Protein AF-A0AA38XPL8-F1 (afdb_monomer)

Structure (mmCIF, N/CA/C/O backbone):
data_AF-A0AA38XPL8-F1
#
_entry.id   AF-A0AA38XPL8-F1
#
loop_
_atom_site.group_PDB
_atom_site.id
_atom_site.type_symbol
_atom_site.label_atom_id
_atom_site.label_alt_id
_atom_site.label_comp_id
_atom_site.label_asym_id
_atom_site.label_entity_id
_atom_site.label_seq_id
_atom_site.pdbx_PDB_ins_code
_atom_site.Cartn_x
_atom_site.Cartn_y
_atom_site.Cartn_z
_atom_site.occupancy
_atom_site.B_iso_or_equiv
_atom_site.auth_seq_id
_atom_site.auth_comp_id
_atom_site.auth_asym_id
_atom_site.auth_atom_id
_atom_site.pdbx_PDB_model_num
ATOM 1 N N . MET A 1 1 ? 1.435 -32.980 -34.392 1.00 33.53 1 MET A N 1
ATOM 2 C CA . MET A 1 1 ? 0.257 -32.110 -34.198 1.00 33.53 1 MET A CA 1
ATOM 3 C C . MET A 1 1 ? -0.120 -32.177 -32.729 1.00 33.53 1 MET A C 1
ATOM 5 O O . MET A 1 1 ? -0.699 -33.170 -32.313 1.00 33.53 1 MET A O 1
ATOM 9 N N . THR A 1 2 ? 0.292 -31.197 -31.931 1.00 30.56 2 THR A N 1
ATOM 10 C CA . THR A 1 2 ? -0.071 -31.092 -30.509 1.00 30.56 2 THR A CA 1
ATOM 11 C C . THR A 1 2 ? -1.194 -30.075 -30.369 1.00 30.56 2 THR A C 1
ATOM 13 O O . THR A 1 2 ? -1.123 -28.978 -30.918 1.00 30.56 2 THR A O 1
ATOM 16 N N . ASN A 1 3 ? -2.271 -30.491 -29.711 1.00 28.47 3 ASN A N 1
ATOM 17 C CA . ASN A 1 3 ? -3.563 -29.822 -29.762 1.00 28.47 3 ASN A CA 1
ATOM 18 C C . ASN A 1 3 ? -3.634 -28.683 -28.732 1.00 28.47 3 ASN A C 1
ATOM 20 O O . ASN A 1 3 ? -4.150 -28.875 -27.633 1.00 28.47 3 ASN A O 1
ATOM 24 N N . THR A 1 4 ? -3.098 -27.507 -29.067 1.00 33.91 4 THR A N 1
ATOM 25 C CA . THR A 1 4 ? -3.302 -26.299 -28.256 1.00 33.91 4 THR A CA 1
ATOM 26 C C . THR A 1 4 ? -4.741 -25.827 -28.438 1.00 33.91 4 THR A C 1
ATOM 28 O O . THR A 1 4 ? -5.056 -25.124 -29.398 1.00 33.91 4 THR A O 1
ATOM 31 N N . SER A 1 5 ? -5.630 -26.221 -27.526 1.00 37.50 5 SER A N 1
ATOM 32 C CA . SER A 1 5 ? -6.973 -25.648 -27.434 1.00 37.50 5 SER A CA 1
ATOM 33 C C . SER A 1 5 ? -6.854 -24.135 -27.254 1.00 37.50 5 SER A C 1
ATOM 35 O O . SER A 1 5 ? -6.287 -23.685 -26.259 1.00 37.50 5 SER A O 1
ATOM 37 N N . ILE A 1 6 ? -7.359 -23.362 -28.216 1.00 40.41 6 ILE A N 1
ATOM 38 C CA . ILE A 1 6 ? -7.254 -21.899 -28.220 1.00 40.41 6 ILE A CA 1
ATOM 39 C C . ILE A 1 6 ? -8.202 -21.336 -27.153 1.00 40.41 6 ILE A C 1
ATOM 41 O O . ILE A 1 6 ? -9.359 -21.021 -27.431 1.00 40.41 6 ILE A O 1
ATOM 45 N N . THR A 1 7 ? -7.723 -21.225 -25.915 1.00 64.19 7 THR A N 1
ATOM 46 C CA . THR A 1 7 ? -8.384 -20.447 -24.866 1.00 64.19 7 THR A CA 1
ATOM 47 C C . THR A 1 7 ? -8.387 -18.981 -25.281 1.00 64.19 7 THR A C 1
ATOM 49 O O . THR A 1 7 ? -7.334 -18.385 -25.487 1.00 64.19 7 THR A O 1
ATOM 52 N N . SER A 1 8 ? -9.570 -18.386 -25.428 1.00 82.56 8 SER A N 1
ATOM 53 C CA . SER A 1 8 ? -9.683 -16.951 -25.699 1.00 82.56 8 SER A CA 1
ATOM 54 C C . SER A 1 8 ? -9.205 -16.132 -24.490 1.00 82.56 8 SER A C 1
ATOM 56 O O . SER A 1 8 ? -9.431 -16.559 -23.352 1.00 82.56 8 SER A O 1
ATOM 58 N N . PRO A 1 9 ? -8.574 -14.962 -24.698 1.00 90.00 9 PRO A N 1
ATOM 59 C CA . PRO A 1 9 ? -8.164 -14.102 -23.598 1.00 90.00 9 PRO A CA 1
ATOM 60 C C . PRO A 1 9 ? -9.388 -13.584 -22.835 1.00 90.00 9 PRO A C 1
ATOM 62 O O . PRO A 1 9 ? -10.362 -13.108 -23.420 1.00 90.00 9 PRO A O 1
ATOM 65 N N . THR A 1 10 ? -9.333 -13.666 -21.510 1.00 91.94 10 THR A N 1
ATOM 66 C CA . THR A 1 10 ? -10.349 -13.114 -20.601 1.00 91.94 10 THR A CA 1
ATOM 67 C C . THR A 1 10 ? -10.202 -11.612 -20.412 1.00 91.94 10 THR A C 1
ATOM 69 O O . THR A 1 10 ? -11.152 -10.963 -19.973 1.00 91.94 10 THR A O 1
ATOM 72 N N . LEU A 1 11 ? -9.032 -11.057 -20.725 1.00 94.00 11 LEU A N 1
ATOM 73 C CA . LEU A 1 11 ? -8.718 -9.645 -20.576 1.00 94.00 11 LEU A CA 1
ATOM 74 C C . LEU A 1 11 ? -7.699 -9.234 -21.651 1.00 94.00 11 LEU A C 1
ATOM 76 O O . LEU A 1 11 ? -6.644 -9.849 -21.766 1.00 94.00 11 LEU A O 1
ATOM 80 N N . ARG A 1 12 ? -8.010 -8.194 -22.428 1.00 94.88 12 ARG A N 1
ATOM 81 C CA . ARG A 1 12 ? -7.211 -7.705 -23.558 1.00 94.88 12 ARG A CA 1
ATOM 82 C C . ARG A 1 12 ? -7.100 -6.183 -23.540 1.00 94.88 12 ARG A C 1
ATOM 84 O O . ARG A 1 12 ? -8.108 -5.484 -23.482 1.00 94.88 12 ARG A O 1
ATOM 91 N N . ALA A 1 13 ? -5.873 -5.697 -23.664 1.00 93.94 13 ALA A N 1
ATOM 92 C CA . ALA A 1 13 ? -5.526 -4.334 -24.033 1.00 93.94 13 ALA A CA 1
ATOM 93 C C . ALA A 1 13 ? -5.307 -4.260 -25.549 1.00 93.94 13 ALA A C 1
ATOM 95 O O . ALA A 1 13 ? -4.557 -5.070 -26.096 1.00 93.94 13 ALA A O 1
ATOM 96 N N . ASP A 1 14 ? -5.911 -3.278 -26.208 1.00 93.62 14 ASP A N 1
ATOM 97 C CA . ASP A 1 14 ? -5.700 -2.979 -27.624 1.00 93.62 14 ASP A CA 1
ATOM 98 C C . ASP A 1 14 ? -5.234 -1.524 -27.763 1.00 93.62 14 ASP A C 1
ATOM 100 O O . ASP A 1 14 ? -5.973 -0.602 -27.414 1.00 93.62 14 ASP A O 1
ATOM 104 N N . ALA A 1 15 ? -3.985 -1.332 -28.196 1.00 92.44 15 ALA A N 1
ATOM 105 C CA . ALA A 1 15 ? -3.337 -0.036 -28.408 1.00 92.44 15 ALA A CA 1
ATOM 106 C C . ALA A 1 15 ? -3.533 1.002 -27.274 1.00 92.44 15 ALA A C 1
ATOM 108 O O . ALA A 1 15 ? -3.778 2.175 -27.544 1.00 92.44 15 ALA A O 1
ATOM 109 N N . LEU A 1 16 ? -3.427 0.594 -26.002 1.00 92.06 16 LEU A N 1
ATOM 110 C CA . LEU A 1 16 ? -3.695 1.474 -24.859 1.00 92.06 16 LEU A CA 1
ATOM 111 C C . LEU A 1 16 ? -2.717 2.649 -24.760 1.00 92.06 16 LEU A C 1
ATOM 113 O O . LEU A 1 16 ? -1.502 2.477 -24.621 1.00 92.06 16 LEU A O 1
ATOM 117 N N . GLU A 1 17 ? -3.288 3.845 -24.714 1.00 91.06 17 GLU A N 1
ATOM 118 C CA . GLU A 1 17 ? -2.602 5.111 -24.505 1.00 91.06 17 GLU A CA 1
ATOM 119 C C . GLU A 1 17 ? -3.137 5.807 -23.255 1.00 91.06 17 GLU A C 1
ATOM 121 O O . GLU A 1 17 ? -4.344 5.834 -22.984 1.00 91.06 17 GLU A O 1
ATOM 126 N N . LYS A 1 18 ? -2.215 6.372 -22.471 1.00 90.19 18 LYS A N 1
ATOM 127 C CA . LYS A 1 18 ? -2.551 7.186 -21.304 1.00 90.19 18 LYS A CA 1
ATOM 128 C C . LYS A 1 18 ? -1.463 8.202 -21.019 1.00 90.19 18 LYS A C 1
ATOM 130 O O . LYS A 1 18 ? -0.294 7.828 -20.918 1.00 90.19 18 LYS A O 1
ATOM 135 N N . GLY A 1 19 ? -1.846 9.454 -20.820 1.00 86.44 19 GLY A N 1
ATOM 136 C CA . GLY A 1 19 ? -0.990 10.501 -20.287 1.00 86.44 19 GLY A CA 1
ATOM 137 C C . GLY A 1 19 ? -1.540 11.117 -19.004 1.00 86.44 19 GLY A C 1
ATOM 138 O O . GLY A 1 19 ? -2.678 10.881 -18.597 1.00 86.44 19 GLY A O 1
ATOM 139 N N . PHE A 1 20 ? -0.699 11.916 -18.355 1.00 81.56 20 PHE A N 1
ATOM 140 C CA . PHE A 1 20 ? -1.103 12.803 -17.269 1.00 81.56 20 PHE A CA 1
ATOM 141 C C . PHE A 1 20 ? -0.536 14.199 -17.512 1.00 81.56 20 PHE A C 1
ATOM 143 O O . PHE A 1 20 ? 0.568 14.357 -18.035 1.00 81.56 20 PHE A O 1
ATOM 150 N N . VAL A 1 21 ? -1.300 15.216 -17.125 1.00 72.69 21 VAL A N 1
ATOM 151 C CA . VAL A 1 21 ? -0.904 16.623 -17.229 1.00 72.69 21 VAL A CA 1
ATOM 152 C C . VAL A 1 21 ? -0.244 17.049 -15.918 1.00 72.69 21 VAL A C 1
ATOM 154 O O . VAL A 1 21 ? -0.815 16.861 -14.845 1.00 72.69 21 VAL A O 1
ATOM 157 N N . SER A 1 22 ? 0.958 17.617 -16.004 1.00 61.97 22 SER A N 1
ATOM 158 C CA . SER A 1 22 ? 1.726 18.136 -14.868 1.00 61.97 22 SER A CA 1
ATOM 159 C C . SER A 1 22 ? 2.157 19.572 -15.167 1.00 61.97 22 SER A C 1
ATOM 161 O O . SER A 1 22 ? 3.187 19.799 -15.805 1.00 61.97 22 SER A O 1
ATOM 163 N N . GLY A 1 23 ? 1.360 20.546 -14.718 1.00 66.44 23 GLY A N 1
ATOM 164 C CA . GLY A 1 23 ? 1.457 21.925 -15.211 1.00 66.44 23 GLY A CA 1
ATOM 165 C C . GLY A 1 23 ? 1.045 21.975 -16.683 1.00 66.44 23 GLY A C 1
ATOM 166 O O . GLY A 1 23 ? 0.051 21.359 -17.052 1.00 66.44 23 GLY A O 1
ATOM 167 N N . ASP A 1 24 ? 1.840 22.624 -17.530 1.00 57.91 24 ASP A N 1
ATOM 168 C CA . ASP A 1 24 ? 1.592 22.687 -18.980 1.00 57.91 24 ASP A CA 1
ATOM 169 C C . ASP A 1 24 ? 2.160 21.480 -19.759 1.00 57.91 24 ASP A C 1
ATOM 171 O O . ASP A 1 24 ? 2.048 21.408 -20.983 1.00 57.91 24 ASP A O 1
ATOM 175 N N . VAL A 1 25 ? 2.797 20.517 -19.076 1.00 50.69 25 VAL A N 1
ATOM 176 C CA . VAL A 1 25 ? 3.461 19.370 -19.716 1.00 50.69 25 VAL A CA 1
ATOM 177 C C . VAL A 1 25 ? 2.563 18.134 -19.688 1.00 50.69 25 VAL A C 1
ATOM 179 O O . VAL A 1 25 ? 2.220 17.621 -18.622 1.00 50.69 25 VAL A O 1
ATOM 182 N N . HIS A 1 26 ? 2.236 17.610 -20.870 1.00 72.31 26 HIS A N 1
ATOM 183 C CA . HIS A 1 26 ? 1.589 16.308 -21.028 1.00 72.31 26 HIS A CA 1
ATOM 184 C C . HIS A 1 26 ? 2.637 15.184 -21.035 1.00 72.31 26 HIS A C 1
ATOM 186 O O . HIS A 1 26 ? 3.474 15.108 -21.935 1.00 72.31 26 HIS A O 1
ATOM 192 N N . VAL A 1 27 ? 2.587 14.298 -20.039 1.00 78.44 27 VAL A N 1
ATOM 193 C CA . VAL A 1 27 ? 3.526 13.182 -19.865 1.00 78.44 27 VAL A CA 1
ATOM 194 C C . VAL A 1 27 ? 2.850 11.870 -20.292 1.00 78.44 27 VAL A C 1
ATOM 196 O O . VAL A 1 27 ? 1.994 11.377 -19.554 1.00 78.44 27 VAL A O 1
ATOM 199 N N . PRO A 1 28 ? 3.201 11.275 -21.452 1.00 79.00 28 PRO A N 1
ATOM 200 C CA . PRO A 1 28 ? 2.648 9.993 -21.887 1.00 79.00 28 PRO A CA 1
ATOM 201 C C . PRO A 1 28 ? 3.260 8.829 -21.091 1.00 79.00 28 PRO A C 1
ATOM 203 O O . PRO A 1 28 ? 4.467 8.575 -21.168 1.00 79.00 28 PRO A O 1
ATOM 206 N N . VAL A 1 29 ? 2.408 8.112 -20.356 1.00 85.06 29 VAL A N 1
ATOM 207 C CA . VAL A 1 29 ? 2.751 6.992 -19.462 1.00 85.06 29 VAL A CA 1
ATOM 208 C C . VAL A 1 29 ? 2.528 5.626 -20.111 1.00 85.06 29 VAL A C 1
ATOM 210 O O . VAL A 1 29 ? 3.286 4.709 -19.820 1.00 85.06 29 VAL A O 1
ATOM 213 N N . LEU A 1 30 ? 1.540 5.478 -20.999 1.00 87.50 30 LEU A N 1
ATOM 214 C CA . LEU A 1 30 ? 1.357 4.293 -21.852 1.00 87.50 30 LEU A CA 1
ATOM 215 C C . LEU A 1 30 ? 1.290 4.718 -23.319 1.00 87.50 30 LEU A C 1
ATOM 217 O O . LEU A 1 30 ? 0.708 5.760 -23.627 1.00 87.50 30 LEU A O 1
ATOM 221 N N . ARG A 1 31 ? 1.910 3.928 -24.202 1.00 87.12 31 ARG A N 1
ATOM 222 C CA . ARG A 1 31 ? 2.182 4.296 -25.602 1.00 87.12 31 ARG A CA 1
ATOM 223 C C . ARG A 1 31 ? 1.779 3.164 -26.554 1.00 87.12 31 ARG A C 1
ATOM 225 O O . ARG A 1 31 ? 2.629 2.379 -26.968 1.00 87.12 31 ARG A O 1
ATOM 232 N N . GLY A 1 32 ? 0.487 3.055 -26.859 1.00 87.38 32 GLY A N 1
ATOM 233 C CA . GLY A 1 32 ? -0.050 2.050 -27.784 1.00 87.38 32 GLY A CA 1
ATOM 234 C C . GLY A 1 32 ? 0.082 0.605 -27.284 1.00 87.38 32 GLY A C 1
ATOM 235 O O . GLY A 1 32 ? 0.282 -0.313 -28.079 1.00 87.38 32 GLY A O 1
ATOM 236 N N . LEU A 1 33 ? 0.014 0.379 -25.967 1.00 90.69 33 LEU A N 1
ATOM 237 C CA . LEU A 1 33 ? 0.273 -0.933 -25.369 1.00 90.69 33 LEU A CA 1
ATOM 238 C C . LEU A 1 33 ? -0.857 -1.923 -25.686 1.00 90.69 33 LEU A C 1
ATOM 240 O O . LEU A 1 33 ? -1.996 -1.739 -25.262 1.00 90.69 33 LEU A O 1
ATOM 244 N N . SER A 1 34 ? -0.519 -3.010 -26.381 1.00 90.88 34 SER A N 1
ATOM 245 C CA . SER A 1 34 ? -1.429 -4.131 -26.656 1.00 90.88 34 SER A CA 1
ATOM 246 C C . SER A 1 34 ? -0.988 -5.372 -25.882 1.00 90.88 34 SER A C 1
ATOM 248 O O . SER A 1 34 ? 0.209 -5.658 -25.824 1.00 90.88 34 SER A O 1
ATOM 250 N N . LEU A 1 35 ? -1.928 -6.083 -25.255 1.00 92.94 35 LEU A N 1
ATOM 251 C CA . LEU A 1 35 ? -1.630 -7.213 -24.369 1.00 92.94 35 LEU A CA 1
ATOM 252 C C . LEU A 1 35 ? -2.853 -8.109 -24.126 1.00 92.94 35 LEU A C 1
ATOM 254 O O . LEU A 1 35 ? -3.861 -7.640 -23.607 1.00 92.94 35 LEU A O 1
ATOM 258 N N . ASP A 1 36 ? -2.718 -9.408 -24.386 1.00 92.75 36 ASP A N 1
ATOM 259 C CA . ASP A 1 36 ? -3.713 -10.437 -24.053 1.00 92.75 36 ASP A CA 1
ATOM 260 C C . ASP A 1 36 ? -3.337 -11.187 -22.767 1.00 92.75 36 ASP A C 1
ATOM 262 O O . ASP A 1 36 ? -2.215 -11.688 -22.660 1.00 92.75 36 ASP A O 1
ATOM 266 N N . ILE A 1 37 ? -4.278 -11.332 -21.828 1.00 92.62 37 ILE A N 1
ATOM 267 C CA . ILE A 1 37 ? -4.187 -12.126 -20.589 1.00 92.62 37 ILE A CA 1
ATOM 268 C C . ILE A 1 37 ? -5.254 -13.233 -20.611 1.00 92.62 37 ILE A C 1
ATOM 270 O O . ILE A 1 37 ? -6.393 -13.007 -21.032 1.00 92.62 37 ILE A O 1
ATOM 274 N N . TYR A 1 38 ? -4.889 -14.433 -20.157 1.00 90.75 38 TYR A N 1
ATOM 275 C CA . TYR A 1 38 ? -5.693 -15.650 -20.305 1.00 90.75 38 TYR A CA 1
ATOM 276 C C . TYR A 1 38 ? -6.293 -16.114 -18.962 1.00 90.75 38 TYR A C 1
ATOM 278 O O . TYR A 1 38 ? -5.798 -15.739 -17.898 1.00 90.75 38 TYR A O 1
ATOM 286 N N . PRO A 1 39 ? -7.372 -16.920 -18.966 1.00 90.62 39 PRO A N 1
ATOM 287 C CA . PRO A 1 39 ? -7.937 -17.473 -17.736 1.00 90.62 39 PRO A CA 1
ATOM 288 C C . PRO A 1 39 ? -6.993 -18.474 -17.059 1.00 90.62 39 PRO A C 1
ATOM 290 O O . PRO A 1 39 ? -6.172 -19.111 -17.714 1.00 90.62 39 PRO A O 1
ATOM 293 N N . SER A 1 40 ? -7.197 -18.690 -15.757 1.00 89.44 40 SER A N 1
ATOM 294 C CA . SER A 1 40 ? -6.479 -19.682 -14.933 1.00 89.44 40 SER A CA 1
ATOM 295 C C . SER A 1 40 ? -4.960 -19.477 -14.786 1.00 89.44 40 SER A C 1
ATOM 297 O O . SER A 1 40 ? -4.281 -20.386 -14.312 1.00 89.44 40 SER A O 1
ATOM 299 N N . GLU A 1 41 ? -4.422 -18.306 -15.151 1.00 87.88 41 GLU A N 1
ATOM 300 C CA . GLU A 1 41 ? -2.996 -17.967 -15.015 1.00 87.88 41 GLU A CA 1
ATOM 301 C C . GLU A 1 41 ? -2.770 -16.785 -14.055 1.00 87.88 41 GLU A C 1
ATOM 303 O O . GLU A 1 41 ? -3.533 -15.811 -14.044 1.00 87.88 41 GLU A O 1
ATOM 308 N N . LEU A 1 42 ? -1.687 -16.849 -13.273 1.00 92.00 42 LEU A N 1
ATOM 309 C CA . LEU A 1 42 ? -1.114 -15.702 -12.575 1.00 92.00 42 LEU A CA 1
ATOM 310 C C . LEU A 1 42 ? -0.109 -15.014 -13.504 1.00 92.00 42 LEU A C 1
ATOM 312 O O . LEU A 1 42 ? 1.029 -15.463 -13.656 1.00 92.00 42 LEU A O 1
ATOM 316 N N . THR A 1 43 ? -0.522 -13.898 -14.102 1.00 93.81 43 THR A N 1
ATOM 317 C CA . THR A 1 43 ? 0.380 -13.029 -14.860 1.00 93.81 43 THR A CA 1
ATOM 318 C C . THR A 1 43 ? 0.968 -11.950 -13.959 1.00 93.81 43 THR A C 1
ATOM 320 O O . THR A 1 43 ? 0.241 -11.167 -13.345 1.00 93.81 43 THR A O 1
ATOM 323 N N . LEU A 1 44 ? 2.296 -11.870 -13.930 1.00 93.06 44 LEU A N 1
ATOM 324 C CA . LEU A 1 44 ? 3.054 -10.815 -13.272 1.00 93.06 44 LEU A CA 1
ATOM 325 C C . LEU A 1 44 ? 3.570 -9.797 -14.293 1.00 93.06 44 LEU A C 1
ATOM 327 O O . LEU A 1 44 ? 4.311 -10.138 -15.209 1.00 93.06 44 LEU A O 1
ATOM 331 N N . VAL A 1 45 ? 3.261 -8.527 -14.077 1.00 92.12 45 VAL A N 1
ATOM 332 C CA . VAL A 1 45 ? 3.845 -7.388 -14.786 1.00 92.12 45 VAL A CA 1
ATOM 333 C C . VAL A 1 45 ? 4.952 -6.788 -13.917 1.00 92.12 45 VAL A C 1
ATOM 335 O O . VAL A 1 45 ? 4.705 -6.308 -12.808 1.00 92.12 45 VAL A O 1
ATOM 338 N N . SER A 1 46 ? 6.184 -6.808 -14.418 1.00 88.81 46 SER A N 1
ATOM 339 C CA . SER A 1 46 ? 7.369 -6.315 -13.715 1.00 88.81 46 SER A CA 1
ATOM 340 C C . SER A 1 46 ? 8.079 -5.211 -14.494 1.00 88.81 46 SER A C 1
ATOM 342 O O . SER A 1 46 ? 7.896 -5.069 -15.698 1.00 88.81 46 SER A O 1
ATOM 344 N N . GLY A 1 47 ? 8.867 -4.390 -13.804 1.00 83.00 47 GLY A N 1
ATOM 345 C CA . GLY A 1 47 ? 9.569 -3.251 -14.397 1.00 83.00 47 GLY A CA 1
ATOM 346 C C . GLY A 1 47 ? 9.864 -2.137 -13.386 1.00 83.00 47 GLY A C 1
ATOM 347 O O . GLY A 1 47 ? 9.343 -2.184 -12.263 1.00 83.00 47 GLY A O 1
ATOM 348 N N . PRO A 1 48 ? 10.667 -1.123 -13.757 1.00 74.25 48 PRO A N 1
ATOM 349 C CA . PRO A 1 48 ? 11.067 -0.034 -12.864 1.00 74.25 48 PRO A CA 1
ATOM 350 C C . PRO A 1 48 ? 9.892 0.760 -12.268 1.00 74.25 48 PRO A C 1
ATOM 352 O O . PRO A 1 48 ? 8.773 0.776 -12.794 1.00 74.25 48 PRO A O 1
ATOM 355 N N . SER A 1 49 ? 10.124 1.448 -11.152 1.00 76.00 49 SER A N 1
ATOM 356 C CA . SER A 1 49 ? 9.158 2.422 -10.625 1.00 76.00 49 SER A CA 1
ATOM 357 C C . SER A 1 49 ? 8.922 3.535 -11.652 1.00 76.00 49 SER A C 1
ATOM 359 O O . SER A 1 49 ? 9.864 4.018 -12.271 1.00 76.00 49 SER A O 1
ATOM 361 N N . GLY A 1 50 ? 7.660 3.917 -11.862 1.00 78.44 50 GLY A N 1
ATOM 362 C CA . GLY A 1 50 ? 7.278 4.934 -12.850 1.00 78.44 50 GLY A CA 1
ATOM 363 C C . GLY A 1 50 ? 7.034 4.442 -14.286 1.00 78.44 50 GLY A C 1
ATOM 364 O O . GLY A 1 50 ? 6.454 5.194 -15.059 1.00 78.44 50 GLY A O 1
ATOM 365 N N . CYS A 1 51 ? 7.348 3.191 -14.661 1.00 79.94 51 CYS A N 1
ATOM 366 C CA . CYS A 1 51 ? 7.180 2.716 -16.053 1.00 79.94 51 CYS A CA 1
ATOM 367 C C . CYS A 1 51 ? 5.724 2.434 -16.511 1.00 79.94 51 CYS A C 1
ATOM 369 O O . CYS A 1 51 ? 5.518 1.816 -17.554 1.00 79.94 51 CYS A O 1
ATOM 371 N N . GLY A 1 52 ? 4.713 2.857 -15.739 1.00 84.38 52 GLY A N 1
ATOM 372 C CA . GLY A 1 52 ? 3.291 2.742 -16.099 1.00 84.38 52 GLY A CA 1
ATOM 373 C C . GLY A 1 52 ? 2.549 1.487 -15.613 1.00 84.38 52 GLY A C 1
ATOM 374 O O . GLY A 1 52 ? 1.383 1.317 -15.957 1.00 84.38 52 GLY A O 1
ATOM 375 N N . LYS A 1 53 ? 3.159 0.623 -14.784 1.00 90.94 53 LYS A N 1
ATOM 376 C CA . LYS A 1 53 ? 2.544 -0.639 -14.298 1.00 90.94 53 LYS A CA 1
ATOM 377 C C . LYS A 1 53 ? 1.169 -0.449 -13.635 1.00 90.94 53 LYS A C 1
ATOM 379 O O . LYS A 1 53 ? 0.179 -1.018 -14.088 1.00 90.94 53 LYS A O 1
ATOM 384 N N . SER A 1 54 ? 1.093 0.373 -12.587 1.00 88.31 54 SER A N 1
ATOM 385 C CA . SER A 1 54 ? -0.160 0.630 -11.860 1.00 88.31 54 SER A CA 1
ATOM 386 C C . SER A 1 54 ? -1.164 1.419 -12.716 1.00 88.31 54 SER A C 1
ATOM 388 O O . SER A 1 54 ? -2.371 1.264 -12.554 1.00 88.31 54 SER A O 1
ATOM 390 N N . THR A 1 55 ? -0.691 2.194 -13.704 1.00 89.94 55 THR A N 1
ATOM 391 C CA . THR A 1 55 ? -1.541 2.821 -14.731 1.00 89.94 55 THR A CA 1
ATOM 392 C C . THR A 1 55 ? -2.195 1.768 -15.625 1.00 89.94 55 THR A C 1
ATOM 394 O O . THR A 1 55 ? -3.415 1.784 -15.761 1.00 89.94 55 THR A O 1
ATOM 397 N N . LEU A 1 56 ? -1.429 0.810 -16.165 1.00 92.38 56 LEU A N 1
ATOM 398 C CA . LEU A 1 56 ? -1.966 -0.312 -16.944 1.00 92.38 56 LEU A CA 1
ATOM 399 C C . LEU A 1 56 ? -3.000 -1.098 -16.131 1.00 92.38 56 LEU A C 1
ATOM 401 O O . LEU A 1 56 ? -4.100 -1.353 -16.612 1.00 92.38 56 LEU A O 1
ATOM 405 N N . LEU A 1 57 ? -2.678 -1.433 -14.881 1.00 93.75 57 LEU A N 1
ATOM 406 C CA . LEU A 1 57 ? -3.579 -2.165 -13.993 1.00 93.75 57 LEU A CA 1
ATOM 407 C C . LEU A 1 57 ? -4.864 -1.367 -13.679 1.00 93.75 57 LEU A C 1
ATOM 409 O O . LEU A 1 57 ? -5.956 -1.938 -13.653 1.00 93.75 57 LEU A O 1
ATOM 413 N N . SER A 1 58 ? -4.770 -0.046 -13.508 1.00 91.50 58 SER A N 1
ATOM 414 C CA . SER A 1 58 ? -5.923 0.849 -13.312 1.00 91.50 58 SER A CA 1
ATOM 415 C C . SER A 1 58 ? -6.849 0.901 -14.537 1.00 91.50 58 SER A C 1
ATOM 417 O O . SER A 1 58 ? -8.069 0.823 -14.390 1.00 91.50 58 SER A O 1
ATOM 419 N N . LEU A 1 59 ? -6.289 0.942 -15.750 1.00 92.31 59 LEU A N 1
ATOM 420 C CA . LEU A 1 59 ? -7.063 0.870 -16.996 1.00 92.31 59 LEU A CA 1
ATOM 421 C C . LEU A 1 59 ? -7.735 -0.494 -17.171 1.00 92.31 59 LEU A C 1
ATOM 423 O O . LEU A 1 59 ? -8.946 -0.578 -17.354 1.00 92.31 59 LEU A O 1
ATOM 427 N N . MET A 1 60 ? -6.954 -1.568 -17.051 1.00 92.75 60 MET A N 1
ATOM 428 C CA . MET A 1 60 ? -7.412 -2.945 -17.259 1.00 92.75 60 MET A CA 1
ATOM 429 C C . MET A 1 60 ? -8.496 -3.377 -16.259 1.00 92.75 60 MET A C 1
ATOM 431 O O . MET A 1 60 ? -9.316 -4.239 -16.565 1.00 92.75 60 MET A O 1
ATOM 435 N N . SER A 1 61 ? -8.531 -2.761 -15.074 1.00 91.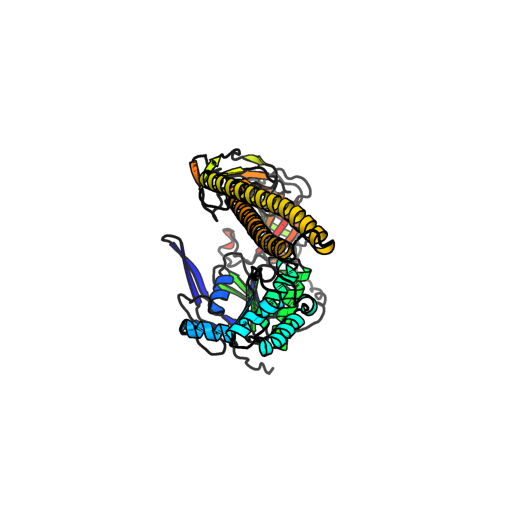44 61 SER A N 1
ATOM 436 C CA . SER A 1 61 ? -9.546 -2.998 -14.037 1.00 91.44 61 SER A CA 1
ATOM 437 C C . SER A 1 61 ? -10.765 -2.065 -14.106 1.00 91.44 61 SER A C 1
ATOM 439 O O . SER A 1 61 ? -11.677 -2.203 -13.284 1.00 91.44 61 SER A O 1
ATOM 441 N N . GLY A 1 62 ? -10.794 -1.111 -15.045 1.00 89.12 62 GLY A N 1
ATOM 442 C CA . GLY A 1 62 ? -11.851 -0.101 -15.153 1.00 89.12 62 GLY A CA 1
ATOM 443 C C . GLY A 1 62 ? -11.868 0.915 -14.002 1.00 89.12 62 GLY A C 1
ATOM 444 O O . GLY A 1 62 ? -12.923 1.457 -13.676 1.00 89.12 62 GLY A O 1
ATOM 445 N N . LEU A 1 63 ? -10.734 1.153 -13.333 1.00 88.12 63 LEU A N 1
ATOM 446 C CA . LEU A 1 63 ? -10.588 2.242 -12.353 1.00 88.12 63 LEU A CA 1
ATOM 447 C C . LEU A 1 63 ? -10.303 3.596 -13.015 1.00 88.12 63 LEU A C 1
ATOM 449 O O . LEU A 1 63 ? -10.606 4.637 -12.434 1.00 88.12 63 LEU A O 1
ATOM 453 N N . SER A 1 64 ? -9.733 3.587 -14.219 1.00 88.38 64 SER A N 1
ATOM 454 C CA . SER A 1 64 ? -9.476 4.776 -15.029 1.00 88.38 64 SER A CA 1
ATOM 455 C C . SER A 1 64 ? -9.820 4.495 -16.491 1.00 88.38 64 SER A C 1
ATOM 457 O O . SER A 1 64 ? -9.762 3.349 -16.936 1.00 88.38 64 SER A O 1
ATOM 459 N N . THR A 1 65 ? -10.187 5.533 -17.239 1.00 87.00 65 THR A N 1
ATOM 460 C CA . THR A 1 65 ? -10.433 5.448 -18.682 1.00 87.00 65 THR A CA 1
ATOM 461 C C . THR A 1 65 ? -9.140 5.715 -19.460 1.00 87.00 65 THR A C 1
ATOM 463 O O . THR A 1 65 ? -8.385 6.624 -19.081 1.00 87.00 65 THR A O 1
ATOM 466 N N . PRO A 1 66 ? -8.860 4.960 -20.537 1.00 90.75 66 PRO A N 1
ATOM 467 C CA . PRO A 1 66 ? -7.732 5.254 -21.414 1.00 90.75 66 PRO A CA 1
ATOM 468 C C . PRO A 1 66 ? -7.969 6.564 -22.174 1.00 90.75 66 PRO A C 1
ATOM 470 O O . PRO A 1 66 ? -9.113 6.994 -22.322 1.00 90.75 66 PRO A O 1
ATOM 473 N N . ASP A 1 67 ? -6.892 7.189 -22.649 1.00 88.50 67 ASP A N 1
ATOM 474 C CA . ASP A 1 67 ? -6.983 8.355 -23.542 1.00 88.50 67 ASP A CA 1
ATOM 475 C C . ASP A 1 67 ? -7.063 7.913 -25.016 1.00 88.50 67 ASP A C 1
ATOM 477 O O . ASP A 1 67 ? -7.664 8.597 -25.841 1.00 88.50 67 ASP A O 1
ATOM 481 N N . GLY A 1 68 ? -6.518 6.729 -25.322 1.00 89.06 68 GLY A N 1
ATOM 482 C CA . GLY A 1 68 ? -6.621 6.039 -26.608 1.00 89.06 68 GLY A CA 1
ATOM 483 C C . GLY A 1 68 ? -6.525 4.517 -26.442 1.00 89.06 68 GLY A C 1
ATOM 484 O O . GLY A 1 68 ? -6.060 4.022 -25.413 1.00 89.06 68 GLY A O 1
ATOM 485 N N . GLY A 1 69 ? -6.987 3.763 -27.440 1.00 92.06 69 GLY A N 1
ATOM 486 C CA . GLY A 1 69 ? -7.083 2.298 -27.370 1.00 92.06 69 GLY A CA 1
ATOM 487 C C . GLY A 1 69 ? -8.337 1.783 -26.649 1.00 92.06 69 GLY A C 1
ATOM 488 O O . GLY A 1 69 ? -9.268 2.541 -26.372 1.00 92.06 69 GLY A O 1
ATOM 489 N N . ARG A 1 70 ? -8.387 0.472 -26.380 1.00 92.88 70 ARG A N 1
ATOM 490 C CA . ARG A 1 70 ? -9.537 -0.226 -25.768 1.00 92.88 70 ARG A CA 1
ATOM 491 C C . ARG A 1 70 ? -9.118 -1.281 -24.747 1.00 92.88 70 ARG A C 1
ATOM 493 O O . ARG A 1 70 ? -8.101 -1.954 -24.907 1.00 92.88 70 ARG A O 1
ATOM 500 N N . VAL A 1 71 ? -9.959 -1.473 -23.734 1.00 94.88 71 VAL A N 1
ATOM 501 C CA . VAL A 1 71 ? -9.899 -2.586 -22.778 1.00 94.88 71 VAL A CA 1
ATOM 502 C C . VAL A 1 71 ? -11.097 -3.497 -23.014 1.00 94.88 71 VAL A C 1
ATOM 504 O O . VAL A 1 71 ? -12.240 -3.098 -22.792 1.00 94.88 71 VAL A O 1
ATOM 507 N N . HIS A 1 72 ? -10.839 -4.744 -23.399 1.00 94.06 72 HIS A N 1
ATOM 508 C CA . HIS A 1 72 ? -11.852 -5.791 -23.461 1.00 94.06 72 HIS A CA 1
ATOM 509 C C . HIS A 1 72 ? -11.694 -6.736 -22.271 1.00 94.06 72 HIS A C 1
ATOM 511 O O . HIS A 1 72 ? -10.612 -7.270 -22.043 1.00 94.06 72 HIS A O 1
ATOM 517 N N . ALA A 1 73 ? -1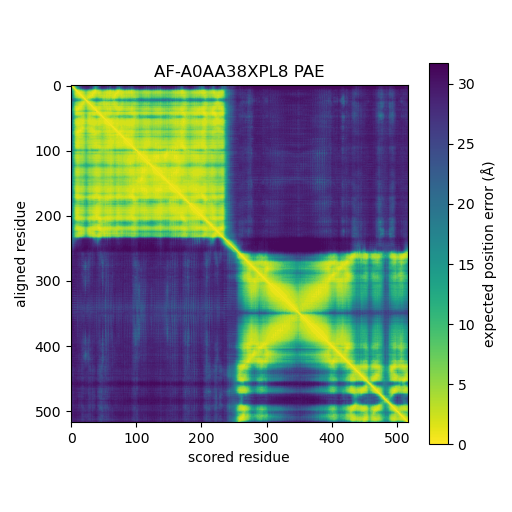2.765 -6.983 -21.522 1.00 93.50 73 ALA A N 1
ATOM 518 C CA . ALA A 1 73 ? -12.765 -7.898 -20.388 1.00 93.50 73 ALA A CA 1
ATOM 519 C C . ALA A 1 73 ? -14.004 -8.799 -20.443 1.00 93.50 73 ALA A C 1
ATOM 521 O O . ALA A 1 73 ? -15.124 -8.320 -20.601 1.00 93.50 73 ALA A O 1
ATOM 522 N N . LEU A 1 74 ? -13.805 -10.115 -20.341 1.00 90.44 74 LEU A N 1
ATOM 523 C CA . LEU A 1 74 ? -14.855 -11.140 -20.452 1.00 90.44 74 LEU A CA 1
ATOM 524 C C . LEU A 1 74 ? -15.705 -11.000 -21.735 1.00 90.44 74 LEU A C 1
ATOM 526 O O . LEU A 1 74 ? -16.916 -11.215 -21.723 1.00 90.44 74 LEU A O 1
ATOM 530 N N . GLY A 1 75 ? -15.068 -10.595 -22.840 1.00 87.62 75 GLY A N 1
ATOM 531 C CA . GLY A 1 75 ? -15.720 -10.339 -24.130 1.00 87.62 75 GLY A CA 1
ATOM 532 C C . GLY A 1 75 ? -16.464 -8.999 -24.244 1.00 87.62 75 GLY A C 1
ATOM 533 O O . GLY A 1 75 ? -17.045 -8.731 -25.290 1.00 87.62 75 GLY A O 1
ATOM 534 N N . GLN A 1 76 ? -16.447 -8.150 -23.212 1.00 90.38 76 GLN A N 1
ATOM 535 C CA . GLN A 1 76 ? -17.115 -6.842 -23.195 1.00 90.38 76 GLN A CA 1
ATOM 536 C C . GLN A 1 76 ? -16.091 -5.707 -23.348 1.00 90.38 76 GLN A C 1
ATOM 538 O O . GLN A 1 76 ? -15.021 -5.765 -22.750 1.00 90.38 76 GLN A O 1
ATOM 543 N N . ASP A 1 77 ? -16.403 -4.672 -24.132 1.00 92.19 77 ASP A N 1
ATOM 544 C CA . ASP A 1 77 ? -15.586 -3.450 -24.232 1.00 92.19 77 ASP A CA 1
ATOM 545 C C . ASP A 1 77 ? -15.847 -2.556 -23.007 1.00 92.19 77 ASP A C 1
ATOM 547 O O . ASP A 1 77 ? -16.879 -1.893 -22.911 1.00 92.19 77 ASP A O 1
ATOM 551 N N . VAL A 1 78 ? -14.924 -2.580 -22.043 1.00 91.75 78 VAL A N 1
ATOM 552 C CA . VAL A 1 78 ? -15.019 -1.827 -20.782 1.00 91.75 78 VAL A CA 1
ATOM 553 C C . VAL A 1 78 ? -14.756 -0.337 -21.010 1.00 91.75 78 VAL A C 1
ATOM 555 O O . VAL A 1 78 ? -15.266 0.495 -20.263 1.00 91.75 78 VAL A O 1
ATOM 558 N N . SER A 1 79 ? -14.003 0.026 -22.053 1.00 87.12 79 SER A N 1
ATOM 559 C CA . SER A 1 79 ? -13.694 1.425 -22.377 1.00 87.12 79 SER A CA 1
ATOM 560 C C . SER A 1 79 ? -14.906 2.199 -22.901 1.00 87.12 79 SER A C 1
ATOM 562 O O . SER A 1 79 ? -14.957 3.416 -22.742 1.00 87.12 79 SER A O 1
ATOM 564 N N . HIS A 1 80 ? -15.887 1.505 -23.483 1.00 88.00 80 HIS A N 1
ATOM 565 C CA . HIS A 1 80 ? -17.144 2.089 -23.964 1.00 88.00 80 HIS A CA 1
ATOM 566 C C . HIS A 1 80 ? -18.309 2.035 -22.956 1.00 88.00 80 HIS A C 1
ATOM 568 O O . HIS A 1 80 ? -19.372 2.594 -23.232 1.00 88.00 80 HIS A O 1
ATOM 574 N N . MET A 1 81 ? -18.140 1.386 -21.800 1.00 90.38 81 MET A N 1
ATOM 575 C CA . MET A 1 81 ? -19.171 1.335 -20.759 1.00 90.38 81 MET A CA 1
ATOM 576 C C . MET A 1 81 ? -19.386 2.705 -20.104 1.00 90.38 81 MET A C 1
ATOM 578 O O . MET A 1 81 ? -18.438 3.432 -19.798 1.00 90.38 81 MET A O 1
ATOM 582 N N . THR A 1 82 ? -20.637 3.032 -19.781 1.00 90.88 82 THR A N 1
ATOM 583 C CA . THR A 1 82 ? -20.933 4.157 -18.887 1.00 90.88 82 THR A CA 1
ATOM 584 C C . THR A 1 82 ? -20.381 3.892 -17.485 1.00 90.88 82 THR A C 1
ATOM 586 O O . THR A 1 82 ? -20.201 2.748 -17.063 1.00 90.88 82 THR A O 1
ATOM 589 N N . ARG A 1 83 ? -20.172 4.953 -16.697 1.00 88.19 83 ARG A N 1
ATOM 590 C CA . ARG A 1 83 ? -19.658 4.842 -15.321 1.00 88.19 83 ARG A CA 1
ATOM 591 C C . ARG A 1 83 ? -20.423 3.817 -14.467 1.00 88.19 83 ARG A C 1
ATOM 593 O O . ARG A 1 83 ? -19.796 3.022 -13.775 1.00 88.19 83 ARG A O 1
ATOM 600 N N . SER A 1 84 ? -21.754 3.803 -14.535 1.00 90.69 84 SER A N 1
ATOM 601 C CA . SER A 1 84 ? -22.582 2.864 -13.763 1.00 90.69 84 SER A CA 1
ATOM 602 C C . SER A 1 84 ? -22.504 1.421 -14.276 1.00 90.69 84 SER A C 1
ATOM 604 O O . SER A 1 84 ? -22.666 0.484 -13.493 1.00 90.69 84 SER A O 1
ATOM 606 N N . GLU A 1 85 ? -22.229 1.219 -15.565 1.00 92.69 85 GLU A N 1
ATOM 607 C CA . GLU A 1 85 ? -21.950 -0.105 -16.130 1.00 92.69 85 GLU A CA 1
ATOM 608 C C . GLU A 1 85 ? -20.573 -0.607 -15.694 1.00 92.69 85 GLU A C 1
ATOM 610 O O . GLU A 1 85 ? -20.488 -1.739 -15.228 1.00 92.69 85 GLU A O 1
ATOM 615 N N . VAL A 1 86 ? -19.533 0.238 -15.704 1.00 91.69 86 VAL A N 1
ATOM 616 C CA . VAL A 1 86 ? -18.204 -0.103 -15.158 1.00 91.69 86 VAL A CA 1
ATOM 617 C C . VAL A 1 86 ? -18.281 -0.407 -13.659 1.00 91.69 86 VAL A C 1
ATOM 619 O O . VAL A 1 86 ? -17.705 -1.389 -13.192 1.00 91.69 86 VAL A O 1
ATOM 622 N N . GLU A 1 87 ? -19.017 0.392 -12.880 1.00 90.88 87 GLU A N 1
ATOM 623 C CA . GLU A 1 87 ? -19.236 0.151 -11.448 1.00 90.88 87 GLU A CA 1
ATOM 624 C C . GLU A 1 87 ? -19.936 -1.199 -11.205 1.00 90.88 87 GLU A C 1
ATOM 626 O O . GLU A 1 87 ? -19.498 -1.964 -10.341 1.00 90.88 87 GLU A O 1
ATOM 631 N N . ARG A 1 88 ? -20.953 -1.551 -12.008 1.00 92.44 88 ARG A N 1
ATOM 632 C CA . ARG A 1 88 ? -21.631 -2.857 -11.944 1.00 92.44 88 ARG A CA 1
ATOM 633 C C . ARG A 1 88 ? -20.726 -4.003 -12.407 1.00 92.44 88 ARG A C 1
ATOM 635 O O . ARG A 1 88 ? -20.630 -5.010 -11.707 1.00 92.44 88 ARG A O 1
ATOM 642 N N . PHE A 1 89 ? -20.017 -3.855 -13.524 1.00 93.31 89 PHE A N 1
ATOM 643 C CA . PHE A 1 89 ? -19.051 -4.835 -14.024 1.00 93.31 89 PHE A CA 1
ATOM 644 C C . PHE A 1 89 ? -17.994 -5.141 -12.958 1.00 93.31 89 PHE A C 1
ATOM 646 O O . PHE A 1 89 ? -17.794 -6.298 -12.583 1.00 93.31 89 PHE A O 1
ATOM 653 N N . ARG A 1 90 ? -17.395 -4.097 -12.370 1.00 93.88 90 ARG A N 1
ATOM 654 C CA . ARG A 1 90 ? -16.437 -4.232 -11.269 1.00 93.88 90 ARG A CA 1
ATOM 655 C C . ARG A 1 90 ? -17.060 -4.891 -10.045 1.00 93.88 90 ARG A C 1
ATOM 657 O O . ARG A 1 90 ? -16.432 -5.761 -9.442 1.00 93.88 90 ARG A O 1
ATOM 664 N N . LEU A 1 91 ? -18.291 -4.527 -9.680 1.00 91.88 91 LEU A N 1
ATOM 665 C CA . LEU A 1 91 ? -19.005 -5.132 -8.556 1.00 91.88 91 LEU A CA 1
ATOM 666 C C . LEU A 1 91 ? -19.197 -6.644 -8.741 1.00 91.88 91 LEU A C 1
ATOM 668 O O . LEU A 1 91 ? -18.978 -7.370 -7.775 1.00 91.88 91 LEU A O 1
ATOM 672 N N . HIS A 1 92 ? -19.515 -7.126 -9.943 1.00 91.00 92 HIS A N 1
ATOM 673 C CA . HIS A 1 92 ? -19.748 -8.553 -10.199 1.00 91.00 92 HIS A CA 1
ATOM 674 C C . HIS A 1 92 ? -18.482 -9.366 -10.515 1.00 91.00 92 HIS A C 1
ATOM 676 O O . HIS A 1 92 ? -18.361 -10.481 -10.016 1.00 91.00 92 HIS A O 1
ATOM 682 N N . HIS A 1 93 ? -17.538 -8.825 -11.291 1.00 92.38 93 HIS A N 1
ATOM 683 C CA . HIS A 1 93 ? -16.465 -9.616 -11.913 1.00 92.38 93 HIS A CA 1
ATOM 684 C C . HIS A 1 93 ? -15.055 -9.351 -11.375 1.00 92.38 93 HIS A C 1
ATOM 686 O O . HIS A 1 93 ? -14.182 -10.202 -11.546 1.00 92.38 93 HIS A O 1
ATOM 692 N N . VAL A 1 94 ? -14.819 -8.199 -10.733 1.00 94.31 94 VAL A N 1
ATOM 693 C CA . VAL A 1 94 ? -13.461 -7.703 -10.444 1.00 94.31 94 VAL A CA 1
ATOM 694 C C . VAL A 1 94 ? -13.138 -7.705 -8.949 1.00 94.31 94 VAL A C 1
ATOM 696 O O . VAL A 1 94 ? -13.727 -6.950 -8.173 1.00 94.31 94 VAL A O 1
ATOM 699 N N . GLY A 1 95 ? -12.165 -8.517 -8.543 1.00 94.25 95 GLY A N 1
ATOM 700 C CA . GLY A 1 95 ? -11.459 -8.411 -7.267 1.00 94.25 95 GLY A CA 1
ATOM 701 C C . GLY A 1 95 ? -10.267 -7.460 -7.392 1.00 94.25 95 GLY A C 1
ATOM 702 O O . GLY A 1 95 ? -9.610 -7.423 -8.431 1.00 94.25 95 GLY A O 1
ATOM 703 N N . PHE A 1 96 ? -9.977 -6.683 -6.347 1.00 93.44 96 PHE A N 1
ATOM 704 C CA . PHE A 1 96 ? -8.847 -5.752 -6.351 1.00 93.44 96 PHE A CA 1
ATOM 705 C C . PHE A 1 96 ? -8.103 -5.777 -5.014 1.00 93.44 96 PHE A C 1
ATOM 707 O O . PHE A 1 96 ? -8.717 -5.626 -3.954 1.00 93.44 96 PHE A O 1
ATOM 714 N N . VAL A 1 97 ? -6.783 -5.928 -5.079 1.00 92.31 97 VAL A N 1
ATOM 715 C CA . VAL A 1 97 ? -5.850 -5.876 -3.951 1.00 92.31 97 VAL A CA 1
ATOM 716 C C . VAL A 1 97 ? -4.915 -4.688 -4.174 1.00 92.31 97 VAL A C 1
ATOM 718 O O . VAL A 1 97 ? -4.236 -4.614 -5.192 1.00 92.31 97 VAL A O 1
ATOM 721 N N . PHE A 1 98 ? -4.916 -3.733 -3.247 1.00 85.25 98 PHE A N 1
ATOM 722 C CA . PHE A 1 98 ? -4.105 -2.516 -3.332 1.00 85.25 98 PHE A CA 1
ATOM 723 C C . PHE A 1 98 ? -2.760 -2.688 -2.604 1.00 85.25 98 PHE A C 1
ATOM 725 O O . PHE A 1 98 ? -2.634 -3.539 -1.720 1.00 85.25 98 PHE A O 1
ATOM 732 N N . GLN A 1 99 ? -1.798 -1.819 -2.930 1.00 78.75 99 GLN A N 1
ATOM 733 C CA . GLN A 1 99 ? -0.486 -1.738 -2.274 1.00 78.75 99 GLN A CA 1
ATOM 734 C C . GLN A 1 99 ? -0.619 -1.413 -0.777 1.00 78.75 99 GLN A C 1
ATOM 736 O O . GLN A 1 99 ? 0.038 -2.012 0.072 1.00 78.75 99 GLN A O 1
ATOM 741 N N . GLY A 1 100 ? -1.521 -0.487 -0.438 1.00 75.19 100 GLY A N 1
ATOM 742 C CA . GLY A 1 100 ? -1.994 -0.290 0.929 1.00 75.19 100 GLY A CA 1
ATOM 743 C C . GLY A 1 100 ? -3.150 -1.238 1.249 1.00 75.19 100 GLY A C 1
ATOM 744 O O . GLY A 1 100 ? -4.070 -1.385 0.448 1.00 75.19 100 GLY A O 1
ATOM 745 N N . PHE A 1 101 ? -3.167 -1.820 2.455 1.00 79.06 101 PHE A N 1
ATOM 746 C CA . PHE A 1 101 ? -4.221 -2.752 2.896 1.00 79.06 101 PHE A CA 1
ATOM 747 C C . PHE A 1 101 ? -5.652 -2.199 2.701 1.00 79.06 101 PHE A C 1
ATOM 749 O O . PHE A 1 101 ? -6.605 -2.955 2.490 1.00 79.06 101 PHE A O 1
ATOM 756 N N . ASN A 1 102 ? -5.809 -0.869 2.787 1.00 85.06 102 ASN A N 1
ATOM 757 C CA . ASN A 1 102 ? -7.063 -0.135 2.598 1.00 85.06 102 ASN A CA 1
ATOM 758 C C . ASN A 1 102 ? -8.227 -0.745 3.403 1.00 85.06 102 ASN A C 1
ATOM 760 O O . ASN A 1 102 ? -9.331 -0.925 2.891 1.00 85.06 102 ASN A O 1
ATOM 764 N N . LEU A 1 103 ? -7.952 -1.135 4.652 1.00 89.75 103 LEU A N 1
ATOM 765 C CA . LEU A 1 103 ? -8.915 -1.717 5.590 1.00 89.75 103 LEU A CA 1
ATOM 766 C C . LEU A 1 103 ? -9.505 -0.625 6.488 1.00 89.75 103 LEU A C 1
ATOM 768 O O . LEU A 1 103 ? -8.769 0.195 7.032 1.00 89.75 103 LEU A O 1
ATOM 772 N N . PHE A 1 104 ? -10.820 -0.645 6.699 1.00 93.62 104 PHE A N 1
ATOM 773 C CA . PHE A 1 104 ? -11.514 0.316 7.564 1.00 93.62 104 PHE A CA 1
ATOM 774 C C . PHE A 1 104 ? -11.208 0.039 9.051 1.00 93.62 104 PHE A C 1
ATOM 776 O O . PHE A 1 104 ? -11.581 -1.031 9.525 1.00 93.62 104 PHE A O 1
ATOM 783 N N . PRO A 1 105 ? -10.583 0.945 9.829 1.00 90.12 105 PRO A N 1
ATOM 784 C CA . PRO A 1 105 ? -10.104 0.620 11.183 1.00 90.12 105 PRO A CA 1
ATOM 785 C C . PRO A 1 105 ? -11.174 0.119 12.168 1.00 90.12 105 PRO A C 1
ATOM 787 O O . PRO A 1 105 ? -10.866 -0.676 13.055 1.00 90.12 105 PRO A O 1
ATOM 790 N N . ALA A 1 106 ? -12.426 0.556 12.000 1.00 92.81 106 ALA A N 1
ATOM 791 C CA . ALA A 1 106 ? -13.551 0.175 12.855 1.00 92.81 106 ALA A CA 1
ATOM 792 C C . ALA A 1 106 ? -14.064 -1.262 12.621 1.00 92.81 106 ALA A C 1
ATOM 794 O O . ALA A 1 106 ? -14.627 -1.859 13.542 1.00 92.81 106 ALA A O 1
ATOM 795 N N . LEU A 1 107 ? -13.871 -1.814 11.417 1.00 94.88 107 LEU A N 1
ATOM 796 C CA . LEU A 1 107 ? -14.470 -3.081 10.985 1.00 94.88 107 LEU A CA 1
ATOM 797 C C . LEU A 1 107 ? -13.546 -4.273 11.249 1.00 94.88 107 LEU A C 1
ATOM 799 O O . LEU A 1 107 ? -12.357 -4.238 10.919 1.00 94.88 107 LEU A O 1
ATOM 803 N N . THR A 1 108 ? -14.111 -5.349 11.785 1.00 96.81 108 THR A N 1
ATOM 804 C CA . THR A 1 108 ? -13.467 -6.661 11.946 1.00 96.81 108 THR A CA 1
ATOM 805 C C . THR A 1 108 ? -13.155 -7.316 10.600 1.00 96.81 108 THR A C 1
ATOM 807 O O . THR A 1 108 ? -13.760 -6.984 9.582 1.00 96.81 108 THR A O 1
ATOM 810 N N . ALA A 1 109 ? -12.229 -8.276 10.575 1.00 95.81 109 ALA A N 1
ATOM 811 C CA . ALA A 1 109 ? -11.862 -9.010 9.364 1.00 95.81 109 ALA A CA 1
ATOM 812 C C . ALA A 1 109 ? -13.079 -9.605 8.625 1.00 95.81 109 ALA A C 1
ATOM 814 O O . ALA A 1 109 ? -13.124 -9.545 7.401 1.00 95.81 109 ALA A O 1
ATOM 815 N N . LEU A 1 110 ? -14.086 -10.110 9.347 1.00 96.69 110 LEU A N 1
ATOM 816 C CA . LEU A 1 110 ? -15.337 -10.608 8.770 1.00 96.69 110 LEU A CA 1
ATOM 817 C C . LEU A 1 110 ? -16.140 -9.497 8.080 1.00 96.69 110 LEU A C 1
ATOM 819 O O . LEU A 1 110 ? -16.488 -9.629 6.908 1.00 96.69 110 LEU A O 1
ATOM 823 N N . GLU A 1 111 ? -16.368 -8.377 8.767 1.00 96.19 111 GLU A N 1
ATOM 824 C CA . GLU A 1 111 ? -17.127 -7.238 8.233 1.00 96.19 111 GLU A CA 1
ATOM 825 C C . GLU A 1 111 ? -16.452 -6.632 6.989 1.00 96.19 111 GLU A C 1
ATOM 827 O O . GLU A 1 111 ? -17.129 -6.307 6.014 1.00 96.19 111 GLU A O 1
ATOM 832 N N . GLN A 1 112 ? -15.113 -6.549 6.965 1.00 94.69 112 GLN A N 1
ATOM 833 C CA . GLN A 1 112 ? -14.340 -6.071 5.801 1.00 94.69 112 GLN A CA 1
ATOM 834 C C . GLN A 1 112 ? -14.615 -6.911 4.549 1.00 94.69 112 GLN A C 1
ATOM 836 O O . GLN A 1 112 ? -14.696 -6.370 3.445 1.00 94.69 112 GLN A O 1
ATOM 841 N N . VAL A 1 113 ? -14.732 -8.230 4.725 1.00 95.94 113 VAL A N 1
ATOM 842 C CA . VAL A 1 113 ? -14.962 -9.211 3.657 1.00 95.94 113 VAL A CA 1
ATOM 843 C C . VAL A 1 113 ? -16.450 -9.267 3.272 1.00 95.94 113 VAL A C 1
ATOM 845 O O . VAL A 1 113 ? -16.768 -9.502 2.109 1.00 95.94 113 VAL A O 1
ATOM 848 N N . GLN A 1 114 ? -17.369 -8.943 4.190 1.00 95.44 114 GLN A N 1
ATOM 849 C CA . GLN A 1 114 ? -18.802 -8.800 3.895 1.00 95.44 114 GLN A CA 1
ATOM 850 C C . GLN A 1 114 ? -19.151 -7.549 3.070 1.00 95.44 114 GLN A C 1
ATOM 852 O O . GLN A 1 114 ? -20.112 -7.599 2.303 1.00 95.44 114 GLN A O 1
ATOM 857 N N . LEU A 1 115 ? -18.395 -6.445 3.174 1.00 93.69 115 LEU A N 1
ATOM 858 C CA . LEU A 1 115 ? -18.655 -5.198 2.426 1.00 93.69 115 LEU A CA 1
ATOM 859 C C . LEU A 1 115 ? -19.006 -5.398 0.929 1.00 93.69 115 LEU A C 1
ATOM 861 O O . LEU A 1 115 ? -20.082 -4.957 0.519 1.00 93.69 115 LEU A O 1
ATOM 865 N N . PRO A 1 116 ? -18.177 -6.059 0.088 1.00 92.69 116 PRO A N 1
ATOM 866 C CA . PRO A 1 116 ? -18.488 -6.272 -1.332 1.00 92.69 116 PRO A CA 1
ATOM 867 C C . PRO A 1 116 ? -19.763 -7.095 -1.577 1.00 92.69 116 PRO A C 1
ATOM 869 O O . PRO A 1 116 ? -20.401 -6.924 -2.615 1.00 92.69 116 PRO A O 1
ATOM 872 N N . LEU A 1 117 ? -20.153 -7.963 -0.640 1.00 93.62 117 LEU A N 1
ATOM 873 C CA . LEU A 1 117 ? -21.388 -8.748 -0.712 1.00 93.62 117 LEU A CA 1
ATOM 874 C C . LEU A 1 117 ? -22.612 -7.892 -0.364 1.00 93.62 117 LEU A C 1
ATOM 876 O O . LEU A 1 117 ? -23.633 -7.974 -1.048 1.00 93.62 117 LEU A O 1
ATOM 880 N N . GLY A 1 118 ? -22.483 -7.002 0.625 1.00 91.25 118 GLY A N 1
ATOM 881 C CA . GLY A 1 118 ? -23.491 -5.984 0.930 1.00 91.25 118 GLY A CA 1
ATOM 882 C C . GLY A 1 118 ? -23.768 -5.071 -0.269 1.00 91.25 118 GLY A C 1
ATOM 883 O O . GLY A 1 118 ? -24.926 -4.845 -0.612 1.00 91.25 118 GLY A O 1
ATOM 884 N N . TYR A 1 119 ? -22.728 -4.643 -0.996 1.00 90.69 119 TYR A N 1
ATOM 885 C CA . TYR A 1 119 ? -22.896 -3.877 -2.240 1.00 90.69 119 TYR A CA 1
ATOM 886 C C . TYR A 1 119 ? -23.574 -4.672 -3.374 1.00 90.69 119 TYR A C 1
ATOM 888 O O . TYR A 1 119 ? -24.221 -4.066 -4.223 1.00 90.69 119 TYR A O 1
ATOM 896 N N . ARG A 1 120 ? -23.509 -6.015 -3.373 1.00 89.38 120 ARG A N 1
ATOM 897 C CA . ARG A 1 120 ? -24.317 -6.883 -4.261 1.00 89.38 120 ARG A CA 1
ATOM 898 C C . ARG A 1 120 ? -25.779 -7.042 -3.801 1.00 89.38 120 ARG A C 1
ATOM 900 O O . ARG A 1 120 ? -26.521 -7.797 -4.422 1.00 89.38 120 ARG A O 1
ATOM 907 N N . GLY A 1 121 ? -26.198 -6.356 -2.735 1.00 89.56 121 GLY A N 1
ATOM 908 C CA . GLY A 1 121 ? -27.550 -6.427 -2.171 1.00 89.56 121 GLY A CA 1
ATOM 909 C C . GLY A 1 121 ? -27.795 -7.632 -1.255 1.00 89.56 121 GLY A C 1
ATOM 910 O O . GLY A 1 121 ? -28.944 -7.906 -0.909 1.00 89.56 121 GLY A O 1
ATOM 911 N N . MET A 1 122 ? -26.748 -8.366 -0.861 1.00 91.69 122 MET A N 1
ATOM 912 C CA . MET A 1 122 ? -26.888 -9.526 0.023 1.00 91.69 122 MET A CA 1
ATOM 913 C C . MET A 1 122 ? -27.142 -9.097 1.470 1.00 91.69 122 MET A C 1
ATOM 915 O O . MET A 1 122 ? -26.499 -8.182 1.983 1.00 91.69 122 MET A O 1
ATOM 919 N N . ARG A 1 123 ? -28.054 -9.794 2.157 1.00 89.81 123 ARG A N 1
ATOM 920 C CA . ARG A 1 123 ? -28.319 -9.586 3.588 1.00 89.81 123 ARG A CA 1
ATOM 921 C C . ARG A 1 123 ? -27.238 -10.273 4.424 1.00 89.81 123 ARG A C 1
ATOM 923 O O . ARG A 1 123 ? -26.679 -11.278 3.994 1.00 89.81 123 ARG A O 1
ATOM 930 N N . ASN A 1 124 ? -27.001 -9.795 5.649 1.00 84.94 124 ASN A N 1
ATOM 931 C CA . ASN A 1 124 ? -25.954 -10.328 6.540 1.00 84.94 124 ASN A CA 1
ATOM 932 C C . ASN A 1 124 ? -26.016 -11.855 6.722 1.00 84.94 124 ASN A C 1
ATOM 934 O O . ASN A 1 124 ? -24.981 -12.512 6.700 1.00 84.94 124 ASN A O 1
ATOM 938 N N . ARG A 1 125 ? -27.228 -12.423 6.827 1.00 90.19 125 ARG A N 1
ATOM 939 C CA . ARG A 1 125 ? -27.456 -13.875 6.939 1.00 90.19 125 ARG A CA 1
ATOM 940 C C . ARG A 1 125 ? -26.869 -14.673 5.766 1.00 90.19 125 ARG A C 1
ATOM 942 O O . ARG A 1 125 ? -26.421 -15.796 5.970 1.00 90.19 125 ARG A O 1
ATOM 949 N N . ASP A 1 126 ? -26.875 -14.090 4.572 1.00 91.69 126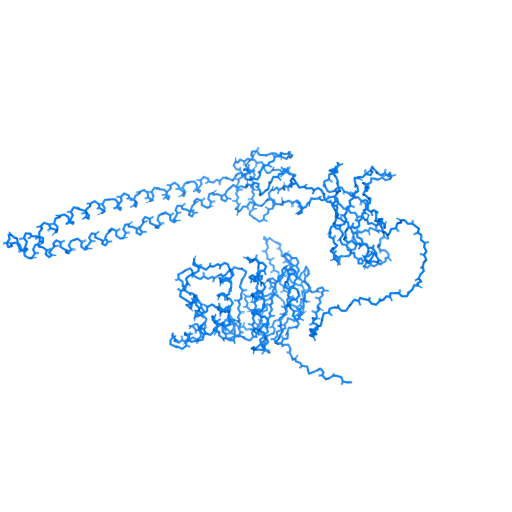 ASP A N 1
ATOM 950 C CA . ASP A 1 126 ? -26.456 -14.739 3.328 1.00 91.69 126 ASP A CA 1
ATOM 951 C C . ASP A 1 126 ? -25.005 -14.372 2.966 1.00 91.69 126 ASP A C 1
ATOM 953 O O . ASP A 1 126 ? -24.310 -15.146 2.310 1.00 91.69 126 ASP A O 1
ATOM 957 N N . SER A 1 127 ? -24.523 -13.199 3.402 1.00 93.69 127 SER A N 1
ATOM 958 C CA . SER A 1 127 ? -23.149 -12.742 3.160 1.00 93.69 127 SER A CA 1
ATOM 959 C C . SER A 1 127 ? -22.132 -13.275 4.172 1.00 93.69 127 SER A C 1
ATOM 961 O O . SER A 1 127 ? -20.966 -13.446 3.820 1.00 93.69 127 SER A O 1
ATOM 963 N N . GLU A 1 128 ? -22.534 -13.558 5.417 1.00 94.19 128 GLU A N 1
ATOM 964 C CA . GLU A 1 128 ? -21.622 -14.074 6.445 1.00 94.19 128 GLU A CA 1
ATOM 965 C C . GLU A 1 128 ? -20.976 -15.424 6.080 1.00 94.19 128 GLU A C 1
ATOM 967 O O . GLU A 1 128 ? -19.753 -15.520 6.208 1.00 94.19 128 GLU A O 1
ATOM 972 N N . PRO A 1 129 ? -21.704 -16.449 5.582 1.00 95.12 129 PRO A N 1
ATOM 973 C CA . PRO A 1 129 ? -21.091 -17.729 5.224 1.00 95.12 129 PRO A CA 1
ATOM 974 C C . PRO A 1 129 ? -20.029 -17.589 4.125 1.00 95.12 129 PRO A C 1
ATOM 976 O O . PRO A 1 129 ? -18.941 -18.147 4.251 1.00 95.12 129 PRO A O 1
ATOM 979 N N . LEU A 1 130 ? -20.303 -16.778 3.096 1.00 94.31 130 LEU A N 1
ATOM 980 C CA . LEU A 1 130 ? -19.360 -16.501 2.006 1.00 94.31 130 LEU A CA 1
ATOM 981 C C . LEU A 1 130 ? -18.130 -15.724 2.492 1.00 94.31 130 LEU A C 1
ATOM 983 O O . LEU A 1 130 ? -17.003 -16.040 2.118 1.00 94.31 130 LEU A O 1
ATOM 987 N N . ALA A 1 131 ? -18.322 -14.737 3.371 1.00 95.31 131 ALA A N 1
ATOM 988 C CA . ALA A 1 131 ? -17.212 -13.989 3.949 1.00 95.31 131 ALA A CA 1
ATOM 989 C C . ALA A 1 131 ? -16.340 -14.854 4.877 1.00 95.31 131 ALA A C 1
ATOM 991 O O . ALA A 1 131 ? -15.120 -14.692 4.903 1.00 95.31 131 ALA A O 1
ATOM 992 N N . ARG A 1 132 ? -16.938 -15.810 5.601 1.00 95.44 132 ARG A N 1
ATOM 993 C CA . ARG A 1 132 ? -16.194 -16.822 6.367 1.00 95.44 132 ARG A CA 1
ATOM 994 C C . ARG A 1 132 ? -15.416 -17.763 5.451 1.00 95.44 132 ARG A C 1
ATOM 996 O O . ARG A 1 132 ? -14.245 -17.990 5.726 1.00 95.44 132 ARG A O 1
ATOM 1003 N N . GLN A 1 133 ? -16.011 -18.237 4.355 1.00 95.06 133 GLN A N 1
ATOM 1004 C CA . GLN A 1 133 ? -15.315 -19.069 3.368 1.00 95.06 133 GLN A CA 1
ATOM 1005 C C . GLN A 1 133 ? -14.095 -18.344 2.773 1.00 95.06 133 GLN A C 1
ATOM 1007 O O . GLN A 1 133 ? -12.997 -18.891 2.781 1.00 95.06 133 GLN A O 1
ATOM 1012 N N . ALA A 1 134 ? -14.244 -17.088 2.344 1.00 94.88 134 ALA A N 1
ATOM 1013 C CA . ALA A 1 134 ? -13.127 -16.314 1.799 1.00 94.88 134 ALA A CA 1
ATOM 1014 C C . ALA A 1 134 ? -12.030 -16.011 2.843 1.00 94.88 134 ALA A C 1
ATOM 1016 O O . ALA A 1 134 ? -10.854 -15.904 2.494 1.00 94.88 134 ALA A O 1
ATOM 1017 N N . LEU A 1 135 ? -12.379 -15.903 4.134 1.00 95.81 135 LEU A N 1
ATOM 1018 C CA . LEU A 1 135 ? -11.392 -15.858 5.221 1.00 95.81 135 LEU A CA 1
ATOM 1019 C C . LEU A 1 135 ? -10.702 -17.211 5.456 1.00 95.81 135 LEU A C 1
ATOM 1021 O O . LEU A 1 135 ? -9.547 -17.223 5.885 1.00 95.81 135 LEU A O 1
ATOM 1025 N N . ASP A 1 136 ? -11.364 -18.331 5.176 1.00 95.00 136 ASP A N 1
ATOM 1026 C CA . ASP A 1 136 ? -10.795 -19.677 5.297 1.00 95.00 136 ASP A CA 1
ATOM 1027 C C . ASP A 1 136 ? -9.801 -19.978 4.171 1.00 95.00 136 ASP A C 1
ATOM 1029 O O . ASP A 1 136 ? -8.685 -20.423 4.440 1.00 95.00 136 ASP A O 1
ATOM 1033 N N . GLU A 1 137 ? -10.134 -19.596 2.933 1.00 91.62 137 GLU A N 1
ATOM 1034 C CA . GLU A 1 137 ? -9.259 -19.702 1.753 1.00 91.62 137 GLU A CA 1
ATOM 1035 C C . GLU A 1 137 ? -7.901 -18.996 1.950 1.00 91.62 137 GLU A C 1
ATOM 1037 O O . GLU A 1 137 ? -6.878 -19.450 1.429 1.00 91.62 137 GLU A O 1
ATOM 1042 N N . VAL A 1 138 ? -7.860 -17.926 2.758 1.00 92.56 138 VAL A N 1
ATOM 1043 C CA . VAL A 1 138 ? -6.621 -17.216 3.133 1.00 92.56 138 VAL A CA 1
ATOM 1044 C C . VAL A 1 138 ? -6.036 -17.640 4.491 1.00 92.56 138 VAL A C 1
ATOM 1046 O O . VAL A 1 138 ? -5.032 -17.074 4.931 1.00 92.56 138 VAL A O 1
ATOM 1049 N N . GLY A 1 139 ? -6.635 -18.606 5.193 1.00 93.00 139 GLY A N 1
ATOM 1050 C CA . GLY A 1 139 ? -6.167 -19.110 6.491 1.00 93.00 139 GLY A CA 1
ATOM 1051 C C . GLY A 1 139 ? -6.332 -18.126 7.660 1.00 93.00 139 GLY A C 1
ATOM 1052 O O . GLY A 1 139 ? -5.429 -18.000 8.494 1.00 93.00 139 GLY A O 1
ATOM 1053 N N . LEU A 1 140 ? -7.449 -17.392 7.707 1.00 94.88 140 LEU A N 1
ATOM 1054 C CA . LEU A 1 140 ? -7.774 -16.369 8.715 1.00 94.88 140 LEU A CA 1
ATOM 1055 C C . LEU A 1 140 ? -9.112 -16.574 9.447 1.00 94.88 140 LEU A C 1
ATOM 1057 O O . LEU A 1 140 ? -9.491 -15.715 10.243 1.00 94.88 140 LEU A O 1
ATOM 1061 N N . SER A 1 141 ? -9.799 -17.707 9.281 1.00 92.94 141 SER A N 1
ATOM 1062 C CA . SER A 1 141 ? -11.057 -18.021 9.991 1.00 92.94 141 SER A CA 1
ATOM 1063 C C . SER A 1 141 ? -10.997 -17.774 11.504 1.00 92.94 141 SER A C 1
ATOM 1065 O O . SER A 1 141 ? -11.898 -17.167 12.079 1.00 92.94 141 SER A O 1
ATOM 1067 N N . HIS A 1 142 ? -9.886 -18.143 12.149 1.00 93.00 142 HIS A N 1
ATOM 1068 C CA . HIS A 1 142 ? -9.656 -17.935 13.585 1.00 93.00 142 HIS A CA 1
ATOM 1069 C C . HIS A 1 142 ? -9.465 -16.456 14.001 1.00 93.00 142 HIS A C 1
ATOM 1071 O O . HIS A 1 142 ? -9.535 -16.135 15.186 1.00 93.00 142 HIS A O 1
ATOM 1077 N N . ARG A 1 143 ? -9.240 -15.545 13.043 1.00 93.19 143 ARG A N 1
ATOM 1078 C CA . ARG A 1 143 ? -9.053 -14.092 13.234 1.00 93.19 143 ARG A CA 1
ATOM 1079 C C . ARG A 1 143 ? -10.260 -13.267 12.779 1.00 93.19 143 ARG A C 1
ATOM 1081 O O . ARG A 1 143 ? -10.190 -12.042 12.801 1.00 93.19 143 ARG A O 1
ATOM 1088 N N . SER A 1 144 ? -11.372 -13.902 12.398 1.00 94.31 144 SER A N 1
ATOM 1089 C CA . SER A 1 144 ? -12.539 -13.241 11.788 1.00 94.31 144 SER A CA 1
ATOM 1090 C C . SER A 1 144 ? -13.099 -12.057 12.596 1.00 94.31 144 SER A C 1
ATOM 1092 O O . SER A 1 144 ? -13.609 -11.103 12.022 1.00 94.31 144 SER A O 1
ATOM 1094 N N . HIS A 1 145 ? -12.986 -12.102 13.925 1.00 96.00 145 HIS A N 1
ATOM 1095 C CA . HIS A 1 145 ? -13.477 -11.086 14.863 1.00 96.00 145 HIS A CA 1
ATOM 1096 C C . HIS A 1 145 ? -12.465 -9.960 15.165 1.00 96.00 145 HIS A C 1
ATOM 1098 O O . HIS A 1 145 ? -12.778 -9.049 15.928 1.00 96.00 145 HIS A O 1
ATOM 1104 N N . MET A 1 146 ? -11.245 -10.012 14.620 1.00 95.06 146 MET A N 1
ATOM 1105 C CA . MET A 1 146 ? -10.191 -9.038 14.925 1.00 95.06 146 MET A CA 1
ATOM 1106 C C . MET A 1 146 ? -10.255 -7.819 14.004 1.00 95.06 146 MET A C 1
ATOM 1108 O O . MET A 1 146 ? -10.489 -7.943 12.801 1.00 95.06 146 MET A O 1
ATOM 1112 N N . ARG A 1 147 ? -10.020 -6.630 14.564 1.00 94.88 147 ARG A N 1
ATOM 1113 C CA . ARG A 1 147 ? -9.905 -5.362 13.823 1.00 94.88 147 ARG A CA 1
ATOM 1114 C C . ARG A 1 147 ? -8.479 -5.162 13.287 1.00 94.88 147 ARG A C 1
ATOM 1116 O O . ARG A 1 147 ? -7.542 -5.713 13.862 1.00 94.88 147 ARG A O 1
ATOM 1123 N N . PRO A 1 148 ? -8.260 -4.315 12.260 1.00 90.31 148 PRO A N 1
ATOM 1124 C CA . PRO A 1 148 ? -6.935 -4.061 11.690 1.00 90.31 148 PRO A CA 1
ATOM 1125 C C . PRO A 1 148 ? -5.841 -3.714 12.710 1.00 90.31 148 PRO A C 1
ATOM 1127 O O . PRO A 1 148 ? -4.707 -4.146 12.543 1.00 90.31 148 PRO A O 1
ATOM 1130 N N . ALA A 1 149 ? -6.144 -2.996 13.795 1.00 90.56 149 ALA A N 1
ATOM 1131 C CA . ALA A 1 149 ? -5.154 -2.689 14.835 1.00 90.56 149 ALA A CA 1
ATOM 1132 C C . ALA A 1 149 ? -4.566 -3.940 15.533 1.00 90.56 149 ALA A C 1
ATOM 1134 O O . ALA A 1 149 ? -3.457 -3.882 16.050 1.00 90.56 149 ALA A O 1
ATOM 1135 N N . GLN A 1 150 ? -5.282 -5.068 15.512 1.00 87.31 150 GLN A N 1
ATOM 1136 C CA . GLN A 1 150 ? -4.922 -6.331 16.171 1.00 87.31 150 GLN A CA 1
ATOM 1137 C C . GLN A 1 150 ? -4.240 -7.339 15.224 1.00 87.31 150 GLN A C 1
ATOM 1139 O O . GLN A 1 150 ? -3.927 -8.451 15.641 1.00 87.31 150 GLN A O 1
ATOM 1144 N N . LEU A 1 151 ? -4.039 -6.973 13.951 1.00 88.31 151 LEU A N 1
ATOM 1145 C CA . LEU A 1 151 ? -3.496 -7.842 12.903 1.00 88.31 151 LEU A CA 1
ATOM 1146 C C . LEU A 1 151 ? -2.089 -7.397 12.473 1.00 88.31 151 LEU A C 1
ATOM 1148 O O . LEU A 1 151 ? -1.816 -6.201 12.309 1.00 88.31 151 LEU A O 1
ATOM 1152 N N . SER A 1 152 ? -1.207 -8.361 12.214 1.00 88.75 152 SER A N 1
ATOM 1153 C CA . SER A 1 152 ? 0.093 -8.129 11.566 1.00 88.75 152 SER A CA 1
ATOM 1154 C C . SER A 1 152 ? -0.064 -7.637 10.117 1.00 88.75 152 SER A C 1
ATOM 1156 O O . SER A 1 152 ? -1.146 -7.710 9.533 1.00 88.75 152 SER A O 1
ATOM 1158 N N . GLY A 1 153 ? 1.018 -7.141 9.502 1.00 87.31 153 GLY A N 1
ATOM 1159 C CA . GLY A 1 153 ? 1.008 -6.715 8.092 1.00 87.31 153 GLY A CA 1
ATOM 1160 C C . GLY A 1 153 ? 0.570 -7.832 7.134 1.00 87.31 153 GLY A C 1
ATOM 1161 O O . GLY A 1 153 ? -0.326 -7.631 6.317 1.00 87.31 153 GLY A O 1
ATOM 1162 N N . GLY A 1 154 ? 1.121 -9.040 7.296 1.00 88.75 154 GLY A N 1
ATOM 1163 C CA . GLY A 1 154 ? 0.752 -10.205 6.483 1.00 88.75 154 GLY A CA 1
ATOM 1164 C C . GLY A 1 154 ? -0.701 -10.649 6.671 1.00 88.75 154 GLY A C 1
ATOM 1165 O O . GLY A 1 154 ? -1.361 -11.041 5.712 1.00 88.75 154 GLY A O 1
ATOM 1166 N N . GLU A 1 155 ? -1.242 -10.552 7.887 1.00 92.38 155 GLU A N 1
ATOM 1167 C CA . GLU A 1 155 ? -2.663 -10.825 8.135 1.00 92.38 155 GLU A CA 1
ATOM 1168 C C . GLU A 1 155 ? -3.565 -9.743 7.526 1.00 92.38 155 GLU A C 1
ATOM 1170 O O . GLU A 1 155 ? -4.554 -10.084 6.886 1.00 92.38 155 GLU A O 1
ATOM 1175 N N . LYS A 1 156 ? -3.205 -8.454 7.631 1.00 93.38 156 LYS A N 1
ATOM 1176 C CA . LYS A 1 156 ? -3.929 -7.354 6.964 1.00 93.38 156 LYS A CA 1
ATOM 1177 C C . LYS A 1 156 ? -3.994 -7.554 5.451 1.00 93.38 156 LYS A C 1
ATOM 1179 O O . LYS A 1 156 ? -5.069 -7.401 4.873 1.00 93.38 156 LYS A O 1
ATOM 1184 N N . GLN A 1 157 ? -2.885 -7.948 4.822 1.00 92.44 157 GLN A N 1
ATOM 1185 C CA . GLN A 1 157 ? -2.880 -8.236 3.388 1.00 92.44 157 GLN A CA 1
ATOM 1186 C C . GLN A 1 157 ? -3.782 -9.423 3.052 1.00 92.44 157 GLN A C 1
ATOM 1188 O O . GLN A 1 157 ? -4.583 -9.336 2.127 1.00 92.44 157 GLN A O 1
ATOM 1193 N N . ARG A 1 158 ? -3.735 -10.503 3.840 1.00 93.94 158 ARG A N 1
ATOM 1194 C CA . ARG A 1 158 ? -4.627 -11.656 3.648 1.00 93.94 158 ARG A CA 1
ATOM 1195 C C . ARG A 1 158 ? -6.111 -11.303 3.846 1.00 93.94 158 ARG A C 1
ATOM 1197 O O . ARG A 1 158 ? -6.928 -11.794 3.076 1.00 93.94 158 ARG A O 1
ATOM 1204 N N . VAL A 1 159 ? -6.476 -10.392 4.758 1.00 95.50 159 VAL A N 1
ATOM 1205 C CA . VAL A 1 159 ? -7.853 -9.844 4.838 1.00 95.50 159 VAL A CA 1
ATOM 1206 C C . VAL A 1 159 ? -8.213 -9.042 3.580 1.00 95.50 159 VAL A C 1
ATOM 1208 O O . VAL A 1 159 ? -9.322 -9.178 3.065 1.00 95.50 159 VAL A O 1
ATOM 1211 N N . ALA A 1 160 ? -7.294 -8.229 3.047 1.00 94.44 160 ALA A N 1
ATOM 1212 C CA . ALA A 1 160 ? -7.528 -7.485 1.807 1.00 94.44 160 ALA A CA 1
ATOM 1213 C C . ALA A 1 160 ? -7.716 -8.417 0.589 1.00 94.44 160 ALA A C 1
ATOM 1215 O O . ALA A 1 160 ? -8.585 -8.154 -0.243 1.00 94.44 160 ALA A O 1
ATOM 1216 N N . VAL A 1 161 ? -6.969 -9.526 0.529 1.00 94.81 161 VAL A N 1
ATOM 1217 C CA . VAL A 1 161 ? -7.119 -10.600 -0.470 1.00 94.81 161 VAL A CA 1
ATOM 1218 C C . VAL A 1 161 ? -8.459 -11.328 -0.303 1.00 94.81 161 VAL A C 1
ATOM 1220 O O . VAL A 1 161 ? -9.218 -11.412 -1.265 1.00 94.81 161 VAL A O 1
ATOM 1223 N N . ALA A 1 162 ? -8.828 -11.747 0.914 1.00 95.50 162 ALA A N 1
ATOM 1224 C CA . ALA A 1 162 ? -10.135 -12.359 1.189 1.00 95.50 162 ALA A CA 1
ATOM 1225 C C . ALA A 1 162 ? -11.302 -11.447 0.776 1.00 95.50 162 ALA A C 1
ATOM 1227 O O . ALA A 1 162 ? -12.278 -11.901 0.184 1.00 95.50 162 ALA A O 1
ATOM 1228 N N . ARG A 1 163 ? -11.190 -10.133 1.012 1.00 95.06 163 ARG A N 1
ATOM 1229 C CA . ARG A 1 163 ? -12.185 -9.144 0.568 1.00 95.06 163 ARG A CA 1
ATOM 1230 C C . ARG A 1 163 ? -12.286 -9.064 -0.958 1.00 95.06 163 ARG A C 1
ATOM 1232 O O . ARG A 1 163 ? -13.377 -8.831 -1.472 1.00 95.06 163 ARG A O 1
ATOM 1239 N N . ALA A 1 164 ? -11.189 -9.255 -1.691 1.00 94.12 164 ALA A N 1
ATOM 1240 C CA . ALA A 1 164 ? -11.249 -9.376 -3.145 1.00 94.12 164 ALA A CA 1
ATOM 1241 C C . ALA A 1 164 ? -11.984 -10.666 -3.561 1.00 94.12 164 ALA A C 1
ATOM 1243 O O . ALA A 1 164 ? -12.839 -10.609 -4.444 1.00 94.12 164 ALA A O 1
ATOM 1244 N N . PHE A 1 165 ? -11.703 -11.789 -2.890 1.00 93.75 165 PHE A N 1
ATOM 1245 C CA . PHE A 1 165 ? -12.249 -13.119 -3.202 1.00 93.75 165 PHE A CA 1
ATOM 1246 C C . PHE A 1 165 ? -13.726 -13.300 -2.821 1.00 93.75 165 PHE A C 1
ATOM 1248 O O . PHE A 1 165 ? -14.426 -14.052 -3.489 1.00 93.75 165 PHE A O 1
ATOM 1255 N N . ALA A 1 166 ? -14.220 -12.587 -1.801 1.00 93.56 166 ALA A N 1
ATOM 1256 C CA . ALA A 1 166 ? -15.531 -12.766 -1.155 1.00 93.56 166 ALA A CA 1
ATOM 1257 C C . ALA A 1 166 ? -16.723 -13.032 -2.091 1.00 93.56 166 ALA A C 1
ATOM 1259 O O . ALA A 1 166 ? -17.633 -13.784 -1.760 1.00 93.56 166 ALA A O 1
ATOM 1260 N N . LYS A 1 167 ? -16.728 -12.372 -3.251 1.00 91.94 167 LYS A N 1
ATOM 1261 C CA . LYS A 1 167 ? -17.800 -12.382 -4.256 1.00 91.94 167 LYS A CA 1
ATOM 1262 C C . LYS A 1 167 ? -17.548 -13.322 -5.445 1.00 91.94 167 LYS A C 1
ATOM 1264 O O . LYS A 1 167 ? -18.264 -13.211 -6.441 1.00 91.94 167 LYS A O 1
ATOM 1269 N N . SER A 1 168 ? -16.519 -14.162 -5.347 1.00 91.31 168 SER A N 1
ATOM 1270 C CA . SER A 1 168 ? -15.996 -15.067 -6.378 1.00 91.31 168 SER A CA 1
ATOM 1271 C C . SER A 1 168 ? -15.703 -14.370 -7.720 1.00 91.31 168 SER A C 1
ATOM 1273 O O . SER A 1 168 ? -16.321 -14.705 -8.732 1.00 91.31 168 SER A O 1
ATOM 1275 N N . PRO A 1 169 ? -14.808 -13.360 -7.758 1.00 94.12 169 PRO A N 1
ATOM 1276 C CA . PRO A 1 169 ? -14.479 -12.655 -8.995 1.00 94.12 169 PRO A CA 1
ATOM 1277 C C . PRO A 1 169 ? -13.774 -13.561 -10.014 1.00 94.12 169 PRO A C 1
ATOM 1279 O O . PRO A 1 169 ? -12.940 -14.394 -9.658 1.00 94.12 169 PRO A O 1
ATOM 1282 N N . THR A 1 170 ? -14.058 -13.322 -11.293 1.00 94.00 170 THR A N 1
ATOM 1283 C CA . THR A 1 170 ? -13.389 -13.959 -12.439 1.00 94.00 170 THR A CA 1
ATOM 1284 C C . THR A 1 170 ? -12.089 -13.252 -12.833 1.00 94.00 170 THR A C 1
ATOM 1286 O O . THR A 1 170 ? -11.241 -13.857 -13.485 1.00 94.00 170 THR A O 1
ATOM 1289 N N . LEU A 1 171 ? -11.928 -11.980 -12.452 1.00 95.75 171 LEU A N 1
ATOM 1290 C CA . LEU A 1 171 ? -10.733 -11.165 -12.681 1.00 95.75 171 LEU A CA 1
ATOM 1291 C C . LEU A 1 171 ? -10.215 -10.634 -11.339 1.00 95.75 171 LEU A C 1
ATOM 1293 O O . LEU A 1 171 ? -10.976 -10.020 -10.591 1.00 95.75 171 LEU A O 1
ATOM 1297 N N . ILE A 1 172 ? -8.932 -10.815 -11.039 1.00 96.19 172 ILE A N 1
ATOM 1298 C CA . ILE A 1 172 ? -8.273 -10.229 -9.867 1.00 96.19 172 ILE A CA 1
ATOM 1299 C C . ILE A 1 172 ? -7.110 -9.364 -10.328 1.00 96.19 172 ILE A C 1
ATOM 1301 O O . ILE A 1 172 ? -6.253 -9.809 -11.087 1.00 96.19 172 ILE A O 1
ATOM 1305 N N . PHE A 1 173 ? -7.059 -8.146 -9.802 1.00 95.50 173 PHE A N 1
ATOM 1306 C CA . PHE A 1 173 ? -5.944 -7.228 -9.983 1.00 95.50 173 PHE A CA 1
ATOM 1307 C C . PHE A 1 173 ? -5.230 -7.013 -8.650 1.00 95.50 173 PHE A C 1
ATOM 1309 O O . PHE A 1 173 ? -5.888 -6.800 -7.629 1.00 95.50 173 PHE A O 1
ATOM 1316 N N . ALA A 1 174 ? -3.900 -7.069 -8.652 1.00 93.19 174 ALA A N 1
ATOM 1317 C CA . ALA A 1 174 ? -3.086 -6.866 -7.458 1.00 93.19 174 ALA A CA 1
ATOM 1318 C C . ALA A 1 174 ? -1.956 -5.854 -7.709 1.00 93.19 174 ALA A C 1
ATOM 1320 O O . ALA A 1 174 ? -1.051 -6.112 -8.501 1.00 93.19 174 ALA A O 1
ATOM 1321 N N . ASP A 1 175 ? -2.013 -4.710 -7.026 1.00 90.56 175 ASP A N 1
ATOM 1322 C CA . ASP A 1 175 ? -1.022 -3.632 -7.112 1.00 90.56 175 ASP A CA 1
ATOM 1323 C C . ASP A 1 175 ? 0.001 -3.768 -5.977 1.00 90.56 175 ASP A C 1
ATOM 1325 O O . ASP A 1 175 ? -0.333 -3.568 -4.813 1.00 90.56 175 ASP A O 1
ATOM 1329 N N . GLU A 1 176 ? 1.218 -4.204 -6.311 1.00 86.62 176 GLU A N 1
ATOM 1330 C CA . GLU A 1 176 ? 2.338 -4.462 -5.392 1.00 86.62 176 GLU A CA 1
ATOM 1331 C C . GLU A 1 176 ? 1.964 -5.169 -4.064 1.00 86.62 176 GLU A C 1
ATOM 1333 O O . GLU A 1 176 ? 2.329 -4.698 -2.978 1.00 86.62 176 GLU A O 1
ATOM 1338 N N . PRO A 1 177 ? 1.280 -6.334 -4.110 1.00 83.31 177 PRO A N 1
ATOM 1339 C CA . PRO A 1 177 ? 0.638 -6.954 -2.946 1.00 83.31 177 PRO A CA 1
ATOM 1340 C C . PRO A 1 177 ? 1.600 -7.504 -1.877 1.00 83.31 177 PRO A C 1
ATOM 1342 O O . PRO A 1 177 ? 1.138 -8.010 -0.856 1.00 83.31 177 PRO A O 1
ATOM 1345 N N . THR A 1 178 ? 2.914 -7.444 -2.102 1.00 84.00 178 THR A N 1
ATOM 1346 C CA . THR A 1 178 ? 3.965 -7.914 -1.183 1.00 84.00 178 THR A CA 1
ATOM 1347 C C . THR A 1 178 ? 4.902 -6.801 -0.706 1.00 84.00 178 THR A C 1
ATOM 1349 O O . THR A 1 178 ? 5.747 -7.056 0.147 1.00 84.00 178 THR A O 1
ATOM 1352 N N . SER A 1 179 ? 4.763 -5.573 -1.220 1.00 76.88 179 SER A N 1
ATOM 1353 C CA . SER A 1 179 ? 5.675 -4.441 -0.964 1.00 76.88 179 SER A CA 1
ATOM 1354 C C . SER A 1 179 ? 5.866 -4.108 0.523 1.00 76.88 179 SER A C 1
ATOM 1356 O O . SER A 1 179 ? 6.970 -3.776 0.947 1.00 76.88 179 SER A O 1
ATOM 1358 N N . ALA A 1 180 ? 4.808 -4.240 1.326 1.00 73.75 180 ALA A N 1
ATOM 1359 C CA . ALA A 1 180 ? 4.819 -3.994 2.769 1.00 73.75 180 ALA A CA 1
ATOM 1360 C C . ALA A 1 180 ? 5.060 -5.262 3.622 1.00 73.75 180 ALA A C 1
ATOM 1362 O O . ALA A 1 180 ? 4.813 -5.236 4.831 1.00 73.75 180 ALA A O 1
ATOM 1363 N N . LEU A 1 181 ? 5.477 -6.382 3.014 1.00 80.25 181 LEU A N 1
ATOM 1364 C CA . LEU A 1 181 ? 5.597 -7.690 3.666 1.00 80.25 181 LEU A CA 1
ATOM 1365 C C . LEU A 1 181 ? 7.037 -8.223 3.689 1.00 80.25 181 LEU A C 1
ATOM 1367 O O . LEU A 1 181 ? 7.833 -8.020 2.770 1.00 80.25 181 LEU A O 1
ATOM 1371 N N . ASP A 1 182 ? 7.345 -8.989 4.736 1.00 81.44 182 ASP A N 1
ATOM 1372 C CA . ASP A 1 182 ? 8.517 -9.862 4.765 1.00 81.44 182 ASP A CA 1
ATOM 1373 C C . ASP A 1 182 ? 8.431 -10.975 3.699 1.00 81.44 182 ASP A C 1
ATOM 1375 O O . ASP A 1 182 ? 7.397 -11.192 3.061 1.00 81.44 182 ASP A O 1
ATOM 1379 N N . ALA A 1 183 ? 9.539 -11.690 3.489 1.00 75.31 183 ALA A N 1
ATOM 1380 C CA . ALA A 1 183 ? 9.637 -12.712 2.448 1.00 75.31 183 ALA A CA 1
ATOM 1381 C C . ALA A 1 183 ? 8.639 -13.870 2.621 1.00 75.31 183 ALA A C 1
ATOM 1383 O O . ALA A 1 183 ? 8.108 -14.362 1.628 1.00 75.31 183 ALA A O 1
ATOM 1384 N N . GLU A 1 184 ? 8.367 -14.295 3.856 1.00 81.88 184 GLU A N 1
ATOM 1385 C CA . GLU A 1 184 ? 7.508 -15.449 4.126 1.00 81.88 184 GLU A CA 1
ATOM 1386 C C . GLU A 1 184 ? 6.030 -15.088 3.929 1.00 81.88 184 GLU A C 1
ATOM 1388 O O . GLU A 1 184 ? 5.282 -15.805 3.261 1.00 81.88 184 GLU A O 1
ATOM 1393 N N . ASN A 1 185 ? 5.598 -13.942 4.459 1.00 82.62 185 ASN A N 1
ATOM 1394 C CA . ASN A 1 185 ? 4.236 -13.455 4.269 1.00 82.62 185 ASN A CA 1
ATOM 1395 C C . ASN A 1 185 ? 3.978 -13.001 2.827 1.00 82.62 185 ASN A C 1
ATOM 1397 O O . ASN A 1 185 ? 2.876 -13.222 2.323 1.00 82.62 185 ASN A O 1
ATOM 1401 N N . GLY A 1 186 ? 4.985 -12.446 2.145 1.00 84.25 186 GLY A N 1
ATOM 1402 C CA . GLY A 1 186 ? 4.938 -12.193 0.706 1.00 84.25 186 GLY A CA 1
ATOM 1403 C C . GLY A 1 186 ? 4.689 -13.479 -0.085 1.00 84.25 186 GLY A C 1
ATOM 1404 O O . GLY A 1 186 ? 3.741 -13.530 -0.866 1.00 84.25 186 GLY A O 1
ATOM 1405 N N . GLN A 1 187 ? 5.458 -14.540 0.192 1.00 84.44 187 GLN A N 1
ATOM 1406 C CA . GLN A 1 187 ? 5.286 -15.846 -0.452 1.00 84.44 187 GLN A CA 1
ATOM 1407 C C . GLN A 1 187 ? 3.873 -16.407 -0.265 1.00 84.44 187 GLN A C 1
ATOM 1409 O O . GLN A 1 187 ? 3.192 -16.715 -1.241 1.00 84.44 187 GLN A O 1
ATOM 1414 N N . ARG A 1 188 ? 3.385 -16.440 0.982 1.00 87.94 188 ARG A N 1
ATOM 1415 C CA . ARG A 1 188 ? 2.037 -16.934 1.310 1.00 87.94 188 ARG A CA 1
ATOM 1416 C C . ARG A 1 188 ? 0.932 -16.199 0.541 1.00 87.94 188 ARG A C 1
ATOM 1418 O O . ARG A 1 188 ? -0.038 -16.831 0.136 1.00 87.94 188 ARG A O 1
ATOM 1425 N N . VAL A 1 189 ? 1.051 -14.882 0.342 1.00 89.62 189 VAL A N 1
ATOM 1426 C CA . VAL A 1 189 ? 0.068 -14.092 -0.427 1.00 89.62 189 VAL A CA 1
ATOM 1427 C C . VAL A 1 189 ? 0.083 -14.467 -1.912 1.00 89.62 189 VAL A C 1
ATOM 1429 O O . VAL A 1 189 ? -0.984 -14.581 -2.513 1.00 89.62 189 VAL A O 1
ATOM 1432 N N . ILE A 1 190 ? 1.260 -14.713 -2.494 1.00 88.44 190 ILE A N 1
ATOM 1433 C CA . ILE A 1 190 ? 1.390 -15.156 -3.891 1.00 88.44 190 ILE A CA 1
ATOM 1434 C C . ILE A 1 190 ? 0.805 -16.563 -4.060 1.00 88.44 190 ILE A C 1
ATOM 1436 O O . ILE A 1 190 ? 0.008 -16.778 -4.968 1.00 88.44 190 ILE A O 1
ATOM 1440 N N . ASP A 1 191 ? 1.123 -17.491 -3.153 1.00 89.38 191 ASP A N 1
ATOM 1441 C CA . ASP A 1 191 ? 0.613 -18.869 -3.187 1.00 89.38 191 ASP A CA 1
ATOM 1442 C C . ASP A 1 191 ? -0.922 -18.916 -3.087 1.00 89.38 191 ASP A C 1
ATOM 1444 O O . ASP A 1 191 ? -1.566 -19.759 -3.712 1.00 89.38 191 ASP A O 1
ATOM 1448 N N . ILE A 1 192 ? -1.523 -18.001 -2.315 1.00 92.38 192 ILE A N 1
ATOM 1449 C CA . ILE A 1 192 ? -2.979 -17.818 -2.227 1.00 92.38 192 ILE A CA 1
ATOM 1450 C C . ILE A 1 192 ? -3.548 -17.326 -3.569 1.00 92.38 192 ILE A C 1
ATOM 1452 O O . ILE A 1 192 ? -4.530 -17.888 -4.051 1.00 92.38 192 ILE A O 1
ATOM 1456 N N . LEU A 1 193 ? -2.935 -16.314 -4.195 1.00 92.25 193 LEU A N 1
ATOM 1457 C CA . LEU A 1 193 ? -3.375 -15.772 -5.490 1.00 92.25 193 LEU A CA 1
ATOM 1458 C C . LEU A 1 193 ? -3.244 -16.799 -6.629 1.00 92.25 193 LEU A C 1
ATOM 1460 O O . LEU A 1 193 ? -4.172 -16.955 -7.420 1.00 92.25 193 LEU A O 1
ATOM 1464 N N . HIS A 1 194 ? -2.126 -17.527 -6.683 1.00 90.75 194 HIS A N 1
ATOM 1465 C CA . HIS A 1 194 ? -1.856 -18.580 -7.671 1.00 90.75 194 HIS A CA 1
ATOM 1466 C C . HIS A 1 194 ? -2.836 -19.751 -7.538 1.00 90.75 194 HIS A C 1
ATOM 1468 O O . HIS A 1 194 ? -3.450 -20.181 -8.516 1.00 90.75 194 HIS A O 1
ATOM 1474 N N . ARG A 1 195 ? -3.071 -20.210 -6.302 1.00 91.19 195 ARG A N 1
ATOM 1475 C CA . ARG A 1 195 ? -4.072 -21.241 -6.005 1.00 91.19 195 ARG A CA 1
ATOM 1476 C C . ARG A 1 195 ? -5.477 -20.787 -6.383 1.00 91.19 195 ARG A C 1
ATOM 1478 O O . ARG A 1 195 ? -6.213 -21.572 -6.971 1.00 91.19 195 ARG A O 1
ATOM 1485 N N . TYR A 1 196 ? -5.843 -19.538 -6.088 1.00 92.25 196 TYR A N 1
ATOM 1486 C CA . TYR A 1 196 ? -7.155 -19.009 -6.452 1.00 92.25 196 TYR A CA 1
ATOM 1487 C C . TYR A 1 196 ? -7.349 -18.976 -7.977 1.00 92.25 196 TYR A C 1
ATOM 1489 O O . TYR A 1 196 ? -8.386 -19.429 -8.464 1.00 92.25 196 TYR A O 1
ATOM 1497 N N . ALA A 1 197 ? -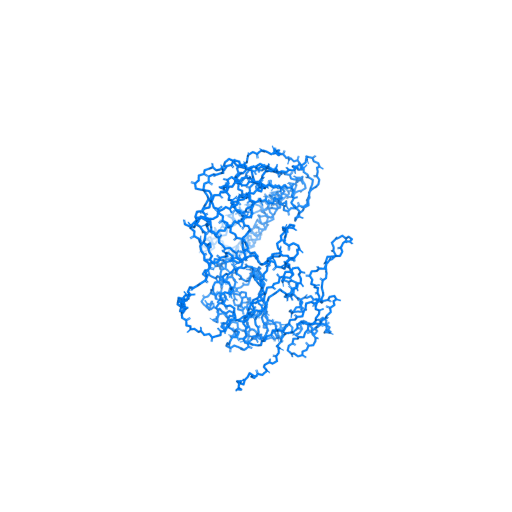6.339 -18.521 -8.735 1.00 90.62 197 ALA A N 1
ATOM 1498 C CA . ALA A 1 197 ? -6.358 -18.524 -10.202 1.00 90.62 197 ALA A CA 1
ATOM 1499 C C . ALA A 1 197 ? -6.730 -19.907 -10.761 1.00 90.62 197 ALA A C 1
ATOM 1501 O O . ALA A 1 197 ? -7.630 -20.030 -11.589 1.00 90.62 197 ALA A O 1
ATOM 1502 N N . ARG A 1 198 ? -6.090 -20.962 -10.242 1.00 89.81 198 ARG A N 1
ATOM 1503 C CA . ARG A 1 198 ? -6.291 -22.343 -10.700 1.00 89.81 198 ARG A CA 1
ATOM 1504 C C . ARG A 1 198 ? -7.608 -22.953 -10.217 1.00 89.81 198 ARG A C 1
ATOM 1506 O O . ARG A 1 198 ? -8.345 -23.503 -11.029 1.00 89.81 198 ARG A O 1
ATOM 1513 N N . THR A 1 199 ? -7.932 -22.841 -8.927 1.00 89.31 199 THR A N 1
ATOM 1514 C CA . THR A 1 199 ? -9.137 -23.461 -8.341 1.00 89.31 199 THR A CA 1
ATOM 1515 C C . THR A 1 199 ? -10.433 -22.832 -8.857 1.00 89.31 199 THR A C 1
ATOM 1517 O O . THR A 1 199 ? -11.406 -23.546 -9.081 1.00 89.31 199 THR A O 1
ATOM 1520 N N . HIS A 1 200 ? -10.454 -21.513 -9.077 1.00 88.12 200 HIS A N 1
ATOM 1521 C CA . HIS A 1 200 ? -11.649 -20.780 -9.521 1.00 88.12 200 HIS A CA 1
ATOM 1522 C C . HIS A 1 200 ? -11.625 -20.437 -11.019 1.00 88.12 200 HIS A C 1
ATOM 1524 O O . HIS A 1 200 ? -12.490 -19.700 -11.488 1.00 88.12 200 HIS A O 1
ATOM 1530 N N . GLN A 1 201 ? -10.623 -20.931 -11.761 1.00 90.19 201 GLN A N 1
ATOM 1531 C CA . GLN A 1 201 ? -10.353 -20.591 -13.168 1.00 90.19 201 GLN A CA 1
ATOM 1532 C C . GLN A 1 201 ? -10.255 -19.072 -13.428 1.00 90.19 201 GLN A C 1
ATOM 1534 O O . GLN A 1 201 ? -10.497 -18.576 -14.532 1.00 90.19 201 GLN A O 1
ATOM 1539 N N . ALA A 1 202 ? -9.899 -18.318 -12.387 1.00 92.69 202 ALA A N 1
ATOM 1540 C CA . ALA A 1 202 ? -9.851 -16.869 -12.400 1.00 92.69 202 ALA A CA 1
ATOM 1541 C C . ALA A 1 202 ? -8.588 -16.358 -13.100 1.00 92.69 202 ALA A C 1
ATOM 1543 O O . ALA A 1 202 ? -7.539 -16.998 -13.117 1.00 92.69 202 ALA A O 1
ATOM 1544 N N . THR A 1 203 ? -8.693 -15.166 -13.674 1.00 94.69 203 THR A N 1
ATOM 1545 C CA . THR A 1 203 ? -7.568 -14.448 -14.281 1.00 94.69 203 THR A CA 1
ATOM 1546 C C . THR A 1 203 ? -6.929 -13.565 -13.223 1.00 94.69 203 THR A C 1
ATOM 1548 O O . THR A 1 203 ? -7.634 -12.731 -12.651 1.00 94.69 203 THR A O 1
ATOM 1551 N N . VAL A 1 204 ? -5.628 -13.702 -12.959 1.00 94.88 204 VAL A N 1
ATOM 1552 C CA . VAL A 1 204 ? -4.948 -12.867 -11.956 1.00 94.88 204 VAL A CA 1
ATOM 1553 C C . VAL A 1 204 ? -3.843 -12.048 -12.613 1.00 94.88 204 VAL A C 1
ATOM 1555 O O . VAL A 1 204 ? -2.856 -12.596 -13.096 1.00 94.88 204 VAL A O 1
ATOM 1558 N N . LEU A 1 205 ? -4.001 -10.722 -12.605 1.00 94.81 205 LEU A N 1
ATOM 1559 C CA . LEU A 1 205 ? -3.002 -9.764 -13.072 1.00 94.81 205 LEU A CA 1
ATOM 1560 C C . LEU A 1 205 ? -2.379 -9.041 -11.872 1.00 94.81 205 LEU A C 1
ATOM 1562 O O . LEU A 1 205 ? -3.012 -8.206 -11.225 1.00 94.81 205 LEU A O 1
ATOM 1566 N N . CYS A 1 206 ? -1.123 -9.354 -11.579 1.00 93.12 206 CYS A N 1
ATOM 1567 C CA . CYS A 1 206 ? -0.346 -8.728 -10.516 1.00 93.12 206 CYS A CA 1
ATOM 1568 C C . CYS A 1 206 ? 0.699 -7.784 -11.121 1.00 93.12 206 CYS A C 1
ATOM 1570 O O . CYS A 1 206 ? 1.347 -8.145 -12.098 1.00 93.12 206 CYS A O 1
ATOM 1572 N N . VAL A 1 207 ? 0.940 -6.619 -10.520 1.00 91.06 207 VAL A N 1
ATOM 1573 C CA . VAL A 1 207 ? 2.148 -5.816 -10.786 1.00 91.06 207 VAL A CA 1
ATOM 1574 C C . VAL A 1 207 ? 3.085 -5.895 -9.584 1.00 91.06 207 VAL A C 1
ATOM 1576 O O . VAL A 1 207 ? 2.636 -5.824 -8.441 1.00 91.06 207 VAL A O 1
ATOM 1579 N N . SER A 1 208 ? 4.388 -6.067 -9.816 1.00 84.06 208 SER A N 1
ATOM 1580 C CA . SER A 1 208 ? 5.397 -5.969 -8.752 1.00 84.06 208 SER A CA 1
ATOM 1581 C C . SER A 1 208 ? 6.809 -5.761 -9.297 1.00 84.06 208 SER A C 1
ATOM 1583 O O . SER A 1 208 ? 7.170 -6.261 -10.365 1.00 84.06 208 SER A O 1
ATOM 1585 N N . HIS A 1 209 ? 7.630 -5.047 -8.531 1.00 77.81 209 HIS A N 1
ATOM 1586 C CA . HIS A 1 209 ? 9.069 -4.907 -8.759 1.00 77.81 209 HIS A CA 1
ATOM 1587 C C . HIS A 1 209 ? 9.908 -5.951 -7.991 1.00 77.81 209 HIS A C 1
ATOM 1589 O O . HIS A 1 209 ? 11.123 -6.000 -8.161 1.00 77.81 209 HIS A O 1
ATOM 1595 N N . ASP A 1 210 ? 9.287 -6.772 -7.138 1.00 73.25 210 ASP A N 1
ATOM 1596 C CA . ASP A 1 210 ? 9.976 -7.737 -6.276 1.00 73.25 210 ASP A CA 1
ATOM 1597 C C . ASP A 1 210 ? 10.344 -9.033 -7.045 1.00 73.25 210 ASP A C 1
ATOM 1599 O O . ASP A 1 210 ? 9.448 -9.775 -7.471 1.00 73.25 210 ASP A O 1
ATOM 1603 N N . PRO A 1 211 ? 11.649 -9.362 -7.206 1.00 70.56 211 PRO A N 1
ATOM 1604 C CA . PRO A 1 211 ? 12.098 -10.526 -7.974 1.00 70.56 211 PRO A CA 1
ATOM 1605 C C . PRO A 1 211 ? 11.644 -11.879 -7.417 1.00 70.56 211 PRO A C 1
ATOM 1607 O O . PRO A 1 211 ? 11.724 -12.884 -8.125 1.00 70.56 211 PRO A O 1
ATOM 1610 N N . ARG A 1 212 ? 11.177 -11.934 -6.161 1.00 69.44 212 ARG A N 1
ATOM 1611 C CA . ARG A 1 212 ? 10.660 -13.164 -5.545 1.00 69.44 212 ARG A CA 1
ATOM 1612 C C . ARG A 1 212 ? 9.382 -13.633 -6.249 1.00 69.44 212 ARG A C 1
ATOM 1614 O O . ARG A 1 212 ? 9.263 -14.823 -6.520 1.00 69.44 212 ARG A O 1
ATOM 1621 N N . LEU A 1 213 ? 8.491 -12.714 -6.653 1.00 70.62 213 LEU A N 1
ATOM 1622 C CA . LEU A 1 213 ? 7.243 -13.065 -7.356 1.00 70.62 213 LEU A CA 1
ATOM 1623 C C . LEU A 1 213 ? 7.497 -13.698 -8.719 1.00 70.62 213 LEU A C 1
ATOM 1625 O O . LEU A 1 213 ? 6.704 -14.527 -9.157 1.00 70.62 213 LEU A O 1
ATOM 1629 N N . ILE A 1 214 ? 8.592 -13.315 -9.386 1.00 78.50 214 ILE A N 1
ATOM 1630 C CA . ILE A 1 214 ? 8.905 -13.768 -10.745 1.00 78.50 214 ILE A CA 1
ATOM 1631 C C . ILE A 1 214 ? 8.894 -15.298 -10.804 1.00 78.50 214 ILE A C 1
ATOM 1633 O O . ILE A 1 214 ? 8.340 -15.844 -11.742 1.00 78.50 214 ILE A O 1
ATOM 1637 N N . ARG A 1 215 ? 9.415 -16.002 -9.791 1.00 77.38 215 ARG A N 1
ATOM 1638 C CA . ARG A 1 215 ? 9.495 -17.478 -9.773 1.00 77.38 215 ARG A CA 1
ATOM 1639 C C . ARG A 1 215 ? 8.162 -18.207 -9.558 1.00 77.38 215 ARG A C 1
ATOM 1641 O O . ARG A 1 215 ? 8.135 -19.427 -9.666 1.00 77.38 215 ARG A O 1
ATOM 1648 N N . HIS A 1 216 ? 7.100 -17.487 -9.203 1.00 77.56 216 HIS A N 1
ATOM 1649 C CA . HIS A 1 216 ? 5.804 -18.057 -8.813 1.00 77.56 216 HIS A CA 1
ATOM 1650 C C . HIS A 1 216 ? 4.655 -17.642 -9.743 1.00 77.56 216 HIS A C 1
ATOM 1652 O O . HIS A 1 216 ? 3.517 -18.049 -9.528 1.00 77.56 216 HIS A O 1
ATOM 1658 N N . ALA A 1 217 ? 4.939 -16.841 -10.772 1.00 85.94 217 ALA A N 1
ATOM 1659 C CA . ALA A 1 217 ? 3.975 -16.450 -11.792 1.00 85.94 217 ALA A CA 1
ATOM 1660 C C . ALA A 1 217 ? 4.059 -17.387 -13.006 1.00 85.94 217 ALA A C 1
ATOM 1662 O O . ALA A 1 217 ? 5.149 -17.629 -13.528 1.00 85.94 217 ALA A O 1
ATOM 1663 N N . ASP A 1 218 ? 2.912 -17.858 -13.503 1.00 88.31 218 ASP A N 1
ATOM 1664 C CA . ASP A 1 218 ? 2.844 -18.691 -14.715 1.00 88.31 218 ASP A CA 1
ATOM 1665 C C . ASP A 1 218 ? 3.268 -17.896 -15.968 1.00 88.31 218 ASP A C 1
ATOM 1667 O O . ASP A 1 218 ? 3.690 -18.466 -16.978 1.00 88.31 218 ASP A O 1
ATOM 1671 N N . ARG A 1 219 ? 3.187 -16.559 -15.913 1.00 91.38 219 ARG A N 1
ATOM 1672 C CA . ARG A 1 219 ? 3.630 -15.652 -16.976 1.00 91.38 219 ARG A CA 1
ATOM 1673 C C . ARG A 1 219 ? 4.210 -14.363 -16.406 1.00 91.38 219 ARG A C 1
ATOM 1675 O O . ARG A 1 219 ? 3.684 -13.814 -15.442 1.00 91.38 219 ARG A O 1
ATOM 1682 N N . VAL A 1 220 ? 5.281 -13.866 -17.018 1.00 91.69 220 VAL A N 1
ATOM 1683 C CA . VAL A 1 2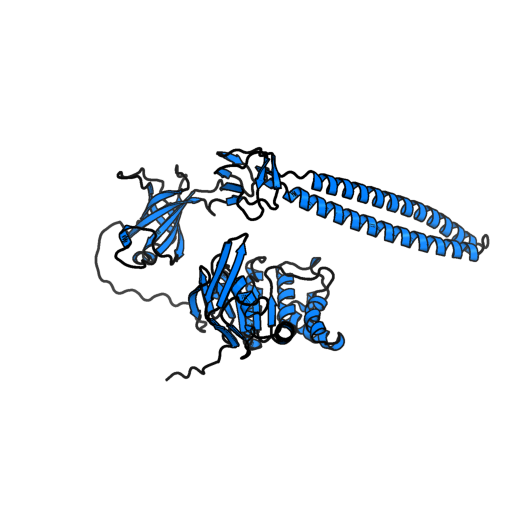20 ? 5.982 -12.644 -16.611 1.00 91.69 220 VAL A CA 1
ATOM 1684 C C . VAL A 1 220 ? 6.148 -11.720 -17.812 1.00 91.69 220 VAL A C 1
ATOM 1686 O O . VAL A 1 220 ? 6.749 -12.098 -18.815 1.00 91.69 220 VAL A O 1
ATOM 1689 N N . ILE A 1 221 ? 5.641 -10.499 -17.676 1.00 91.56 221 ILE A N 1
ATOM 1690 C CA . ILE A 1 221 ? 5.681 -9.439 -18.682 1.00 91.56 221 ILE A CA 1
ATOM 1691 C C . ILE A 1 221 ? 6.582 -8.326 -18.153 1.00 91.56 221 ILE A C 1
ATOM 1693 O O . ILE A 1 221 ? 6.323 -7.780 -17.079 1.00 91.56 221 ILE A O 1
ATOM 1697 N N . ALA A 1 222 ? 7.630 -7.970 -18.891 1.00 89.31 222 ALA A N 1
ATOM 1698 C CA . ALA A 1 222 ? 8.490 -6.842 -18.547 1.00 89.31 222 ALA A CA 1
ATOM 1699 C C . ALA A 1 222 ? 7.985 -5.562 -19.225 1.00 89.31 222 ALA A C 1
ATOM 1701 O O . ALA A 1 222 ? 7.827 -5.522 -20.446 1.00 89.31 222 ALA A O 1
ATOM 1702 N N . MET A 1 223 ? 7.767 -4.507 -18.441 1.00 85.75 223 MET A N 1
ATOM 1703 C CA . MET A 1 223 ? 7.382 -3.177 -18.910 1.00 85.75 223 MET A CA 1
ATOM 1704 C C . MET A 1 223 ? 8.477 -2.140 -18.670 1.00 85.75 223 MET A C 1
ATOM 1706 O O . MET A 1 223 ? 9.033 -2.035 -17.575 1.00 85.75 223 MET A O 1
ATOM 1710 N N . GLU A 1 224 ? 8.707 -1.304 -19.676 1.00 82.31 224 GLU A N 1
ATOM 1711 C CA . GLU A 1 224 ? 9.623 -0.165 -19.631 1.00 82.31 224 GLU A CA 1
ATOM 1712 C C . GLU A 1 224 ? 9.042 0.980 -20.475 1.00 82.31 224 GLU A C 1
ATOM 1714 O O . GLU A 1 224 ? 8.473 0.740 -21.543 1.00 82.31 224 GLU A O 1
ATOM 1719 N N . ASP A 1 225 ? 9.137 2.216 -19.975 1.00 80.75 225 ASP A N 1
ATOM 1720 C CA . ASP A 1 225 ? 8.681 3.449 -20.641 1.00 80.75 225 ASP A CA 1
ATOM 1721 C C . ASP A 1 225 ? 7.273 3.389 -21.272 1.00 80.75 225 ASP A C 1
ATOM 1723 O O . ASP A 1 225 ? 7.017 3.962 -22.335 1.00 80.75 225 ASP A O 1
ATOM 1727 N N . GLY A 1 226 ? 6.341 2.688 -20.615 1.00 76.75 226 GLY A N 1
ATOM 1728 C CA . GLY A 1 226 ? 4.959 2.549 -21.076 1.00 76.75 226 GLY A CA 1
ATOM 1729 C C . GLY A 1 226 ? 4.729 1.509 -22.174 1.00 76.75 226 GLY A C 1
ATOM 1730 O O . GLY A 1 226 ? 3.663 1.510 -22.791 1.00 76.75 226 GLY A O 1
ATOM 1731 N N . THR A 1 227 ? 5.708 0.634 -22.423 1.00 83.50 227 THR A N 1
ATOM 1732 C CA . THR A 1 227 ? 5.680 -0.412 -23.458 1.00 83.50 227 THR A CA 1
ATOM 1733 C C . THR A 1 227 ? 6.033 -1.786 -22.884 1.00 83.50 227 THR A C 1
ATOM 1735 O O . THR A 1 227 ? 6.754 -1.884 -21.889 1.00 83.50 227 THR A O 1
ATOM 1738 N N . VAL A 1 228 ? 5.540 -2.860 -23.509 1.00 85.69 228 VAL A N 1
ATOM 1739 C CA . VAL A 1 228 ? 5.990 -4.231 -23.214 1.00 85.69 228 VAL A CA 1
ATOM 1740 C C . VAL A 1 228 ? 7.330 -4.471 -23.911 1.00 85.69 228 VAL A C 1
ATOM 1742 O O . VAL A 1 228 ? 7.454 -4.263 -25.117 1.00 85.69 228 VAL A O 1
ATOM 1745 N N . ARG A 1 229 ? 8.334 -4.908 -23.148 1.00 86.25 229 ARG A N 1
ATOM 1746 C CA . ARG A 1 229 ? 9.678 -5.263 -23.635 1.00 86.25 229 ARG A CA 1
ATOM 1747 C C . ARG A 1 229 ? 9.881 -6.761 -23.807 1.00 86.25 229 ARG A C 1
ATOM 1749 O O . ARG A 1 229 ? 10.666 -7.171 -24.655 1.00 86.25 229 ARG A O 1
ATOM 1756 N N . ASP A 1 230 ? 9.221 -7.555 -22.973 1.00 85.06 230 ASP A N 1
ATOM 1757 C CA . ASP A 1 230 ? 9.404 -9.001 -22.887 1.00 85.06 230 ASP A CA 1
ATOM 1758 C C . ASP A 1 230 ? 8.124 -9.646 -22.346 1.00 85.06 230 ASP A C 1
ATOM 1760 O O . ASP A 1 230 ? 7.426 -9.042 -21.528 1.00 85.06 230 ASP A O 1
ATOM 1764 N N . ASP A 1 231 ? 7.827 -10.863 -22.785 1.00 88.44 231 ASP A N 1
ATOM 1765 C CA . ASP A 1 231 ? 6.655 -11.642 -22.382 1.00 88.44 231 ASP A CA 1
ATOM 1766 C C . ASP A 1 231 ? 7.035 -13.125 -22.379 1.00 88.44 231 ASP A C 1
ATOM 1768 O O . ASP A 1 231 ? 7.318 -13.721 -23.422 1.00 88.44 231 ASP A O 1
ATOM 1772 N N . ARG A 1 232 ? 7.099 -13.718 -21.184 1.00 86.12 232 ARG A N 1
ATOM 1773 C CA . ARG A 1 232 ? 7.578 -15.087 -20.974 1.00 86.12 232 ARG A CA 1
ATOM 1774 C C . ARG A 1 232 ? 6.566 -15.894 -20.184 1.00 86.12 232 ARG A C 1
ATOM 1776 O O . ARG A 1 232 ? 6.239 -15.551 -19.050 1.00 86.12 232 ARG A O 1
ATOM 1783 N N . ARG A 1 233 ? 6.145 -17.028 -20.738 1.00 86.19 233 ARG A N 1
ATOM 1784 C CA . ARG A 1 233 ? 5.410 -18.068 -20.007 1.00 86.19 233 ARG A CA 1
ATOM 1785 C C . ARG A 1 233 ? 6.398 -19.001 -19.312 1.00 86.19 233 ARG A C 1
ATOM 1787 O O . ARG A 1 233 ? 7.372 -19.437 -19.925 1.00 86.19 233 ARG A O 1
ATOM 1794 N N . GLN A 1 234 ? 6.154 -19.304 -18.043 1.00 75.19 234 GLN A N 1
ATOM 1795 C CA . GLN A 1 234 ? 6.885 -20.329 -17.305 1.00 75.19 234 GLN A CA 1
ATOM 1796 C C . GLN A 1 234 ? 6.145 -21.645 -17.496 1.00 75.19 234 GLN A C 1
ATOM 1798 O O . GLN A 1 234 ? 5.037 -21.827 -17.000 1.00 75.19 234 GLN A O 1
ATOM 1803 N N . ASN A 1 235 ? 6.735 -22.540 -18.289 1.00 46.84 235 ASN A N 1
ATOM 1804 C CA . ASN A 1 235 ? 6.114 -23.820 -18.598 1.00 46.84 235 ASN A CA 1
ATOM 1805 C C . ASN A 1 235 ? 5.913 -24.649 -17.327 1.00 46.84 235 ASN A C 1
ATOM 1807 O O . ASN A 1 235 ? 6.822 -24.789 -16.508 1.00 46.84 235 ASN A O 1
ATOM 1811 N N . GLU A 1 236 ? 4.741 -25.271 -17.218 1.00 46.62 236 GLU A N 1
ATOM 1812 C CA . GLU A 1 236 ? 4.461 -26.252 -16.181 1.00 46.62 236 GLU A CA 1
ATOM 1813 C C . GLU A 1 236 ? 5.337 -27.496 -16.359 1.00 46.62 236 GLU A C 1
ATOM 1815 O O . GLU A 1 236 ? 5.013 -28.419 -17.106 1.00 46.62 236 GLU A O 1
ATOM 1820 N N . THR A 1 237 ? 6.459 -27.565 -15.649 1.00 34.06 237 THR A N 1
ATOM 1821 C CA . THR A 1 237 ? 7.088 -28.851 -15.340 1.00 34.06 237 THR A CA 1
ATOM 1822 C C . THR A 1 237 ? 7.816 -28.763 -14.008 1.00 34.06 237 THR A C 1
ATOM 1824 O O . THR A 1 237 ? 8.918 -28.229 -13.909 1.00 34.06 237 THR A O 1
ATOM 1827 N N . GLY A 1 238 ? 7.197 -29.316 -12.964 1.00 38.47 238 GLY A N 1
ATOM 1828 C CA . GLY A 1 238 ? 7.865 -29.548 -11.690 1.00 38.47 238 GLY A CA 1
ATOM 1829 C C . GLY A 1 238 ? 8.922 -30.642 -11.834 1.00 38.47 238 GLY A C 1
ATOM 1830 O O . GLY A 1 238 ? 8.622 -31.817 -11.647 1.00 38.47 238 GLY A O 1
ATOM 1831 N N . ALA A 1 239 ? 10.154 -30.254 -12.154 1.00 28.73 239 ALA A N 1
ATOM 1832 C CA . ALA A 1 239 ? 11.339 -31.101 -12.072 1.00 28.73 239 ALA A CA 1
ATOM 1833 C C . ALA A 1 239 ? 12.550 -30.241 -11.661 1.00 28.73 239 ALA A C 1
ATOM 1835 O O . ALA A 1 239 ? 12.680 -29.113 -12.143 1.00 28.73 239 ALA A O 1
ATOM 1836 N N . PRO A 1 240 ? 13.436 -30.724 -10.769 1.00 34.16 240 PRO A N 1
ATOM 1837 C CA . PRO A 1 240 ? 14.640 -29.987 -10.408 1.00 34.16 240 PRO A CA 1
ATOM 1838 C C . PRO A 1 240 ? 15.561 -29.846 -11.626 1.00 34.16 240 PRO A C 1
ATOM 1840 O O . PRO A 1 240 ? 15.714 -30.781 -12.410 1.00 34.16 240 PRO A O 1
ATOM 1843 N N . VAL A 1 241 ? 16.180 -28.671 -11.758 1.00 35.22 241 VAL A N 1
ATOM 1844 C CA . VAL A 1 241 ? 17.094 -28.319 -12.855 1.00 35.22 241 VAL A CA 1
ATOM 1845 C C . VAL A 1 241 ? 18.180 -29.396 -13.018 1.00 35.22 241 VAL A C 1
ATOM 1847 O O . VAL A 1 241 ? 18.993 -29.557 -12.103 1.00 35.22 241 VAL A O 1
ATOM 1850 N N . PRO A 1 242 ? 18.249 -30.119 -14.154 1.00 33.09 242 PRO A N 1
ATOM 1851 C CA . PRO A 1 242 ? 19.395 -30.966 -14.442 1.00 33.09 242 PRO A CA 1
ATOM 1852 C C . PRO A 1 242 ? 20.610 -30.081 -14.745 1.00 33.09 242 PRO A C 1
ATOM 1854 O O . PRO A 1 242 ? 20.495 -29.051 -15.412 1.00 33.09 242 PRO A O 1
ATOM 1857 N N . ALA A 1 243 ? 21.780 -30.482 -14.248 1.00 31.89 243 ALA A N 1
ATOM 1858 C CA . ALA A 1 243 ? 23.031 -29.779 -14.514 1.00 31.89 243 ALA A CA 1
ATOM 1859 C C . ALA A 1 243 ? 23.314 -29.700 -16.033 1.00 31.89 243 ALA A C 1
ATOM 1861 O O . ALA A 1 243 ? 22.985 -30.644 -16.759 1.00 31.89 243 ALA A O 1
ATOM 1862 N N . PRO A 1 244 ? 23.920 -28.604 -16.530 1.00 38.38 244 PRO A N 1
ATOM 1863 C CA . PRO A 1 244 ? 24.177 -28.441 -17.956 1.00 38.38 244 PRO A CA 1
ATOM 1864 C C . PRO A 1 244 ? 25.152 -29.515 -18.475 1.00 38.38 244 PRO A C 1
ATOM 1866 O O . PRO A 1 244 ? 26.129 -29.834 -17.791 1.00 38.38 244 PRO A O 1
ATOM 1869 N N . PRO A 1 245 ? 24.927 -30.071 -19.682 1.00 31.62 245 PRO A N 1
ATOM 1870 C CA . PRO A 1 245 ? 25.841 -31.036 -20.279 1.00 31.62 245 PRO A CA 1
ATOM 1871 C C . PRO A 1 245 ? 27.173 -30.375 -20.657 1.00 31.62 245 PRO A C 1
ATOM 1873 O O . PRO A 1 245 ? 27.228 -29.198 -21.016 1.00 31.62 245 PRO A O 1
ATOM 1876 N N . ALA A 1 246 ? 28.256 -31.151 -20.592 1.00 28.56 246 ALA A N 1
ATOM 1877 C CA . ALA A 1 246 ? 29.601 -30.673 -20.891 1.00 28.56 246 ALA A CA 1
ATOM 1878 C C . ALA A 1 246 ? 29.727 -30.180 -22.345 1.00 28.56 246 ALA A C 1
ATOM 1880 O O . ALA A 1 246 ? 29.399 -30.899 -23.289 1.00 28.56 246 ALA A O 1
ATOM 1881 N N . ALA A 1 247 ? 30.251 -28.966 -22.519 1.00 32.66 247 ALA A N 1
ATOM 1882 C CA . ALA A 1 247 ? 30.521 -28.393 -23.831 1.00 32.66 247 ALA A CA 1
ATOM 1883 C C . ALA A 1 247 ? 31.725 -29.076 -24.505 1.00 32.66 247 ALA A C 1
ATOM 1885 O O . ALA A 1 247 ? 32.816 -29.144 -23.934 1.00 32.66 247 ALA A O 1
ATOM 1886 N N . SER A 1 248 ? 31.547 -29.533 -25.745 1.00 29.05 248 SER A N 1
ATOM 1887 C CA . SER A 1 248 ? 32.637 -30.006 -26.604 1.00 29.05 248 SER A CA 1
ATOM 1888 C C . SER A 1 248 ? 33.480 -28.836 -27.127 1.00 29.05 248 SER A C 1
ATOM 1890 O O . SER A 1 248 ? 32.947 -27.829 -27.590 1.00 29.05 248 SER A O 1
ATOM 1892 N N . THR A 1 249 ? 34.802 -28.980 -27.070 1.00 31.16 249 THR A N 1
ATOM 1893 C CA . THR A 1 249 ? 35.793 -27.910 -27.262 1.00 31.16 249 THR A CA 1
ATOM 1894 C C . THR A 1 249 ? 36.165 -27.584 -28.713 1.00 31.16 249 THR A C 1
ATOM 1896 O O . THR A 1 249 ? 36.619 -28.468 -29.435 1.00 31.16 249 THR A O 1
ATOM 1899 N N . SER A 1 250 ? 36.152 -26.284 -29.044 1.00 28.36 250 SER A N 1
ATOM 1900 C CA . SER A 1 250 ? 36.983 -25.590 -30.060 1.00 28.36 250 SER A CA 1
ATOM 1901 C C . SER A 1 250 ? 36.670 -24.080 -30.022 1.00 28.36 250 SER A C 1
ATOM 1903 O O . SER A 1 250 ? 35.497 -23.755 -29.870 1.00 28.36 250 SER A O 1
ATOM 1905 N N . THR A 1 251 ? 37.549 -23.082 -30.188 1.00 27.09 251 THR A N 1
ATOM 1906 C CA . THR A 1 251 ? 39.029 -22.902 -30.216 1.00 27.09 251 THR A CA 1
ATOM 1907 C C . THR A 1 251 ? 39.265 -21.371 -30.151 1.00 27.09 251 THR A C 1
ATOM 1909 O O . THR A 1 251 ? 38.387 -20.632 -30.582 1.00 27.09 251 THR A O 1
ATOM 1912 N N . SER A 1 252 ? 40.369 -20.776 -29.683 1.00 30.94 252 SER A N 1
ATOM 1913 C CA . SER A 1 252 ? 41.666 -21.252 -29.155 1.00 30.94 252 SER A CA 1
ATOM 1914 C C . SER A 1 252 ? 42.169 -20.294 -28.038 1.00 30.94 252 SER A C 1
ATOM 1916 O O . SER A 1 252 ? 41.388 -19.503 -27.518 1.00 30.94 252 SER A O 1
ATOM 1918 N N . ALA A 1 253 ? 43.444 -20.359 -27.621 1.00 31.08 253 ALA A N 1
ATOM 1919 C CA . ALA A 1 253 ? 43.942 -19.652 -26.428 1.00 31.08 253 ALA A CA 1
ATOM 1920 C C . ALA A 1 253 ? 44.546 -18.248 -26.664 1.00 31.08 253 ALA A C 1
ATOM 1922 O O . ALA A 1 253 ? 45.353 -18.049 -27.569 1.00 31.08 253 ALA A O 1
ATOM 1923 N N . SER A 1 254 ? 44.286 -17.334 -25.722 1.00 32.34 254 SER A N 1
ATOM 1924 C CA . SER A 1 254 ? 45.233 -16.306 -25.263 1.00 32.34 254 SER A CA 1
ATOM 1925 C C . SER A 1 254 ? 45.201 -16.269 -23.726 1.00 32.34 254 SER A C 1
ATOM 1927 O O . SER A 1 254 ? 44.148 -16.437 -23.110 1.00 32.34 254 SER A O 1
ATOM 1929 N N . ALA A 1 255 ? 46.363 -16.171 -23.075 1.00 38.22 255 ALA A N 1
ATOM 1930 C CA . ALA A 1 255 ? 46.466 -16.394 -21.632 1.00 38.22 255 ALA A CA 1
ATOM 1931 C C . ALA A 1 255 ? 46.131 -15.141 -20.796 1.00 38.22 255 ALA A C 1
ATOM 1933 O O . ALA A 1 255 ? 46.584 -14.038 -21.091 1.00 38.22 255 ALA A O 1
ATOM 1934 N N . GLY A 1 256 ? 45.410 -15.334 -19.686 1.00 47.41 256 GLY A N 1
ATOM 1935 C CA . GLY A 1 256 ? 45.391 -14.415 -18.537 1.00 47.41 256 GLY A CA 1
ATOM 1936 C C . GLY A 1 256 ? 44.301 -13.334 -18.485 1.00 47.41 256 GLY A C 1
ATOM 1937 O O . GLY A 1 256 ? 44.007 -12.862 -17.387 1.00 47.41 256 GLY A O 1
ATOM 1938 N N . LYS A 1 257 ? 43.664 -12.961 -19.603 1.00 55.09 257 LYS A N 1
ATOM 1939 C CA . LYS A 1 257 ? 42.535 -12.006 -19.616 1.00 55.09 257 LYS A CA 1
ATOM 1940 C C . LYS A 1 257 ? 41.240 -12.714 -19.999 1.00 55.09 257 LYS A C 1
ATOM 1942 O O . LYS A 1 257 ? 41.201 -13.403 -21.011 1.00 55.09 257 LYS A O 1
ATOM 1947 N N . VAL A 1 258 ? 40.196 -12.557 -19.183 1.00 64.81 258 VAL A N 1
ATOM 1948 C CA . VAL A 1 258 ? 38.908 -13.243 -19.393 1.00 64.81 258 VAL A CA 1
ATOM 1949 C C . VAL A 1 258 ? 37.898 -12.331 -20.070 1.00 64.81 258 VAL A C 1
ATOM 1951 O O . VAL A 1 258 ? 37.260 -12.733 -21.037 1.00 64.81 258 VAL A O 1
ATOM 1954 N N . ALA A 1 259 ? 37.791 -11.096 -19.585 1.00 72.75 259 ALA A N 1
ATOM 1955 C CA . ALA A 1 259 ? 37.003 -10.046 -20.208 1.00 72.75 259 ALA A CA 1
ATOM 1956 C C . ALA A 1 259 ? 37.481 -8.662 -19.750 1.00 72.75 259 ALA A C 1
ATOM 1958 O O . ALA A 1 259 ? 38.189 -8.530 -18.746 1.00 72.75 259 ALA A O 1
ATOM 1959 N N . VAL A 1 260 ? 37.049 -7.629 -20.471 1.00 79.38 260 VAL A N 1
ATOM 1960 C CA . VAL A 1 260 ? 37.210 -6.222 -20.093 1.00 79.38 260 VAL A CA 1
ATOM 1961 C C . VAL A 1 260 ? 35.826 -5.581 -20.080 1.00 79.38 260 VAL A C 1
ATOM 1963 O O . VAL A 1 260 ? 35.073 -5.733 -21.039 1.00 79.38 260 VAL A O 1
ATOM 1966 N N . ALA A 1 261 ? 35.510 -4.857 -19.012 1.00 78.44 261 ALA A N 1
ATOM 1967 C CA . ALA A 1 261 ? 34.323 -4.016 -18.894 1.00 78.44 261 ALA A CA 1
ATOM 1968 C C . ALA A 1 261 ? 34.726 -2.555 -18.648 1.00 78.44 261 ALA A C 1
ATOM 1970 O O . ALA A 1 261 ? 35.811 -2.272 -18.128 1.00 78.44 261 ALA A O 1
ATOM 1971 N N . ARG A 1 262 ? 33.830 -1.625 -18.984 1.00 79.00 262 ARG A N 1
ATOM 1972 C CA . ARG A 1 262 ? 33.865 -0.248 -18.471 1.00 79.00 262 ARG A CA 1
ATOM 1973 C C . ARG A 1 262 ? 32.848 -0.135 -17.344 1.00 79.00 262 ARG A C 1
ATOM 1975 O O . ARG A 1 262 ? 31.817 -0.793 -17.376 1.00 79.00 262 ARG A O 1
ATOM 1982 N N . GLY A 1 263 ? 33.135 0.671 -16.337 1.00 80.00 263 GLY A N 1
ATOM 1983 C CA . GLY A 1 263 ? 32.265 0.846 -15.185 1.00 80.00 263 GLY A CA 1
ATOM 1984 C C . GLY A 1 263 ? 32.363 2.229 -14.575 1.00 80.00 263 GLY A C 1
ATOM 1985 O O . GLY A 1 263 ? 33.135 3.078 -15.022 1.00 80.00 263 GLY A O 1
ATOM 1986 N N . ILE A 1 264 ? 31.562 2.439 -13.539 1.00 83.06 264 ILE A N 1
ATOM 1987 C CA . ILE A 1 264 ? 31.526 3.660 -12.741 1.00 83.06 264 ILE A CA 1
ATOM 1988 C C . ILE A 1 264 ? 31.682 3.270 -11.272 1.00 83.06 264 ILE A C 1
ATOM 1990 O O . ILE A 1 264 ? 31.129 2.263 -10.822 1.00 83.06 264 ILE A O 1
ATOM 1994 N N . ILE A 1 265 ? 32.452 4.059 -10.528 1.00 80.31 265 ILE A N 1
ATOM 1995 C CA . ILE A 1 265 ? 32.562 3.927 -9.075 1.00 80.31 265 ILE A CA 1
ATOM 1996 C C . ILE A 1 265 ? 31.287 4.474 -8.438 1.00 80.31 265 ILE A C 1
ATOM 1998 O O . ILE A 1 265 ? 30.920 5.628 -8.656 1.00 80.31 265 ILE A O 1
ATOM 2002 N N . ASP A 1 266 ? 30.636 3.646 -7.636 1.00 77.94 266 ASP A N 1
ATOM 2003 C CA . ASP A 1 266 ? 29.378 3.933 -6.954 1.00 77.94 266 ASP A CA 1
ATOM 2004 C C . ASP A 1 266 ? 29.522 3.632 -5.450 1.00 77.94 266 ASP A C 1
ATOM 2006 O O . ASP A 1 266 ? 30.574 3.183 -4.985 1.00 77.94 266 ASP A O 1
ATOM 2010 N N . VAL A 1 267 ? 28.470 3.871 -4.676 1.00 79.56 267 VAL A N 1
ATOM 2011 C CA . VAL A 1 267 ? 28.330 3.367 -3.298 1.00 79.56 267 VAL A CA 1
ATOM 2012 C C . VAL A 1 267 ? 27.229 2.320 -3.234 1.00 79.56 267 VAL A C 1
ATOM 2014 O O . VAL A 1 267 ? 26.308 2.314 -4.049 1.00 79.56 267 VAL A O 1
ATOM 2017 N N . GLU A 1 268 ? 27.290 1.443 -2.236 1.00 70.00 268 GLU A N 1
ATOM 2018 C CA . GLU A 1 268 ? 26.239 0.454 -1.994 1.00 70.00 268 GLU A CA 1
ATOM 2019 C C . GLU A 1 268 ? 24.860 1.127 -1.801 1.00 70.00 268 GLU A C 1
ATOM 2021 O O . GLU A 1 268 ? 24.600 1.804 -0.801 1.00 70.00 268 GLU A O 1
ATOM 2026 N N . GLY A 1 269 ? 23.958 0.935 -2.768 1.00 63.94 269 GLY A N 1
ATOM 2027 C CA . GLY A 1 269 ? 22.628 1.558 -2.798 1.00 63.94 269 GLY A CA 1
ATOM 2028 C C . GLY A 1 269 ? 22.556 2.943 -3.460 1.00 63.94 269 GLY A C 1
ATOM 2029 O O . GLY A 1 269 ? 21.467 3.509 -3.518 1.00 63.94 269 GLY A O 1
ATOM 2030 N N . GLY A 1 270 ? 23.667 3.460 -3.993 1.00 74.25 270 GLY A N 1
ATOM 2031 C CA . GLY A 1 270 ? 23.732 4.715 -4.746 1.00 74.25 270 GLY A CA 1
ATOM 2032 C C . GLY A 1 270 ? 23.616 5.993 -3.904 1.00 74.25 270 GLY A C 1
ATOM 2033 O O . GLY A 1 270 ? 23.597 5.973 -2.671 1.00 74.25 270 GLY A O 1
ATOM 2034 N N . LEU A 1 271 ? 23.544 7.136 -4.595 1.00 79.19 271 LEU A N 1
ATOM 2035 C CA . LEU A 1 271 ? 23.231 8.427 -3.976 1.00 79.19 271 LEU A CA 1
ATOM 2036 C C . LEU A 1 271 ? 21.776 8.455 -3.498 1.00 79.19 271 LEU A C 1
ATOM 2038 O O . LEU A 1 271 ? 20.853 8.143 -4.251 1.00 79.19 271 LEU A O 1
ATOM 2042 N N . ILE A 1 272 ? 21.565 8.893 -2.259 1.00 82.69 272 ILE A N 1
ATOM 2043 C CA . ILE A 1 272 ? 20.235 9.009 -1.666 1.00 82.69 272 ILE A CA 1
ATOM 2044 C C . ILE A 1 272 ? 19.686 10.401 -1.991 1.00 82.69 272 ILE A C 1
ATOM 2046 O O . ILE A 1 272 ? 20.123 11.399 -1.418 1.00 82.69 272 ILE A O 1
ATOM 2050 N N . ALA A 1 273 ? 18.718 10.473 -2.904 1.00 86.88 273 ALA A N 1
ATOM 2051 C CA . ALA A 1 273 ? 17.973 11.698 -3.174 1.00 86.88 273 ALA A CA 1
ATOM 2052 C C . ALA A 1 273 ? 17.062 12.031 -1.980 1.00 86.88 273 ALA A C 1
ATOM 2054 O O . ALA A 1 273 ? 16.208 11.231 -1.596 1.00 86.88 273 ALA A O 1
ATOM 2055 N N . LEU A 1 274 ? 17.241 13.211 -1.388 1.00 87.69 274 LEU A N 1
ATOM 2056 C CA . LEU A 1 274 ? 16.487 13.655 -0.220 1.00 87.69 274 LEU A CA 1
ATOM 2057 C C . LEU A 1 274 ? 15.345 14.568 -0.663 1.00 87.69 274 LEU A C 1
ATOM 2059 O O . LEU A 1 274 ? 15.565 15.653 -1.203 1.00 87.69 274 LEU A O 1
ATOM 2063 N N . VAL A 1 275 ? 14.120 14.104 -0.436 1.00 90.56 275 VAL A N 1
ATOM 2064 C CA . VAL A 1 275 ? 12.872 14.739 -0.871 1.00 90.56 275 VAL A CA 1
ATOM 2065 C C . VAL A 1 275 ? 12.135 15.261 0.369 1.00 90.56 275 VAL A C 1
ATOM 2067 O O . VAL A 1 275 ? 11.954 14.487 1.312 1.00 90.56 275 VAL A O 1
ATOM 2070 N N . PRO A 1 276 ? 11.713 16.539 0.417 1.00 89.12 276 PRO A N 1
ATOM 2071 C CA . PRO A 1 276 ? 10.918 17.053 1.525 1.00 89.12 276 PRO A CA 1
ATOM 2072 C C . PRO A 1 276 ? 9.518 16.422 1.497 1.00 89.12 276 PRO A C 1
ATOM 2074 O O . PRO A 1 276 ? 8.970 16.130 0.433 1.00 89.12 276 PRO A O 1
ATOM 2077 N N . ALA A 1 277 ? 8.929 16.201 2.673 1.00 87.44 277 ALA A N 1
ATOM 2078 C CA . ALA A 1 277 ? 7.615 15.565 2.783 1.00 87.44 277 ALA A CA 1
ATOM 2079 C C . ALA A 1 277 ? 6.453 16.499 2.395 1.00 87.44 277 ALA A C 1
ATOM 2081 O O . ALA A 1 277 ? 5.368 16.021 2.069 1.00 87.44 277 ALA A O 1
ATOM 2082 N N . MET A 1 278 ? 6.675 17.815 2.434 1.00 88.00 278 MET A N 1
ATOM 2083 C CA . MET A 1 278 ? 5.696 18.855 2.122 1.00 88.00 278 MET A CA 1
ATOM 2084 C C . MET A 1 278 ? 6.358 20.009 1.358 1.00 88.00 278 MET A C 1
ATOM 2086 O O . MET A 1 278 ? 7.575 20.190 1.423 1.00 88.00 278 MET A O 1
ATOM 2090 N N . ASP A 1 279 ? 5.541 20.782 0.644 1.00 90.56 279 ASP A N 1
ATOM 2091 C CA . ASP A 1 279 ? 5.948 22.053 0.042 1.00 90.56 279 ASP A CA 1
ATOM 2092 C C . ASP A 1 279 ? 6.225 23.098 1.134 1.00 90.56 279 ASP A C 1
ATOM 2094 O O . ASP A 1 279 ? 5.527 23.136 2.151 1.00 90.56 279 ASP A O 1
ATOM 2098 N N . GLY A 1 280 ? 7.196 23.987 0.915 1.00 90.31 280 GLY A N 1
ATOM 2099 C CA . GLY A 1 280 ? 7.427 25.103 1.830 1.00 90.31 280 GLY A CA 1
ATOM 2100 C C . GLY A 1 280 ? 8.695 25.906 1.560 1.00 90.31 280 GLY A C 1
ATOM 2101 O O . GLY A 1 280 ? 9.586 25.492 0.817 1.00 90.31 280 GLY A O 1
ATOM 2102 N N . SER A 1 281 ? 8.779 27.069 2.203 1.00 92.75 281 SER A N 1
ATOM 2103 C CA . SER A 1 281 ? 9.987 27.898 2.227 1.00 92.75 281 SER A CA 1
ATOM 2104 C C . SER A 1 281 ? 10.960 27.396 3.290 1.00 92.75 281 SER A C 1
ATOM 2106 O O . SER A 1 281 ? 10.547 27.055 4.394 1.00 92.75 281 SER A O 1
ATOM 2108 N N . VAL A 1 282 ? 12.257 27.381 2.990 1.00 92.62 282 VAL A N 1
ATOM 2109 C CA . VAL A 1 282 ? 13.314 26.977 3.926 1.00 92.62 282 VAL A CA 1
ATOM 2110 C C . VAL A 1 282 ? 13.472 28.022 5.029 1.00 92.62 282 VAL A C 1
ATOM 2112 O O . VAL A 1 282 ? 13.889 29.148 4.757 1.00 92.62 282 VAL A O 1
ATOM 2115 N N . SER A 1 283 ? 13.199 27.642 6.278 1.00 92.38 283 SER A N 1
ATOM 2116 C CA . SER A 1 283 ? 13.440 28.480 7.459 1.00 92.38 283 SER A CA 1
ATOM 2117 C C . SER A 1 283 ? 14.886 28.361 7.944 1.00 92.38 283 SER A C 1
ATOM 2119 O O . SER A 1 283 ? 15.516 29.359 8.288 1.00 92.38 283 SER A O 1
ATOM 2121 N N . THR A 1 284 ? 15.449 27.147 7.928 1.00 90.19 284 THR A N 1
ATOM 2122 C CA . THR A 1 284 ? 16.831 26.875 8.350 1.00 90.19 284 THR A CA 1
ATOM 2123 C C . THR A 1 284 ? 17.478 25.785 7.498 1.00 90.19 284 THR A C 1
ATOM 2125 O O . THR A 1 284 ? 16.856 24.779 7.168 1.00 90.19 284 THR A O 1
ATOM 2128 N N . ALA A 1 285 ? 18.759 25.965 7.178 1.00 88.88 285 ALA A N 1
ATOM 2129 C CA . ALA A 1 285 ? 19.605 24.968 6.523 1.00 88.88 285 ALA A CA 1
ATOM 2130 C C . ALA A 1 285 ? 20.947 24.895 7.282 1.00 88.88 285 ALA A C 1
ATOM 2132 O O . ALA A 1 285 ? 21.880 25.628 6.948 1.00 88.88 285 ALA A O 1
ATOM 2133 N N . PRO A 1 286 ? 21.041 24.102 8.370 1.00 86.69 286 PRO A N 1
ATOM 2134 C CA . PRO A 1 286 ? 22.250 24.026 9.201 1.00 86.69 286 PRO A CA 1
ATOM 2135 C C . PRO A 1 286 ? 23.443 23.361 8.497 1.00 86.69 286 PRO A C 1
ATOM 2137 O O . PRO A 1 286 ? 24.586 23.566 8.907 1.00 86.69 286 PRO A O 1
ATOM 2140 N N . VAL A 1 287 ? 23.199 22.575 7.444 1.00 89.06 287 VAL A N 1
ATOM 2141 C CA . VAL A 1 287 ? 24.237 21.881 6.668 1.00 89.06 287 VAL A CA 1
ATOM 2142 C C . VAL A 1 287 ? 24.576 22.627 5.378 1.00 89.06 287 VAL A C 1
ATOM 2144 O O . VAL A 1 287 ? 23.763 23.363 4.824 1.00 89.06 287 VAL A O 1
ATOM 2147 N N . LYS A 1 288 ? 25.794 22.413 4.881 1.00 87.56 288 LYS A N 1
ATOM 2148 C CA . LYS A 1 288 ? 26.276 22.917 3.588 1.00 87.56 288 LYS A CA 1
ATOM 2149 C C . LYS A 1 288 ? 26.698 21.744 2.708 1.00 87.56 288 LYS A C 1
ATOM 2151 O O . LYS A 1 288 ? 26.886 20.634 3.204 1.00 87.56 288 LYS A O 1
ATOM 2156 N N . GLU A 1 289 ? 26.885 21.995 1.418 1.00 87.25 289 GLU A N 1
ATOM 2157 C CA . GLU A 1 289 ? 27.522 21.023 0.528 1.00 87.25 289 GLU A CA 1
ATOM 2158 C C . GLU A 1 289 ? 28.895 20.601 1.089 1.00 87.25 289 GLU A C 1
ATOM 2160 O O . GLU A 1 289 ? 29.655 21.426 1.600 1.00 87.25 289 GLU A O 1
ATOM 2165 N N . GLY A 1 290 ? 29.186 19.299 1.055 1.00 79.94 290 GLY A N 1
ATOM 2166 C CA . GLY A 1 290 ? 30.383 18.702 1.648 1.00 79.94 290 GLY A CA 1
ATOM 2167 C C . GLY A 1 290 ? 30.316 18.457 3.163 1.00 79.94 290 GLY A C 1
ATOM 2168 O O . GLY A 1 290 ? 31.263 17.898 3.717 1.00 79.94 290 GLY A O 1
ATOM 2169 N N . ALA A 1 291 ? 29.232 18.829 3.855 1.00 86.69 291 ALA A N 1
ATOM 2170 C CA . ALA A 1 291 ? 29.081 18.547 5.284 1.00 86.69 291 ALA A CA 1
ATOM 2171 C C . ALA A 1 291 ? 28.881 17.045 5.551 1.00 86.69 291 ALA A C 1
ATOM 2173 O O . ALA A 1 291 ? 28.084 16.384 4.882 1.00 86.69 291 ALA A O 1
ATOM 2174 N N . VAL A 1 292 ? 29.582 16.516 6.559 1.00 89.75 292 VAL A N 1
ATOM 2175 C CA . VAL A 1 292 ? 29.396 15.145 7.061 1.00 89.75 292 VAL A CA 1
ATOM 2176 C C . VAL A 1 292 ? 28.294 15.143 8.117 1.00 89.75 292 VAL A C 1
ATOM 2178 O O . VAL A 1 292 ? 28.339 15.937 9.054 1.00 89.75 292 VAL A O 1
ATOM 2181 N N . VAL A 1 293 ? 27.328 14.241 7.966 1.00 91.88 293 VAL A N 1
ATOM 2182 C CA . VAL A 1 293 ? 26.109 14.152 8.779 1.00 91.88 293 VAL A CA 1
ATOM 2183 C C . VAL A 1 293 ? 25.897 12.730 9.291 1.00 91.88 293 VAL A C 1
ATOM 2185 O O . VAL A 1 293 ? 26.338 11.751 8.682 1.00 91.88 293 VAL A O 1
ATOM 2188 N N . ARG A 1 294 ? 25.219 12.607 10.428 1.00 93.62 294 ARG A N 1
ATOM 2189 C CA . ARG A 1 294 ? 24.816 11.344 11.050 1.00 93.62 294 ARG A CA 1
ATOM 2190 C C . ARG A 1 294 ? 23.343 11.074 10.776 1.00 93.62 294 ARG A C 1
ATOM 2192 O O . ARG A 1 294 ? 22.550 11.988 10.574 1.00 93.62 294 ARG A O 1
ATOM 2199 N N . LYS A 1 295 ? 22.959 9.799 10.832 1.00 91.31 295 LYS A N 1
ATOM 2200 C CA . LYS A 1 295 ? 21.556 9.386 10.752 1.00 91.31 295 LYS A CA 1
ATOM 2201 C C . LYS A 1 295 ? 20.719 10.095 11.825 1.00 91.31 295 LYS A C 1
ATOM 2203 O O . LYS A 1 295 ? 21.003 9.957 13.011 1.00 91.31 295 LYS A O 1
ATOM 2208 N N . GLY A 1 296 ? 19.668 10.788 11.394 1.00 89.69 296 GLY A N 1
ATOM 2209 C CA . GLY A 1 296 ? 18.773 11.576 12.242 1.00 89.69 296 GLY A CA 1
ATOM 2210 C C . GLY A 1 296 ? 19.119 13.065 12.350 1.00 89.69 296 GLY A C 1
ATOM 2211 O O . GLY A 1 296 ? 18.282 13.815 12.846 1.00 89.69 296 GLY A O 1
ATOM 2212 N N . ASP A 1 297 ? 20.280 13.516 11.861 1.00 92.62 297 ASP A N 1
ATOM 2213 C CA . ASP A 1 297 ? 20.621 14.944 11.857 1.00 92.62 297 ASP A CA 1
ATOM 2214 C C . ASP A 1 297 ? 19.629 15.729 10.981 1.00 92.62 297 ASP A C 1
ATOM 2216 O O . ASP A 1 297 ? 19.282 15.300 9.874 1.00 92.62 297 ASP A O 1
ATOM 2220 N N . VAL A 1 298 ? 19.177 16.891 11.463 1.00 92.44 298 VAL A N 1
ATOM 2221 C CA . VAL A 1 298 ? 18.329 17.809 10.689 1.00 92.44 298 VAL A CA 1
ATOM 2222 C C . VAL A 1 298 ? 19.188 18.491 9.631 1.00 92.44 298 VAL A C 1
ATOM 2224 O O . VAL A 1 298 ? 20.162 19.168 9.948 1.00 92.44 298 VAL A O 1
ATOM 2227 N N . LEU A 1 299 ? 18.814 18.314 8.368 1.00 91.94 299 LEU A N 1
ATOM 2228 C CA . LEU A 1 299 ? 19.516 18.870 7.213 1.00 91.94 299 LEU A CA 1
ATOM 2229 C C . LEU A 1 299 ? 18.912 20.207 6.792 1.00 91.94 299 LEU A C 1
ATOM 2231 O O . LEU A 1 299 ? 19.627 21.120 6.383 1.00 91.94 299 LEU A O 1
ATOM 2235 N N . LEU A 1 300 ? 17.589 20.313 6.893 1.00 91.12 300 LEU A N 1
ATOM 2236 C CA . LEU A 1 300 ? 16.815 21.455 6.437 1.00 91.12 300 LEU A CA 1
ATOM 2237 C C . LEU A 1 300 ? 15.469 21.473 7.167 1.00 91.12 300 LEU A C 1
ATOM 2239 O O . LEU A 1 300 ? 14.847 20.424 7.331 1.00 91.12 300 LEU A O 1
ATOM 2243 N N . SER A 1 301 ? 15.016 22.652 7.579 1.00 92.50 301 SER A N 1
ATOM 2244 C CA . SER A 1 301 ? 13.672 22.863 8.124 1.00 92.50 301 SER A CA 1
ATOM 2245 C C . SER A 1 301 ? 12.923 23.870 7.263 1.00 92.50 301 SER A C 1
ATOM 2247 O O . SER A 1 301 ? 13.500 24.851 6.787 1.00 92.50 301 SER A O 1
ATOM 2249 N N . LEU A 1 302 ? 11.633 23.626 7.079 1.00 93.56 302 LEU A N 1
ATOM 2250 C CA . LEU A 1 302 ? 10.698 24.526 6.419 1.00 93.56 302 LEU A CA 1
ATOM 2251 C C . LEU A 1 302 ? 10.099 25.515 7.426 1.00 93.56 302 LEU A C 1
ATOM 2253 O O . LEU A 1 302 ? 10.264 25.368 8.640 1.00 93.56 302 LEU A O 1
ATOM 2257 N N . ASP A 1 303 ? 9.439 26.554 6.929 1.00 92.62 303 ASP A N 1
ATOM 2258 C CA . ASP A 1 303 ? 8.608 27.430 7.750 1.00 92.62 303 ASP A CA 1
ATOM 2259 C C . ASP A 1 303 ? 7.358 26.671 8.219 1.00 92.62 303 ASP A C 1
ATOM 2261 O O . ASP A 1 303 ? 6.461 26.354 7.438 1.00 92.62 303 ASP A O 1
ATOM 2265 N N . GLY A 1 304 ? 7.340 26.349 9.513 1.00 90.75 304 GLY A N 1
ATOM 2266 C CA . GLY A 1 304 ? 6.264 25.629 10.180 1.00 90.75 304 GLY A CA 1
ATOM 2267 C C . GLY A 1 304 ? 5.345 26.512 11.022 1.00 90.75 304 GLY A C 1
ATOM 2268 O O . GLY A 1 304 ? 4.507 25.953 11.725 1.00 90.75 304 GLY A O 1
ATOM 2269 N N . ALA A 1 305 ? 5.463 27.847 10.992 1.00 90.75 305 ALA A N 1
ATOM 2270 C CA . ALA A 1 305 ? 4.831 28.733 11.983 1.00 90.75 305 ALA A CA 1
ATOM 2271 C C . ALA A 1 305 ? 3.305 28.530 12.139 1.00 90.75 305 ALA A C 1
ATOM 2273 O O . ALA A 1 305 ? 2.776 28.543 13.251 1.00 90.75 305 ALA A O 1
ATOM 2274 N N . LEU A 1 306 ? 2.588 28.270 11.038 1.00 90.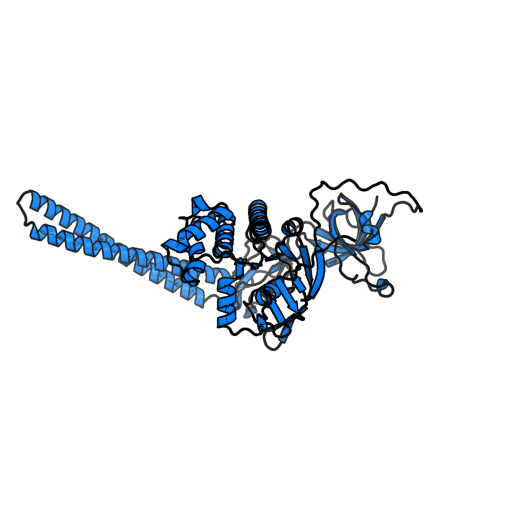38 306 LEU A N 1
ATOM 2275 C CA . LEU A 1 306 ? 1.150 27.958 11.064 1.00 90.38 306 LEU A CA 1
ATOM 2276 C C . LEU A 1 306 ? 0.844 26.603 11.731 1.00 90.38 306 LEU A C 1
ATOM 2278 O O . LEU A 1 306 ? -0.157 26.467 12.432 1.00 90.38 306 LEU A O 1
ATOM 2282 N N . LEU A 1 307 ? 1.708 25.603 11.546 1.00 91.12 307 LEU A N 1
ATOM 2283 C CA . LEU A 1 307 ? 1.577 24.284 12.174 1.00 91.12 307 LEU A CA 1
ATOM 2284 C C . LEU A 1 307 ? 1.992 24.314 13.651 1.00 91.12 307 LEU A C 1
ATOM 2286 O O . LEU A 1 307 ? 1.406 23.601 14.461 1.00 91.12 307 LEU A O 1
ATOM 2290 N N . GLU A 1 308 ? 2.947 25.164 14.028 1.00 93.31 308 GLU A N 1
ATOM 2291 C CA . GLU A 1 308 ? 3.267 25.444 15.433 1.00 93.31 308 GLU A CA 1
ATOM 2292 C C . GLU A 1 308 ? 2.073 26.082 16.156 1.00 93.31 308 GLU A C 1
ATOM 2294 O O . GLU A 1 308 ? 1.746 25.681 17.275 1.00 93.31 308 GLU A O 1
ATOM 2299 N N . GLN A 1 309 ? 1.354 26.997 15.494 1.00 93.69 309 GLN A N 1
ATOM 2300 C CA . GLN A 1 309 ? 0.084 27.534 15.994 1.00 93.69 309 GLN A CA 1
ATOM 2301 C C . GLN A 1 309 ? -1.015 26.457 16.075 1.00 93.69 309 GLN A C 1
ATOM 2303 O O . GLN A 1 309 ? -1.682 26.373 17.106 1.00 93.69 309 GLN A O 1
ATOM 2308 N N . GLU A 1 310 ? -1.168 25.586 15.064 1.00 93.62 310 GLU A N 1
ATOM 2309 C CA . GLU A 1 310 ? -2.113 24.446 15.096 1.00 93.62 310 GLU A CA 1
ATOM 2310 C C . GLU A 1 310 ? -1.820 23.513 16.292 1.00 93.62 310 GLU A C 1
ATOM 2312 O O . GLU A 1 310 ? -2.729 23.139 17.037 1.00 93.62 310 GLU A O 1
ATOM 2317 N N . VAL A 1 311 ? -0.542 23.199 16.541 1.00 96.06 311 VAL A N 1
ATOM 2318 C CA . VAL A 1 311 ? -0.091 22.432 17.715 1.00 96.06 311 VAL A CA 1
ATOM 2319 C C . VAL A 1 311 ? -0.369 23.190 19.017 1.00 96.06 311 VAL A C 1
ATOM 2321 O O . VAL A 1 311 ? -0.835 22.585 19.983 1.00 96.06 311 VAL A O 1
ATOM 2324 N N . GLY A 1 312 ? -0.124 24.501 19.072 1.00 95.19 312 GLY A N 1
ATOM 2325 C CA . GLY A 1 312 ? -0.428 25.344 20.232 1.00 95.19 312 GLY A CA 1
ATOM 2326 C C . GLY A 1 312 ? -1.914 25.317 20.602 1.00 95.19 312 GLY A C 1
ATOM 2327 O O . GLY A 1 312 ? -2.259 25.042 21.753 1.00 95.19 312 GLY A O 1
ATOM 2328 N N . MET A 1 313 ? -2.794 25.502 19.614 1.00 96.62 313 MET A N 1
ATOM 2329 C CA . MET A 1 313 ? -4.248 25.412 19.785 1.00 96.62 313 MET A CA 1
ATOM 2330 C C . MET A 1 313 ? -4.682 24.013 20.241 1.00 96.62 313 MET A C 1
ATOM 2332 O O . MET A 1 313 ? -5.439 23.893 21.200 1.00 96.62 313 MET A O 1
ATOM 2336 N N . ALA A 1 314 ? -4.152 22.946 19.633 1.00 95.06 314 ALA A N 1
ATOM 2337 C CA . ALA A 1 314 ? -4.490 21.576 20.019 1.00 95.06 314 ALA A CA 1
ATOM 2338 C C . ALA A 1 314 ? -4.023 21.208 21.446 1.00 95.06 314 ALA A C 1
ATOM 2340 O O . ALA A 1 314 ? -4.709 20.459 22.143 1.00 95.06 314 ALA A O 1
ATOM 2341 N N . ASN A 1 315 ? -2.892 21.754 21.920 1.00 97.12 315 ASN A N 1
ATOM 2342 C CA . ASN A 1 315 ? -2.481 21.614 23.326 1.00 97.12 315 ASN A CA 1
ATOM 2343 C C . ASN A 1 315 ? -3.455 22.348 24.271 1.00 97.12 315 ASN A C 1
ATOM 2345 O O . ASN A 1 315 ? -3.779 21.819 25.334 1.00 97.12 315 ASN A O 1
ATOM 2349 N N . ALA A 1 316 ? -3.932 23.542 23.897 1.00 96.81 316 ALA A N 1
ATOM 2350 C CA . ALA A 1 316 ? -4.892 24.307 24.697 1.00 96.81 316 ALA A CA 1
ATOM 2351 C C . ALA A 1 316 ? -6.267 23.613 24.776 1.00 96.81 316 ALA A C 1
ATOM 2353 O O . ALA A 1 316 ? -6.824 23.486 25.867 1.00 96.81 316 ALA A O 1
ATOM 2354 N N . ASP A 1 317 ? -6.767 23.081 23.655 1.00 96.06 317 ASP A N 1
ATOM 2355 C CA . ASP A 1 317 ? -7.976 22.245 23.602 1.00 96.06 317 ASP A CA 1
ATOM 2356 C C . ASP A 1 317 ? -7.861 21.031 24.542 1.00 96.06 317 ASP A C 1
ATOM 2358 O O . ASP A 1 317 ? -8.785 20.734 25.304 1.00 96.06 317 ASP A O 1
ATOM 2362 N N . LEU A 1 318 ? -6.710 20.345 24.528 1.00 97.19 318 LEU A N 1
ATOM 2363 C CA . LEU A 1 318 ? -6.447 19.204 25.405 1.00 97.19 318 LEU A CA 1
ATOM 2364 C C . LEU A 1 318 ? -6.412 19.604 26.887 1.00 97.19 318 LEU A C 1
ATOM 2366 O O . LEU A 1 318 ? -6.960 18.880 27.722 1.00 97.19 318 LEU A O 1
ATOM 2370 N N . ALA A 1 319 ? -5.811 20.746 27.227 1.00 97.31 319 ALA A N 1
ATOM 2371 C CA . ALA A 1 319 ? -5.807 21.259 28.595 1.00 97.31 319 ALA A CA 1
ATOM 2372 C C . ALA A 1 319 ? -7.239 21.542 29.088 1.00 97.31 319 ALA A C 1
ATOM 2374 O O . ALA A 1 319 ? -7.639 21.035 30.137 1.00 97.31 319 ALA A O 1
ATOM 2375 N N . LEU A 1 320 ? -8.048 22.245 28.285 1.00 97.69 320 LEU A N 1
ATOM 2376 C CA . LEU A 1 320 ? -9.450 22.544 28.599 1.00 97.69 320 LEU A CA 1
ATOM 2377 C C . LEU A 1 320 ? -10.304 21.276 28.755 1.00 97.69 320 LEU A C 1
ATOM 2379 O O . LEU A 1 320 ? -11.103 21.185 29.689 1.00 97.69 320 LEU A O 1
ATOM 2383 N N . ALA A 1 321 ? -10.132 20.281 27.880 1.00 96.25 321 ALA A N 1
ATOM 2384 C CA . ALA A 1 321 ? -10.817 18.993 28.001 1.00 96.25 321 ALA A CA 1
ATOM 2385 C C . ALA A 1 321 ? -10.397 18.241 29.280 1.00 96.25 321 ALA A C 1
ATOM 2387 O O . ALA A 1 321 ? -11.243 17.705 29.998 1.00 96.25 321 ALA A O 1
ATOM 2388 N N . THR A 1 322 ? -9.101 18.254 29.606 1.00 97.44 322 THR A N 1
ATOM 2389 C CA . THR A 1 322 ? -8.549 17.582 30.794 1.00 97.44 322 THR A CA 1
ATOM 2390 C C . THR A 1 322 ? -9.054 18.217 32.091 1.00 97.44 322 THR A C 1
ATOM 2392 O O . THR A 1 322 ? -9.399 17.504 33.036 1.00 97.44 322 THR A O 1
ATOM 2395 N N . ASP A 1 323 ? -9.150 19.546 32.143 1.00 97.25 323 ASP A N 1
ATOM 2396 C CA . ASP A 1 323 ? -9.673 20.260 33.309 1.00 97.25 323 ASP A CA 1
ATOM 2397 C C . ASP A 1 323 ? -11.189 20.049 33.482 1.00 97.25 323 ASP A C 1
ATOM 2399 O O . ASP A 1 323 ? -11.646 19.843 34.610 1.00 97.25 323 ASP A O 1
ATOM 2403 N N . ARG A 1 324 ? -11.966 19.980 32.388 1.00 95.94 324 ARG A N 1
ATOM 2404 C CA . ARG A 1 324 ? -13.392 19.584 32.427 1.00 95.94 324 ARG A CA 1
ATOM 2405 C C . ARG A 1 324 ? -13.589 18.166 32.961 1.00 95.94 324 ARG A C 1
ATOM 2407 O O . ARG A 1 324 ? -14.443 17.953 33.825 1.00 95.94 324 ARG A O 1
ATOM 2414 N N . LEU A 1 325 ? -12.786 17.208 32.490 1.00 97.19 325 LEU A N 1
ATOM 2415 C CA . LEU A 1 325 ? -12.810 15.833 32.990 1.00 97.19 325 LEU A CA 1
ATOM 2416 C C . LEU A 1 325 ? -12.476 15.788 34.487 1.00 97.19 325 LEU A C 1
ATOM 2418 O O . LEU A 1 325 ? -13.196 15.151 35.254 1.00 97.19 325 LEU A O 1
ATOM 2422 N N . ARG A 1 326 ? -11.443 16.521 34.928 1.00 97.00 326 ARG A N 1
ATOM 2423 C CA . ARG A 1 326 ? -11.069 16.614 36.350 1.00 97.00 326 ARG A CA 1
ATOM 2424 C C . ARG A 1 326 ? -12.198 17.205 37.204 1.00 97.00 326 ARG A C 1
ATOM 2426 O O . ARG A 1 326 ? -12.454 16.696 38.294 1.00 97.00 326 ARG A O 1
ATOM 2433 N N . GLY A 1 327 ? -12.887 18.236 36.709 1.00 96.25 327 GLY A N 1
ATOM 2434 C CA . GLY A 1 327 ? -14.052 18.836 37.369 1.00 96.25 327 GLY A CA 1
ATOM 2435 C C . GLY A 1 327 ? -15.216 17.852 37.524 1.00 96.25 327 GLY A C 1
ATOM 2436 O O . GLY A 1 327 ? -15.702 17.641 38.636 1.00 96.25 327 GLY A O 1
ATOM 2437 N N . SER A 1 328 ? -15.594 17.177 36.437 1.00 94.19 328 SER A N 1
ATOM 2438 C CA . SER A 1 328 ? -16.683 16.185 36.429 1.00 94.19 328 SER A CA 1
ATOM 2439 C C . SER A 1 328 ? -16.364 14.987 37.339 1.00 94.19 328 SER A C 1
ATOM 2441 O O . SER A 1 328 ? -17.206 14.534 38.111 1.00 94.19 328 SER A O 1
ATOM 2443 N N . GLN A 1 329 ? -15.107 14.523 37.349 1.00 95.94 329 GLN A N 1
ATOM 2444 C CA . GLN A 1 329 ? -14.641 13.473 38.265 1.00 95.94 329 GLN A CA 1
ATOM 2445 C C . GLN A 1 329 ? -14.667 13.904 39.741 1.00 95.94 329 GLN A C 1
ATOM 2447 O O . GLN A 1 329 ? -14.928 13.075 40.615 1.00 95.94 329 GLN A O 1
ATOM 2452 N N . ALA A 1 330 ? -14.399 15.177 40.049 1.00 94.94 330 ALA A N 1
ATOM 2453 C CA . ALA A 1 330 ? -14.501 15.692 41.414 1.00 94.94 330 ALA A CA 1
ATOM 2454 C C . ALA A 1 330 ? -15.963 15.719 41.895 1.00 94.94 330 ALA A C 1
ATOM 2456 O O . ALA A 1 330 ? -16.247 15.236 42.994 1.00 94.94 330 ALA A O 1
ATOM 2457 N N . GLN A 1 331 ? -16.885 16.187 41.044 1.00 93.81 331 GLN A N 1
ATOM 2458 C CA . GLN A 1 331 ? -18.330 16.159 41.302 1.00 93.81 331 GLN A CA 1
ATOM 2459 C C . GLN A 1 331 ? -18.847 14.727 41.491 1.00 93.81 331 GLN A C 1
ATOM 2461 O O . GLN A 1 331 ? -19.571 14.461 42.452 1.00 93.81 331 GLN A O 1
ATOM 2466 N N . LEU A 1 332 ? -18.414 13.782 40.647 1.00 94.00 332 LEU A N 1
ATOM 2467 C CA . LEU A 1 332 ? -18.771 12.368 40.777 1.00 94.00 332 LEU A CA 1
ATOM 2468 C C . LEU A 1 332 ? -18.390 11.815 42.159 1.00 94.00 332 LEU A C 1
ATOM 2470 O O . LEU A 1 332 ? -19.239 11.257 42.849 1.00 94.00 332 LEU A O 1
ATOM 2474 N N . ARG A 1 333 ? -17.151 12.044 42.618 1.00 94.25 333 ARG A N 1
ATOM 2475 C CA . ARG A 1 333 ? -16.683 11.593 43.945 1.00 94.25 333 ARG A CA 1
ATOM 2476 C C . ARG A 1 333 ? -17.460 12.221 45.103 1.00 94.25 333 ARG A C 1
ATOM 2478 O O . ARG A 1 333 ? -17.542 11.638 46.184 1.00 94.25 333 ARG A O 1
ATOM 2485 N N . GLU A 1 334 ? -17.971 13.438 44.950 1.00 93.25 334 GLU A N 1
ATOM 2486 C CA . GLU A 1 334 ? -18.819 14.077 45.959 1.00 93.25 334 GLU A CA 1
ATOM 2487 C C . GLU A 1 334 ? -20.222 13.461 45.994 1.00 93.25 334 GLU A C 1
ATOM 2489 O O . GLU A 1 334 ? -20.682 13.048 47.064 1.00 93.25 334 GLU A O 1
ATOM 2494 N N . LEU A 1 335 ? -20.854 13.304 44.830 1.00 91.62 335 LEU A N 1
ATOM 2495 C CA . LEU A 1 335 ? -22.177 12.695 44.699 1.00 91.62 335 LEU A CA 1
ATOM 2496 C C . LEU A 1 335 ? -22.184 11.215 45.093 1.00 91.62 335 LEU A C 1
ATOM 2498 O O . LEU A 1 335 ? -23.114 10.786 45.767 1.00 91.62 335 LEU A O 1
ATOM 2502 N N . GLU A 1 336 ? -21.133 10.451 44.791 1.00 92.75 336 GLU A N 1
ATOM 2503 C CA . GLU A 1 336 ? -20.975 9.065 45.255 1.00 92.75 336 GLU A CA 1
ATOM 2504 C C . GLU A 1 336 ? -20.942 8.979 46.789 1.00 92.75 336 GLU A C 1
ATOM 2506 O O . GLU A 1 336 ? -21.642 8.155 47.384 1.00 92.75 336 GLU A O 1
ATOM 2511 N N . ARG A 1 337 ? -20.220 9.890 47.459 1.00 91.81 337 ARG A N 1
ATOM 2512 C CA . ARG A 1 337 ? -20.213 9.988 48.931 1.00 91.81 337 ARG A CA 1
ATOM 2513 C C . ARG A 1 337 ? -21.554 10.455 49.500 1.00 91.81 337 ARG A C 1
ATOM 2515 O O . ARG A 1 337 ? -21.869 10.116 50.639 1.00 91.81 337 ARG A O 1
ATOM 2522 N N . ASN A 1 338 ? -22.337 11.245 48.768 1.00 89.38 338 ASN A N 1
ATOM 2523 C CA . ASN A 1 338 ? -23.681 11.649 49.191 1.00 89.38 338 ASN A CA 1
ATOM 2524 C C . ASN A 1 338 ? -24.696 10.504 49.027 1.00 89.38 338 ASN A C 1
ATOM 2526 O O . ASN A 1 338 ? -25.336 10.103 49.996 1.00 89.38 338 ASN A O 1
ATOM 2530 N N . ALA A 1 339 ? -24.770 9.907 47.836 1.00 89.06 339 ALA A N 1
ATOM 2531 C CA . ALA A 1 339 ? -25.665 8.797 47.527 1.00 89.06 339 ALA A CA 1
ATOM 2532 C C . ALA A 1 339 ? -25.409 7.574 48.419 1.00 89.06 339 ALA A C 1
ATOM 2534 O O . ALA A 1 339 ? -26.364 6.932 48.847 1.00 89.06 339 ALA A O 1
ATOM 2535 N N . THR A 1 340 ? -24.148 7.285 48.767 1.00 90.12 340 THR A N 1
ATOM 2536 C CA . THR A 1 340 ? -23.818 6.206 49.716 1.00 90.12 340 THR A CA 1
ATOM 2537 C C . THR A 1 340 ? -24.406 6.485 51.103 1.00 90.12 340 THR A C 1
ATOM 2539 O O . THR A 1 340 ? -25.070 5.617 51.658 1.00 90.12 340 THR A O 1
ATOM 2542 N N . ARG A 1 341 ? -24.240 7.709 51.634 1.00 89.94 341 ARG A N 1
ATOM 2543 C CA . ARG A 1 341 ? -24.793 8.118 52.942 1.00 89.94 341 ARG A CA 1
ATOM 2544 C C . ARG A 1 341 ? -26.325 8.101 52.972 1.00 89.94 341 ARG A C 1
ATOM 2546 O O . ARG A 1 341 ? -26.910 7.680 53.964 1.00 89.94 341 ARG A O 1
ATOM 2553 N N . LEU A 1 342 ? -26.972 8.533 51.888 1.00 87.94 342 LEU A N 1
ATOM 2554 C CA . LEU A 1 342 ? -28.432 8.486 51.756 1.00 87.94 342 LEU A CA 1
ATOM 2555 C C . LEU A 1 342 ? -28.949 7.048 51.601 1.00 87.94 342 LEU A C 1
ATOM 2557 O O . LEU A 1 342 ? -29.998 6.718 52.143 1.00 87.94 342 LEU A O 1
ATOM 2561 N N . ALA A 1 343 ? -28.214 6.169 50.915 1.00 86.12 343 ALA A N 1
ATOM 2562 C CA . ALA A 1 343 ? -28.583 4.762 50.786 1.00 86.12 343 ALA A CA 1
ATOM 2563 C C . ALA A 1 343 ? -28.475 4.002 52.120 1.00 86.12 343 ALA A C 1
ATOM 2565 O O . ALA A 1 343 ? -29.391 3.251 52.453 1.00 86.12 343 ALA A O 1
ATOM 2566 N N . THR A 1 344 ? -27.409 4.218 52.905 1.00 87.38 344 THR A N 1
ATOM 2567 C CA . THR A 1 344 ? -27.286 3.616 54.246 1.00 87.38 344 THR A CA 1
ATOM 2568 C C . THR A 1 344 ? -28.364 4.151 55.184 1.00 87.38 344 THR A C 1
ATOM 2570 O O . THR A 1 344 ? -29.107 3.365 55.771 1.00 87.38 344 THR A O 1
ATOM 2573 N N . GLY A 1 345 ? -28.552 5.474 55.229 1.00 85.69 345 GLY A N 1
ATOM 2574 C CA . GLY A 1 345 ? -29.595 6.093 56.048 1.00 85.69 345 GLY A CA 1
ATOM 2575 C C . GLY A 1 345 ? -31.014 5.660 55.662 1.00 85.69 345 GLY A C 1
ATOM 2576 O O . GLY A 1 345 ? -31.882 5.606 56.529 1.00 85.69 345 GLY A O 1
ATOM 2577 N N . ALA A 1 346 ? -31.280 5.339 54.393 1.00 85.12 346 ALA A N 1
ATOM 2578 C CA . ALA A 1 346 ? -32.569 4.795 53.966 1.00 85.12 346 ALA A CA 1
ATOM 2579 C C . ALA A 1 346 ? -32.759 3.339 54.422 1.00 85.12 346 ALA A C 1
ATOM 2581 O O . ALA A 1 346 ? -33.837 2.981 54.892 1.00 85.12 346 ALA A O 1
ATOM 2582 N N . SER A 1 347 ? -31.705 2.512 54.369 1.00 83.12 347 SER A N 1
ATOM 2583 C CA . SER A 1 347 ? -31.751 1.134 54.888 1.00 83.12 347 SER A CA 1
ATOM 2584 C C . SER A 1 347 ? -31.915 1.052 56.412 1.00 83.12 347 SER A C 1
ATOM 2586 O O . SER A 1 347 ? -32.492 0.092 56.913 1.00 83.12 347 SER A O 1
ATOM 2588 N N . GLU A 1 348 ? -31.470 2.080 57.138 1.00 88.31 348 GLU A N 1
ATOM 2589 C CA . GLU A 1 348 ? -31.622 2.219 58.594 1.00 88.31 348 GLU A CA 1
ATOM 2590 C C . GLU A 1 348 ? -32.941 2.913 59.003 1.00 88.31 348 GLU A C 1
ATOM 2592 O O . GLU A 1 348 ? -33.205 3.092 60.190 1.00 88.31 348 GLU A O 1
ATOM 2597 N N . GLY A 1 349 ? -33.782 3.321 58.041 1.00 77.62 349 GLY A N 1
ATOM 2598 C CA . GLY A 1 349 ? -35.055 4.014 58.294 1.00 77.62 349 GLY A CA 1
ATOM 2599 C C . GLY A 1 349 ? -34.929 5.492 58.700 1.00 77.62 349 GLY A C 1
ATOM 2600 O O . GLY A 1 349 ? -35.921 6.113 59.073 1.00 77.62 349 GLY A O 1
ATOM 2601 N N . VAL A 1 350 ? -33.727 6.068 58.612 1.00 77.69 350 VAL A N 1
ATOM 2602 C CA . VAL A 1 350 ? -33.392 7.448 59.015 1.00 77.69 350 VAL A CA 1
ATOM 2603 C C . VAL A 1 350 ? -33.659 8.469 57.895 1.00 77.69 350 VAL A C 1
ATOM 2605 O O . VAL A 1 350 ? -33.830 9.656 58.164 1.00 77.69 350 VAL A O 1
ATOM 2608 N N . SER A 1 351 ? -33.713 8.039 56.629 1.00 76.06 351 SER A N 1
ATOM 2609 C CA . SER A 1 351 ? -33.990 8.913 55.471 1.00 76.06 351 SER A CA 1
ATOM 2610 C C . SER A 1 351 ? -34.906 8.253 54.434 1.00 76.06 351 SER A C 1
ATOM 2612 O O . SER A 1 351 ? -35.137 7.047 54.461 1.00 76.06 351 SER A O 1
ATOM 2614 N N . SER A 1 352 ? -35.500 9.056 53.544 1.00 87.25 352 SER A N 1
ATOM 2615 C CA . SER A 1 352 ? -36.533 8.581 52.613 1.00 87.25 352 SER A CA 1
ATOM 2616 C C . SER A 1 352 ? -35.942 7.859 51.398 1.00 87.25 352 SER A C 1
ATOM 2618 O O . SER A 1 352 ? -35.031 8.375 50.748 1.00 87.25 352 SER A O 1
ATOM 2620 N N . ASN A 1 353 ? -36.548 6.733 51.001 1.00 85.19 353 ASN A N 1
ATOM 2621 C CA . ASN A 1 353 ? -36.215 6.031 49.753 1.00 85.19 353 ASN A CA 1
ATOM 2622 C C . ASN A 1 353 ? -36.265 6.959 48.523 1.00 85.19 353 ASN A C 1
ATOM 2624 O O . ASN A 1 353 ? -35.403 6.863 47.654 1.00 85.19 353 ASN A O 1
ATOM 2628 N N . GLN A 1 354 ? -37.193 7.927 48.484 1.00 86.56 354 GLN A N 1
ATOM 2629 C CA . GLN A 1 354 ? -37.271 8.908 47.390 1.00 86.56 354 GLN A CA 1
ATOM 2630 C C . GLN A 1 354 ? -36.011 9.785 47.287 1.00 86.56 354 GLN A C 1
ATOM 2632 O O . GLN A 1 354 ? -35.604 10.149 46.186 1.00 86.56 354 GLN A O 1
ATOM 2637 N N . GLN A 1 355 ? -35.369 10.112 48.415 1.00 85.75 355 GLN A N 1
ATOM 2638 C CA . GLN A 1 355 ? -34.127 10.895 48.437 1.00 85.75 355 GLN A CA 1
ATOM 2639 C C . GLN A 1 355 ? -32.931 10.048 47.982 1.00 85.75 355 GLN A C 1
ATOM 2641 O O . GLN A 1 355 ? -32.081 10.538 47.238 1.00 85.75 355 GLN A O 1
ATOM 2646 N N . ALA A 1 356 ? -32.888 8.770 48.372 1.00 84.69 356 ALA A N 1
ATOM 2647 C CA . ALA A 1 356 ? -31.871 7.830 47.906 1.00 84.69 356 ALA A CA 1
ATOM 2648 C C . ALA A 1 356 ? -31.973 7.574 46.387 1.00 84.69 356 ALA A C 1
ATOM 2650 O O . ALA A 1 356 ? -30.952 7.582 45.696 1.00 84.69 356 ALA A O 1
ATOM 2651 N N . ASP A 1 357 ? -33.183 7.414 45.843 1.00 86.75 357 ASP A N 1
ATOM 2652 C CA . ASP A 1 357 ? -33.390 7.213 44.403 1.00 86.75 357 ASP A CA 1
ATOM 2653 C C . ASP A 1 357 ? -33.109 8.477 43.577 1.00 86.75 357 ASP A C 1
ATOM 2655 O O . ASP A 1 357 ? -32.468 8.388 42.526 1.00 86.75 357 ASP A O 1
ATOM 2659 N N . ALA A 1 358 ? -33.474 9.664 44.072 1.00 88.81 358 ALA A N 1
ATOM 2660 C CA . ALA A 1 358 ? -33.094 10.929 43.438 1.00 88.81 358 ALA A CA 1
ATOM 2661 C C . ALA A 1 358 ? -31.563 11.105 43.376 1.00 88.81 358 ALA A C 1
ATOM 2663 O O . ALA A 1 358 ? -31.018 11.471 42.332 1.00 88.81 358 ALA A O 1
ATOM 2664 N N . ALA A 1 359 ? -30.848 10.769 44.458 1.00 88.38 359 ALA A N 1
ATOM 2665 C CA . ALA A 1 359 ? -29.386 10.810 44.483 1.00 88.38 359 ALA A CA 1
ATOM 2666 C C . ALA A 1 359 ? -28.750 9.805 43.501 1.00 88.38 359 ALA A C 1
ATOM 2668 O O . ALA A 1 359 ? -27.757 10.131 42.850 1.00 88.38 359 ALA A O 1
ATOM 2669 N N . ARG A 1 360 ? -29.337 8.609 43.328 1.00 87.38 360 ARG A N 1
ATOM 2670 C CA . ARG A 1 360 ? -28.904 7.633 42.306 1.00 87.38 360 ARG A CA 1
ATOM 2671 C C . ARG A 1 360 ? -29.088 8.162 40.882 1.00 87.38 360 ARG A C 1
ATOM 2673 O O . ARG A 1 360 ? -28.195 7.975 40.060 1.00 87.38 360 ARG A O 1
ATOM 2680 N N . GLN A 1 361 ? -30.206 8.831 40.588 1.00 88.69 361 GLN A N 1
ATOM 2681 C CA . GLN A 1 361 ? -30.452 9.427 39.267 1.00 88.69 361 GLN A CA 1
ATOM 2682 C C . GLN A 1 361 ? -29.452 10.548 38.946 1.00 88.69 361 GLN A C 1
ATOM 2684 O O . GLN A 1 361 ? -28.884 10.564 37.855 1.00 88.69 361 GLN A O 1
ATOM 2689 N N . GLN A 1 362 ? -29.165 11.435 39.906 1.00 90.12 362 GLN A N 1
ATOM 2690 C CA . GLN A 1 362 ? -28.140 12.479 39.750 1.00 90.12 362 GLN A CA 1
ATOM 2691 C C . GLN A 1 362 ? -26.744 11.890 39.493 1.00 90.12 362 GLN A C 1
ATOM 2693 O O . GLN A 1 362 ? -26.017 12.353 38.616 1.00 90.12 362 GLN A O 1
ATOM 2698 N N . LEU A 1 363 ? -26.387 10.832 40.224 1.00 91.19 363 LEU A N 1
ATOM 2699 C CA . LEU A 1 363 ? -25.111 10.129 40.086 1.00 91.19 363 LEU A CA 1
ATOM 2700 C C . LEU A 1 363 ? -24.974 9.459 38.706 1.00 91.19 363 LEU A C 1
ATOM 2702 O O . LEU A 1 363 ? -23.905 9.518 38.103 1.00 91.19 363 LEU A O 1
ATOM 2706 N N . ALA A 1 364 ? -26.055 8.883 38.169 1.00 88.50 364 ALA A N 1
ATOM 2707 C CA . ALA A 1 364 ? -26.075 8.337 36.811 1.00 88.50 364 ALA A CA 1
ATOM 2708 C C . ALA A 1 364 ? -25.848 9.418 35.735 1.00 88.50 364 ALA A C 1
ATOM 2710 O O . ALA A 1 364 ? -25.096 9.175 34.792 1.00 88.50 364 ALA A O 1
ATOM 2711 N N . GLY A 1 365 ? -26.430 10.613 35.904 1.00 91.62 365 GLY A N 1
ATOM 2712 C CA . GLY A 1 365 ? -26.184 11.760 35.020 1.00 91.62 365 GLY A CA 1
ATOM 2713 C C . GLY A 1 365 ? -24.711 12.178 35.002 1.00 91.62 365 GLY A C 1
ATOM 2714 O O . GLY A 1 365 ? -24.083 12.182 33.948 1.00 91.62 365 GLY A O 1
ATOM 2715 N N . VAL A 1 366 ? -24.119 12.409 36.178 1.00 92.75 366 VAL A N 1
ATOM 2716 C CA . VAL A 1 366 ? -22.714 12.853 36.277 1.00 92.75 366 VAL A CA 1
ATOM 2717 C C . VAL A 1 366 ? -21.715 11.775 35.826 1.00 92.75 366 VAL A C 1
ATOM 2719 O O . VAL A 1 366 ? -20.628 12.107 35.358 1.00 92.75 366 VAL A O 1
ATOM 2722 N N . ARG A 1 367 ? -22.067 10.481 35.882 1.00 93.69 367 ARG A N 1
ATOM 2723 C CA . ARG A 1 367 ? -21.264 9.428 35.229 1.00 93.69 367 ARG A CA 1
ATOM 2724 C C . ARG A 1 367 ? -21.240 9.585 33.709 1.00 93.69 367 ARG A C 1
ATOM 2726 O O . ARG A 1 367 ? -20.156 9.557 33.136 1.00 93.69 367 ARG A O 1
ATOM 2733 N N . ALA A 1 368 ? -22.389 9.832 33.079 1.00 92.12 368 ALA A N 1
ATOM 2734 C CA . ALA A 1 368 ? -22.440 10.100 31.643 1.00 92.12 368 ALA A CA 1
ATOM 2735 C C . ALA A 1 368 ? -21.649 11.370 31.264 1.00 92.12 368 ALA A C 1
ATOM 2737 O O . ALA A 1 368 ? -20.947 11.368 30.254 1.00 92.12 368 ALA A O 1
ATOM 2738 N N . ASP A 1 369 ? -21.679 12.418 32.096 1.00 92.44 369 ASP A N 1
ATOM 2739 C CA . ASP A 1 369 ? -20.860 13.623 31.889 1.00 92.44 369 ASP A CA 1
ATOM 2740 C C . ASP A 1 369 ? -19.349 13.328 31.975 1.00 92.44 369 ASP A C 1
ATOM 2742 O O . ASP A 1 369 ? -18.568 13.848 31.174 1.00 92.44 369 ASP A O 1
ATOM 2746 N N . VAL A 1 370 ? -18.921 12.460 32.903 1.00 95.44 370 VAL A N 1
ATOM 2747 C CA . VAL A 1 370 ? -17.526 11.989 33.000 1.00 95.44 370 VAL A CA 1
ATOM 2748 C C . VAL A 1 370 ? -17.118 11.184 31.764 1.00 95.44 370 VAL A C 1
ATOM 2750 O O . VAL A 1 370 ? -16.027 11.418 31.240 1.00 95.44 370 VAL A O 1
ATOM 2753 N N . ASP A 1 371 ? -17.977 10.295 31.263 1.00 93.06 371 ASP A N 1
ATOM 2754 C CA . ASP A 1 371 ? -17.708 9.502 30.055 1.00 93.06 371 ASP A CA 1
ATOM 2755 C C . ASP A 1 371 ? -17.582 10.405 28.810 1.00 93.06 371 ASP A C 1
ATOM 2757 O O . ASP A 1 371 ? -16.635 10.278 28.027 1.00 93.06 371 ASP A O 1
ATOM 2761 N N . VAL A 1 372 ? -18.479 11.389 28.661 1.00 95.50 372 VAL A N 1
ATOM 2762 C CA . VAL A 1 372 ? -18.427 12.396 27.585 1.00 95.50 372 VAL A CA 1
ATOM 2763 C C . VAL A 1 372 ? -17.168 13.261 27.688 1.00 95.50 372 VAL A C 1
ATOM 2765 O O . VAL A 1 372 ? -16.514 13.518 26.673 1.00 95.50 372 VAL A O 1
ATOM 2768 N N . ALA A 1 373 ? -16.785 13.696 28.891 1.00 94.44 373 ALA A N 1
ATOM 2769 C CA . ALA A 1 373 ? -15.549 14.447 29.102 1.00 94.44 373 ALA A CA 1
ATOM 2770 C C . ALA A 1 373 ? -14.295 13.597 28.812 1.00 94.44 373 ALA A C 1
ATOM 2772 O O . ALA A 1 373 ? -13.318 14.117 28.272 1.00 94.44 373 ALA A O 1
ATOM 2773 N N . GLY A 1 374 ? -14.332 12.291 29.099 1.00 95.69 374 GLY A N 1
ATOM 2774 C CA . GLY A 1 374 ? -13.279 11.335 28.745 1.00 95.69 374 GLY A CA 1
ATOM 2775 C C . GLY A 1 374 ? -13.070 11.248 27.234 1.00 95.69 374 GLY A C 1
ATOM 2776 O O . GLY A 1 374 ? -11.965 11.486 26.746 1.00 95.69 374 GLY A O 1
ATOM 2777 N N . ALA A 1 375 ? -14.151 11.034 26.479 1.00 93.44 375 ALA A N 1
ATOM 2778 C CA . ALA A 1 375 ? -14.110 11.007 25.016 1.00 93.44 375 ALA A CA 1
ATOM 2779 C C . ALA A 1 375 ? -13.625 12.340 24.400 1.00 93.44 375 ALA A C 1
ATOM 2781 O O . ALA A 1 375 ? -12.931 12.345 23.380 1.00 93.44 375 ALA A O 1
ATOM 2782 N N . GLN A 1 376 ? -13.934 13.486 25.025 1.00 95.06 376 GLN A N 1
ATOM 2783 C CA . GLN A 1 376 ? -13.399 14.790 24.602 1.00 95.06 376 GLN A CA 1
ATOM 2784 C C . GLN A 1 376 ? -11.876 14.891 24.789 1.00 95.06 376 GLN A C 1
ATOM 2786 O O . GLN A 1 376 ? -11.202 15.444 23.916 1.00 95.06 376 GLN A O 1
ATOM 2791 N N . VAL A 1 377 ? -11.325 14.340 25.878 1.00 97.19 377 VAL A N 1
ATOM 2792 C CA . VAL A 1 377 ? -9.870 14.277 26.106 1.00 97.19 377 VAL A CA 1
ATOM 2793 C C . VAL A 1 377 ? -9.193 13.399 25.055 1.00 97.19 377 VAL A C 1
ATOM 2795 O O . VAL A 1 377 ? -8.229 13.847 24.436 1.00 97.19 377 VAL A O 1
ATOM 2798 N N . GLU A 1 378 ? -9.712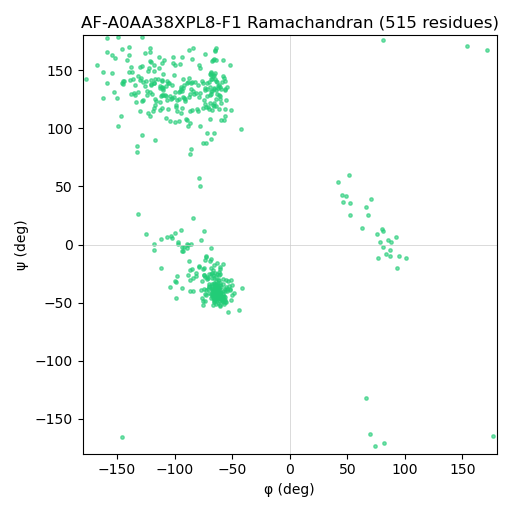 12.197 24.788 1.00 94.56 378 GLU A N 1
ATOM 2799 C CA . GLU A 1 378 ? -9.167 11.294 23.759 1.00 94.56 378 GLU A CA 1
ATOM 2800 C C . GLU A 1 378 ? -9.168 11.947 22.365 1.00 94.56 378 GLU A C 1
ATOM 2802 O O . GLU A 1 378 ? -8.156 11.939 21.657 1.00 94.56 378 GLU A O 1
ATOM 2807 N N . MET A 1 379 ? -10.270 12.603 21.984 1.00 94.88 379 MET A N 1
ATOM 2808 C CA . MET A 1 379 ? -10.350 13.345 20.721 1.00 94.88 379 MET A CA 1
ATOM 2809 C C . MET A 1 379 ? -9.312 14.479 20.650 1.00 94.88 379 MET A C 1
ATOM 2811 O O . MET A 1 379 ? -8.690 14.677 19.602 1.00 94.88 379 MET A O 1
ATOM 2815 N N . ALA A 1 380 ? -9.107 15.227 21.738 1.00 93.56 380 ALA A N 1
ATOM 2816 C CA . ALA A 1 380 ? -8.118 16.304 21.782 1.00 93.56 380 ALA A CA 1
ATOM 2817 C C . ALA A 1 380 ? -6.672 15.773 21.700 1.00 93.56 380 ALA A C 1
ATOM 2819 O O . ALA A 1 380 ? -5.852 16.351 20.984 1.00 93.56 380 ALA A O 1
ATOM 2820 N N . GLN A 1 381 ? -6.371 14.633 22.335 1.00 94.56 381 GLN A N 1
ATOM 2821 C CA . GLN A 1 381 ? -5.080 13.944 22.195 1.00 94.56 381 GLN A CA 1
ATOM 2822 C C . GLN A 1 381 ? -4.814 13.534 20.740 1.00 94.56 381 GLN A C 1
ATOM 2824 O O . GLN A 1 381 ? -3.735 13.805 20.211 1.00 94.56 381 GLN A O 1
ATOM 2829 N N . HIS A 1 382 ? -5.806 12.951 20.057 1.00 93.56 382 HIS A N 1
ATOM 2830 C CA . HIS A 1 382 ? -5.674 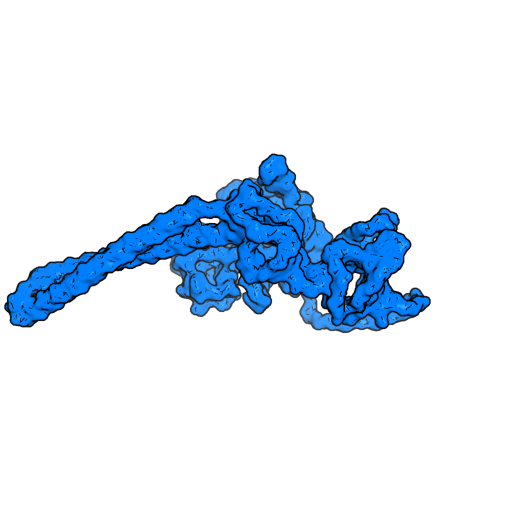12.576 18.647 1.00 93.56 382 HIS A CA 1
ATOM 2831 C C . HIS A 1 382 ? -5.450 13.781 17.721 1.00 93.56 382 HIS A C 1
ATOM 2833 O O . HIS A 1 382 ? -4.607 13.705 16.823 1.00 93.56 382 HIS A O 1
ATOM 2839 N N . LYS A 1 383 ? -6.143 14.908 17.948 1.00 91.44 383 LYS A N 1
ATOM 2840 C CA . LYS A 1 383 ? -5.895 16.162 17.210 1.00 91.44 383 LYS A CA 1
ATOM 2841 C C . LYS A 1 383 ? -4.465 16.669 17.414 1.00 91.44 383 LYS A C 1
ATOM 2843 O O . LYS A 1 383 ? -3.804 17.033 16.443 1.00 91.44 383 LYS A O 1
ATOM 2848 N N . LEU A 1 384 ? -3.984 16.664 18.657 1.00 95.06 384 LEU A N 1
ATOM 2849 C CA . LEU A 1 384 ? -2.643 17.120 19.012 1.00 95.06 384 LEU A CA 1
ATOM 2850 C C . LEU A 1 384 ? -1.544 16.265 18.369 1.00 95.06 384 LEU A C 1
ATOM 2852 O O . LEU A 1 384 ? -0.607 16.813 17.789 1.00 95.06 384 LEU A O 1
ATOM 2856 N N . GLU A 1 385 ? -1.662 14.938 18.418 1.00 93.25 385 GLU A N 1
ATOM 2857 C CA . GLU A 1 385 ? -0.698 14.048 17.760 1.00 93.25 385 GLU A CA 1
ATOM 2858 C C . GLU A 1 385 ? -0.719 14.208 16.234 1.00 93.25 385 GLU A C 1
ATOM 2860 O O . GLU A 1 385 ? 0.340 14.266 15.610 1.00 93.25 385 GLU A O 1
ATOM 2865 N N . HIS A 1 386 ? -1.893 14.388 15.623 1.00 92.38 386 HIS A N 1
ATOM 2866 C CA . HIS A 1 386 ? -1.999 14.675 14.190 1.00 92.38 386 HIS A CA 1
ATOM 2867 C C . HIS A 1 386 ? -1.299 15.992 13.800 1.00 92.38 386 HIS A C 1
ATOM 2869 O O . HIS A 1 386 ? -0.518 16.013 12.846 1.00 92.38 386 HIS A O 1
ATOM 2875 N N . ALA A 1 387 ? -1.500 17.071 14.565 1.00 91.00 387 ALA A N 1
ATOM 2876 C CA . ALA A 1 387 ? -0.818 18.348 14.341 1.00 91.00 387 ALA A CA 1
ATOM 2877 C C . ALA A 1 387 ? 0.712 18.231 14.526 1.00 91.00 387 ALA A C 1
ATOM 2879 O O . ALA A 1 387 ? 1.483 18.728 13.704 1.00 91.00 387 ALA A O 1
ATOM 2880 N N . ARG A 1 388 ? 1.171 17.495 15.550 1.00 93.06 388 ARG A N 1
ATOM 2881 C CA . ARG A 1 388 ? 2.603 17.215 15.784 1.00 93.06 388 ARG A CA 1
ATOM 2882 C C . ARG A 1 388 ? 3.241 16.411 14.651 1.00 93.06 388 ARG A C 1
ATOM 2884 O O . ARG A 1 388 ? 4.397 16.660 14.312 1.00 93.06 388 ARG A O 1
ATOM 2891 N N . LEU A 1 389 ? 2.518 15.456 14.063 1.00 91.56 389 LEU A N 1
ATOM 2892 C CA . LEU A 1 389 ? 3.008 14.669 12.928 1.00 91.56 389 LEU A CA 1
ATOM 2893 C C . LEU A 1 389 ? 3.193 15.533 11.674 1.00 91.56 389 LEU A C 1
ATOM 2895 O O . LEU A 1 389 ? 4.242 15.423 11.042 1.00 91.56 389 LEU A O 1
ATOM 2899 N N . LYS A 1 390 ? 2.252 16.440 11.365 1.00 89.19 390 LYS A N 1
ATOM 2900 C CA . LYS A 1 390 ? 2.436 17.446 10.301 1.00 89.19 390 LYS A CA 1
ATOM 2901 C C . LYS A 1 390 ? 3.660 18.328 10.563 1.00 89.19 390 LYS A C 1
ATOM 2903 O O . LYS A 1 390 ? 4.486 18.511 9.679 1.00 89.19 390 LYS A O 1
ATOM 2908 N N . LEU A 1 391 ? 3.813 18.842 11.788 1.00 91.81 391 LEU A N 1
ATOM 2909 C CA . LEU A 1 391 ? 4.945 19.706 12.135 1.00 91.81 391 LEU A CA 1
ATOM 2910 C C . LEU A 1 391 ? 6.293 18.976 11.981 1.00 91.81 391 LEU A C 1
ATOM 2912 O O . LEU A 1 391 ? 7.244 19.552 11.467 1.00 91.81 391 LEU A O 1
ATOM 2916 N N . ARG A 1 392 ? 6.374 17.682 12.323 1.00 89.81 392 ARG A N 1
ATOM 2917 C CA . ARG A 1 392 ? 7.576 16.860 12.069 1.00 89.81 392 ARG A CA 1
ATOM 2918 C C . ARG A 1 392 ? 7.896 16.685 10.579 1.00 89.81 392 ARG A C 1
ATOM 2920 O O . ARG A 1 392 ? 9.065 16.535 10.236 1.00 89.81 392 ARG A O 1
ATOM 2927 N N . GLN A 1 393 ? 6.898 16.729 9.694 1.00 90.44 393 GLN A N 1
ATOM 2928 C CA . GLN A 1 393 ? 7.103 16.674 8.239 1.00 90.44 393 GLN A CA 1
ATOM 2929 C C . GLN A 1 393 ? 7.702 17.973 7.663 1.00 90.44 393 GLN A C 1
ATOM 2931 O O . GLN A 1 393 ? 8.173 17.960 6.527 1.00 90.44 393 GLN A O 1
ATOM 2936 N N . MET A 1 394 ? 7.766 19.062 8.445 1.00 91.88 394 MET A N 1
ATOM 2937 C CA . MET A 1 394 ? 8.487 20.292 8.079 1.00 91.88 394 MET A CA 1
ATOM 2938 C C . MET A 1 394 ? 10.015 20.157 8.170 1.00 91.88 394 MET A C 1
ATOM 2940 O O . MET A 1 394 ? 10.723 21.032 7.681 1.00 91.88 394 MET A O 1
ATOM 2944 N N . SER A 1 395 ? 10.553 19.102 8.793 1.00 91.31 395 SER A N 1
ATOM 2945 C CA . SER A 1 395 ? 12.003 18.882 8.888 1.00 91.31 395 SER A CA 1
ATOM 2946 C C . SER A 1 395 ? 12.462 17.722 8.007 1.00 91.31 395 SER A C 1
ATOM 2948 O O . SER A 1 395 ? 11.944 16.609 8.103 1.00 91.31 395 SER A O 1
ATOM 2950 N N . LEU A 1 396 ? 13.479 17.973 7.185 1.00 91.81 396 LEU A N 1
ATOM 2951 C CA . LEU A 1 396 ? 14.186 16.973 6.398 1.00 91.81 396 LEU A CA 1
ATOM 2952 C C . LEU A 1 396 ? 15.413 16.494 7.187 1.00 91.81 396 LEU A C 1
ATOM 2954 O O . LEU A 1 396 ? 16.321 17.274 7.480 1.00 91.81 396 LEU A O 1
ATOM 2958 N N . THR A 1 397 ? 15.445 15.206 7.525 1.00 92.81 397 THR A N 1
ATOM 2959 C CA . THR A 1 397 ? 16.516 14.576 8.318 1.00 92.81 397 THR A CA 1
ATOM 2960 C C . THR A 1 397 ? 17.322 13.570 7.503 1.00 92.81 397 THR A C 1
ATOM 2962 O O . THR A 1 397 ? 16.781 12.923 6.606 1.00 92.81 397 THR A O 1
ATOM 2965 N N . ALA A 1 398 ? 18.590 13.366 7.855 1.00 91.69 398 ALA A N 1
ATOM 2966 C CA . ALA A 1 398 ? 19.448 12.371 7.217 1.00 91.69 398 ALA A CA 1
ATOM 2967 C C . ALA A 1 398 ? 18.969 10.925 7.503 1.00 91.69 398 ALA A C 1
ATOM 2969 O O . ALA A 1 398 ? 18.942 10.514 8.667 1.00 91.69 398 ALA A O 1
ATOM 2970 N N . PRO A 1 399 ? 18.621 10.113 6.484 1.00 89.00 399 PRO A N 1
ATOM 2971 C CA . PRO A 1 399 ? 18.172 8.729 6.685 1.00 89.00 399 PRO A CA 1
ATOM 2972 C C . PRO A 1 399 ? 19.317 7.764 7.039 1.00 89.00 399 PRO A C 1
ATOM 2974 O O . PRO A 1 399 ? 19.072 6.694 7.604 1.00 89.00 399 PRO A O 1
ATOM 2977 N N . ASP A 1 400 ? 20.557 8.143 6.725 1.00 88.81 400 ASP A N 1
ATOM 2978 C CA . ASP A 1 400 ? 21.787 7.395 6.988 1.00 88.81 400 ASP A CA 1
ATOM 2979 C C . ASP A 1 400 ? 22.939 8.369 7.308 1.00 88.81 400 ASP A C 1
ATOM 2981 O O . ASP A 1 400 ? 22.801 9.578 7.112 1.00 88.81 400 ASP A O 1
ATOM 2985 N N . ALA A 1 401 ? 24.072 7.866 7.800 1.00 88.81 401 ALA A N 1
ATOM 2986 C CA . ALA A 1 401 ? 25.289 8.666 7.926 1.00 88.81 401 ALA A CA 1
ATOM 2987 C C . ALA A 1 401 ? 25.959 8.853 6.552 1.00 88.81 401 ALA A C 1
ATOM 2989 O O . ALA A 1 401 ? 26.005 7.920 5.748 1.00 88.81 401 ALA A O 1
ATOM 2990 N N . GLY A 1 402 ? 26.498 10.039 6.269 1.00 88.12 402 GLY A N 1
ATOM 2991 C CA . GLY A 1 402 ? 27.043 10.348 4.945 1.00 88.12 402 GLY A CA 1
ATOM 2992 C C . GLY A 1 402 ? 27.551 11.777 4.783 1.00 88.12 402 GLY A C 1
ATOM 2993 O O . GLY A 1 402 ? 27.741 12.500 5.758 1.00 88.12 402 GLY A O 1
ATOM 2994 N N . THR A 1 403 ? 27.762 12.186 3.536 1.00 86.69 403 THR A N 1
ATOM 2995 C CA . THR A 1 403 ? 28.171 13.541 3.145 1.00 86.69 403 THR A CA 1
ATOM 2996 C C . THR A 1 403 ? 27.117 14.158 2.232 1.00 86.69 403 THR A C 1
ATOM 2998 O O . THR A 1 403 ? 26.707 13.536 1.253 1.00 86.69 403 THR A O 1
ATOM 3001 N N . VAL A 1 404 ? 26.668 15.375 2.536 1.00 86.44 404 VAL A N 1
ATOM 3002 C CA . VAL A 1 404 ? 25.724 16.114 1.681 1.00 86.44 404 VAL A CA 1
ATOM 3003 C C . VAL A 1 404 ? 26.435 16.520 0.388 1.00 86.44 404 VAL A C 1
ATOM 3005 O O . VAL A 1 404 ? 27.520 17.099 0.438 1.00 86.44 404 VAL A O 1
ATOM 3008 N N . VAL A 1 405 ? 25.842 16.210 -0.765 1.00 81.38 405 VAL A N 1
ATOM 3009 C CA . VAL A 1 405 ? 26.427 16.448 -2.095 1.00 81.38 405 VAL A CA 1
ATOM 3010 C C . VAL A 1 405 ? 25.445 17.172 -3.016 1.00 81.38 405 VAL A C 1
ATOM 3012 O O . VAL A 1 405 ? 24.244 16.891 -3.011 1.00 81.38 405 VAL A O 1
ATOM 3015 N N . GLY A 1 406 ? 25.971 18.090 -3.829 1.00 79.06 406 GLY A N 1
ATOM 3016 C CA . GLY A 1 406 ? 25.172 18.995 -4.644 1.00 79.06 406 GLY A CA 1
ATOM 3017 C C . GLY A 1 406 ? 24.653 20.203 -3.862 1.00 79.06 406 GLY A C 1
ATOM 3018 O O . GLY A 1 406 ? 24.834 20.334 -2.648 1.00 79.06 406 GLY A O 1
ATOM 3019 N N . GLN A 1 407 ? 23.990 21.100 -4.590 1.00 79.56 407 GLN A N 1
ATOM 3020 C CA . GLN A 1 407 ? 23.553 22.391 -4.074 1.00 79.56 407 GLN A CA 1
ATOM 3021 C C . GLN A 1 407 ? 22.484 22.241 -2.979 1.00 79.56 407 GLN A C 1
ATOM 3023 O O . GLN A 1 407 ? 21.399 21.714 -3.214 1.00 79.56 407 GLN A O 1
ATOM 3028 N N . VAL A 1 408 ? 22.780 22.768 -1.790 1.00 85.81 408 VAL A N 1
ATOM 3029 C CA . VAL A 1 408 ? 21.826 22.871 -0.676 1.00 85.81 408 VAL A CA 1
ATOM 3030 C C . VAL A 1 408 ? 20.927 24.103 -0.874 1.00 85.81 408 VAL A C 1
ATOM 3032 O O . VAL A 1 408 ? 21.461 25.195 -1.096 1.00 85.81 408 VAL A O 1
ATOM 3035 N N . PRO A 1 409 ? 19.589 23.985 -0.767 1.00 87.81 409 PRO A N 1
ATOM 3036 C CA . PRO A 1 409 ? 18.688 25.135 -0.788 1.00 87.81 409 PRO A CA 1
ATOM 3037 C C . PRO A 1 409 ? 18.981 26.104 0.365 1.00 87.81 409 PRO A C 1
ATOM 3039 O O . PRO A 1 409 ? 19.043 25.707 1.529 1.00 87.81 409 PRO A O 1
ATOM 3042 N N . GLY A 1 410 ? 19.165 27.385 0.041 1.00 88.06 410 GLY A N 1
ATOM 3043 C CA . GLY A 1 410 ? 19.387 28.436 1.035 1.00 88.06 410 GLY A CA 1
ATOM 3044 C C . GLY A 1 410 ? 18.115 28.810 1.802 1.00 88.06 410 GLY A C 1
ATOM 3045 O O . GLY A 1 410 ? 17.003 28.520 1.366 1.00 88.06 410 GLY A O 1
ATOM 3046 N N . VAL A 1 411 ? 18.278 29.508 2.929 1.00 90.25 411 VAL A N 1
ATOM 3047 C CA . VAL A 1 411 ? 17.154 30.093 3.682 1.00 90.25 411 VAL A CA 1
ATOM 3048 C C . VAL A 1 411 ? 16.344 31.025 2.772 1.00 90.25 411 VAL A C 1
ATOM 3050 O O . VAL A 1 411 ? 16.916 31.823 2.031 1.00 90.25 411 VAL A O 1
ATOM 3053 N N . GLY A 1 412 ? 15.017 30.899 2.809 1.00 87.62 412 GLY A N 1
ATOM 3054 C CA . GLY A 1 412 ? 14.085 31.607 1.930 1.00 87.62 412 GLY A CA 1
ATOM 3055 C C . GLY A 1 412 ? 13.855 30.960 0.556 1.00 87.62 412 GLY A C 1
ATOM 3056 O O . GLY A 1 412 ? 12.952 31.392 -0.156 1.00 87.62 412 GLY A O 1
ATOM 3057 N N . ALA A 1 413 ? 14.606 29.920 0.171 1.00 90.31 413 ALA A N 1
ATOM 3058 C CA . ALA A 1 413 ? 14.296 29.146 -1.033 1.00 90.31 413 ALA A CA 1
ATOM 3059 C C . ALA A 1 413 ? 12.995 28.347 -0.846 1.00 90.31 413 ALA A C 1
ATOM 3061 O O . ALA A 1 413 ? 12.709 27.885 0.255 1.00 90.31 413 ALA A O 1
ATOM 3062 N N . PHE A 1 414 ? 12.227 28.141 -1.916 1.00 90.00 414 PHE A N 1
ATOM 3063 C CA . PHE A 1 414 ? 11.033 27.293 -1.893 1.00 90.00 414 PHE A CA 1
ATOM 3064 C C . PHE A 1 414 ? 11.367 25.884 -2.391 1.00 90.00 414 PHE A C 1
ATOM 3066 O O . PHE A 1 414 ? 11.985 25.734 -3.448 1.00 90.00 414 PHE A O 1
ATOM 3073 N N . VAL A 1 415 ? 10.951 24.853 -1.655 1.00 90.94 415 VAL A N 1
ATOM 3074 C CA . VAL A 1 415 ? 11.103 23.443 -2.045 1.00 90.94 415 VAL A CA 1
ATOM 3075 C C . VAL A 1 415 ? 9.740 22.773 -2.204 1.00 90.94 415 VAL A C 1
ATOM 3077 O O . VAL A 1 415 ? 8.748 23.211 -1.624 1.00 90.94 415 VAL A O 1
ATOM 3080 N N . GLN A 1 416 ? 9.695 21.718 -3.021 1.00 88.56 416 GLN A N 1
ATOM 3081 C CA . GLN A 1 416 ? 8.464 21.019 -3.393 1.00 88.56 416 GLN A CA 1
ATOM 3082 C C . GLN A 1 416 ? 8.514 19.546 -2.991 1.00 88.56 416 GLN A C 1
ATOM 3084 O O . GLN A 1 416 ? 9.516 18.864 -3.231 1.00 88.56 416 GLN A O 1
ATOM 3089 N N . ALA A 1 417 ? 7.411 19.046 -2.444 1.00 86.94 417 ALA A N 1
ATOM 3090 C CA . ALA A 1 417 ? 7.200 17.635 -2.176 1.00 86.94 417 ALA A CA 1
ATOM 3091 C C . ALA A 1 417 ? 7.350 16.807 -3.462 1.00 86.94 417 ALA A C 1
ATOM 3093 O O . ALA A 1 417 ? 6.997 17.230 -4.564 1.00 86.94 417 ALA A O 1
ATOM 3094 N N . GLY A 1 418 ? 7.920 15.610 -3.334 1.00 80.19 418 GLY A N 1
ATOM 3095 C CA . GLY A 1 418 ? 8.186 14.725 -4.474 1.00 80.19 418 GLY A CA 1
ATOM 3096 C C . GLY A 1 418 ? 9.393 15.112 -5.345 1.00 80.19 418 GLY A C 1
ATOM 3097 O O . GLY A 1 418 ? 9.830 14.282 -6.141 1.00 80.19 418 GLY A O 1
ATOM 3098 N N . LYS A 1 419 ? 9.984 16.308 -5.189 1.00 86.00 419 LYS A N 1
ATOM 3099 C CA . LYS A 1 419 ? 11.227 16.700 -5.880 1.00 86.00 419 LYS A CA 1
ATOM 3100 C C . LYS A 1 419 ? 12.442 16.610 -4.947 1.00 86.00 419 LYS A C 1
ATOM 3102 O O . LYS A 1 419 ? 12.353 17.050 -3.804 1.00 86.00 419 LYS A O 1
ATOM 3107 N N . PRO A 1 420 ? 13.597 16.087 -5.401 1.00 84.75 420 PRO A N 1
ATOM 3108 C CA . PRO A 1 420 ? 14.823 16.111 -4.606 1.00 84.75 420 PRO A CA 1
ATOM 3109 C C . PRO A 1 420 ? 15.239 17.548 -4.269 1.00 84.75 420 PRO A C 1
ATOM 3111 O O . PRO A 1 420 ? 15.464 18.354 -5.169 1.00 84.75 420 PRO A O 1
ATOM 3114 N N . ALA A 1 421 ? 15.356 17.856 -2.978 1.00 86.19 421 ALA A N 1
ATOM 3115 C CA . ALA A 1 421 ? 15.876 19.133 -2.492 1.00 86.19 421 ALA A CA 1
ATOM 3116 C C . ALA A 1 421 ? 17.409 19.119 -2.378 1.00 86.19 421 ALA A C 1
ATOM 3118 O O . ALA A 1 421 ? 18.044 20.153 -2.536 1.00 86.19 421 ALA A O 1
ATOM 3119 N N . MET A 1 422 ? 18.005 17.954 -2.102 1.00 88.06 422 MET A N 1
ATOM 3120 C CA . MET A 1 422 ? 19.456 17.727 -2.070 1.00 88.06 422 MET A CA 1
ATOM 3121 C C . MET A 1 422 ? 19.763 16.230 -2.242 1.00 88.06 422 MET A C 1
ATOM 3123 O O . MET A 1 422 ? 18.846 15.409 -2.312 1.00 88.06 422 MET A O 1
ATOM 3127 N N . SER A 1 423 ? 21.043 15.853 -2.290 1.00 88.31 423 SER A N 1
ATOM 3128 C CA . SER A 1 423 ? 21.474 14.448 -2.285 1.00 88.31 423 SER A CA 1
ATOM 3129 C C . SER A 1 423 ? 22.438 14.156 -1.135 1.00 88.31 423 SER A C 1
ATOM 3131 O O . SER A 1 423 ? 23.208 15.014 -0.706 1.00 88.31 423 SER A O 1
ATOM 3133 N N . LEU A 1 424 ? 22.403 12.922 -0.640 1.00 87.38 424 LEU A N 1
ATOM 3134 C CA . LEU A 1 424 ? 23.300 12.404 0.387 1.00 87.38 424 LEU A CA 1
ATOM 3135 C C . LEU A 1 424 ? 24.125 11.254 -0.194 1.00 87.38 424 LEU A C 1
ATOM 3137 O O . LEU A 1 424 ? 23.576 10.275 -0.699 1.00 87.38 424 LEU A O 1
ATOM 3141 N N . LEU A 1 425 ? 25.446 11.366 -0.090 1.00 85.75 425 LEU A N 1
ATOM 3142 C CA . LEU A 1 425 ? 26.391 10.288 -0.347 1.00 85.75 425 LEU A CA 1
ATOM 3143 C C . LEU A 1 425 ? 26.564 9.481 0.953 1.00 85.75 425 LEU A C 1
ATOM 3145 O O . LEU A 1 425 ? 27.215 9.985 1.870 1.00 85.75 425 LEU A O 1
ATOM 3149 N N . PRO A 1 426 ? 25.977 8.278 1.095 1.00 84.75 426 PRO A N 1
ATOM 3150 C CA . PRO A 1 426 ? 26.100 7.498 2.325 1.00 84.75 426 PRO A CA 1
ATOM 3151 C C . PRO A 1 426 ? 27.550 7.061 2.586 1.00 84.75 426 PRO A C 1
ATOM 3153 O O . PRO A 1 426 ? 28.303 6.767 1.658 1.00 84.75 426 PRO A O 1
ATOM 3156 N N . ALA A 1 427 ? 27.932 6.965 3.862 1.00 81.56 427 ALA A N 1
ATOM 3157 C CA . ALA A 1 427 ? 29.261 6.546 4.322 1.00 81.56 427 ALA A CA 1
ATOM 3158 C C . ALA A 1 427 ? 29.455 5.014 4.247 1.00 81.56 427 ALA A C 1
ATOM 3160 O O . ALA A 1 427 ? 29.845 4.363 5.217 1.00 81.56 427 ALA A O 1
ATOM 3161 N N . ARG A 1 428 ? 29.135 4.437 3.086 1.00 81.56 428 ARG A N 1
ATOM 3162 C CA . ARG A 1 428 ? 29.176 3.001 2.774 1.00 81.56 428 ARG A CA 1
ATOM 3163 C C . ARG A 1 428 ? 30.435 2.650 1.972 1.00 81.56 428 ARG A C 1
ATOM 3165 O O . ARG A 1 428 ? 31.053 3.551 1.398 1.00 81.56 428 ARG A O 1
ATOM 3172 N N . PRO A 1 429 ? 30.848 1.369 1.919 1.00 78.56 429 PRO A N 1
ATOM 3173 C CA . PRO A 1 429 ? 31.951 0.955 1.057 1.00 78.56 429 PRO A CA 1
ATOM 3174 C C . PRO A 1 429 ? 31.689 1.336 -0.407 1.00 78.56 429 PRO A C 1
ATOM 3176 O O . PRO A 1 429 ? 30.570 1.226 -0.915 1.00 78.56 429 PRO A O 1
ATOM 3179 N N . LEU A 1 430 ? 32.749 1.785 -1.085 1.00 82.12 430 LEU A N 1
ATOM 3180 C CA . LEU A 1 430 ? 32.719 2.014 -2.526 1.00 82.12 430 LEU A CA 1
ATOM 3181 C C . LEU A 1 430 ? 32.577 0.678 -3.259 1.00 82.12 430 LEU A C 1
ATOM 3183 O O . LEU A 1 430 ? 33.197 -0.322 -2.889 1.00 82.12 430 LEU A O 1
ATOM 3187 N N . GLN A 1 431 ? 31.809 0.699 -4.337 1.00 86.12 431 GLN A N 1
ATOM 3188 C CA . GLN A 1 431 ? 31.610 -0.417 -5.252 1.00 86.12 431 GLN A CA 1
ATOM 3189 C C . GLN A 1 431 ? 31.924 0.039 -6.681 1.00 86.12 431 GLN A C 1
ATOM 3191 O O . GLN A 1 431 ? 32.015 1.232 -6.972 1.00 86.12 431 GLN A O 1
ATOM 3196 N N . VAL A 1 432 ? 32.099 -0.909 -7.593 1.00 84.38 432 VAL A N 1
ATOM 3197 C CA . VAL A 1 432 ? 32.212 -0.645 -9.028 1.00 84.38 432 VAL A CA 1
ATOM 3198 C C . VAL A 1 432 ? 31.038 -1.295 -9.726 1.00 84.38 432 VAL A C 1
ATOM 3200 O O . VAL A 1 432 ? 30.850 -2.506 -9.632 1.00 84.38 432 VAL A O 1
ATOM 3203 N N . ARG A 1 433 ? 30.274 -0.492 -10.459 1.00 83.88 433 ARG A N 1
ATOM 3204 C CA . ARG A 1 433 ? 29.196 -0.956 -11.325 1.00 83.88 433 ARG A CA 1
ATOM 3205 C C . ARG A 1 433 ? 29.717 -0.986 -12.755 1.00 83.88 433 ARG A C 1
ATOM 3207 O O . ARG A 1 433 ? 29.951 0.065 -13.346 1.00 83.88 433 ARG A O 1
ATOM 3214 N N . ALA A 1 434 ? 29.986 -2.182 -13.265 1.00 82.94 434 ALA A N 1
ATOM 3215 C CA . ALA A 1 434 ? 30.633 -2.415 -14.550 1.00 82.94 434 ALA A CA 1
ATOM 3216 C C . ALA A 1 434 ? 29.665 -3.016 -15.575 1.00 82.94 434 ALA A C 1
ATOM 3218 O O . ALA A 1 434 ? 28.948 -3.967 -15.280 1.00 82.94 434 ALA A O 1
ATOM 3219 N N . GLU A 1 435 ? 29.690 -2.481 -16.789 1.00 81.56 435 GLU A N 1
ATOM 3220 C CA . GLU A 1 435 ? 28.945 -2.951 -17.951 1.00 81.56 435 GLU A CA 1
ATOM 3221 C C . GLU A 1 435 ? 29.823 -3.903 -18.778 1.00 81.56 435 GLU A C 1
ATOM 3223 O O . GLU A 1 435 ? 30.841 -3.513 -19.359 1.00 81.56 435 GLU A O 1
ATOM 3228 N N . LEU A 1 436 ? 29.430 -5.176 -18.805 1.00 78.12 436 LEU A N 1
ATOM 3229 C CA . LEU A 1 436 ? 30.105 -6.268 -19.501 1.00 78.12 436 LEU A CA 1
ATOM 3230 C C . LEU A 1 436 ? 29.265 -6.726 -20.701 1.00 78.12 436 LEU A C 1
ATOM 3232 O O . LEU A 1 436 ? 28.072 -6.976 -20.558 1.00 78.12 436 LEU A O 1
ATOM 3236 N N . SER A 1 437 ? 29.868 -6.898 -21.880 1.00 74.81 437 SER A N 1
ATOM 3237 C CA . SER A 1 437 ? 29.153 -7.478 -23.030 1.00 74.81 437 SER A CA 1
ATOM 3238 C C . SER A 1 437 ? 28.703 -8.913 -22.731 1.00 74.81 437 SER A C 1
ATOM 3240 O O . SER A 1 437 ? 29.489 -9.731 -22.247 1.00 74.81 437 SER A O 1
ATOM 3242 N N . ALA A 1 438 ? 27.452 -9.244 -23.062 1.00 66.94 438 ALA A N 1
ATOM 3243 C CA . ALA A 1 438 ? 26.842 -10.539 -22.757 1.00 66.94 438 ALA A CA 1
ATOM 3244 C C . ALA A 1 438 ? 27.576 -11.735 -23.388 1.00 66.94 438 ALA A C 1
ATOM 3246 O O . ALA A 1 438 ? 27.470 -12.844 -22.875 1.00 66.94 438 ALA A O 1
ATOM 3247 N N . ALA A 1 439 ? 28.374 -11.517 -24.442 1.00 67.38 439 ALA A N 1
ATOM 3248 C CA . ALA A 1 439 ? 29.256 -12.538 -25.017 1.00 67.38 439 ALA A CA 1
ATOM 3249 C C . ALA A 1 439 ? 30.319 -13.065 -24.027 1.00 67.38 439 ALA A C 1
ATOM 3251 O O . ALA A 1 439 ? 30.872 -14.140 -24.235 1.00 67.38 439 ALA A O 1
ATOM 3252 N N . TYR A 1 440 ? 30.592 -12.320 -22.951 1.00 71.19 440 TYR A N 1
ATOM 3253 C CA . TYR A 1 440 ? 31.526 -12.681 -21.884 1.00 71.19 440 TYR A CA 1
ATOM 3254 C C . TYR A 1 440 ? 30.829 -12.974 -20.544 1.00 71.19 440 TYR A C 1
ATOM 3256 O O . TYR A 1 440 ? 31.512 -13.201 -19.546 1.00 71.19 440 TYR A O 1
ATOM 3264 N N . ALA A 1 441 ? 29.490 -12.981 -20.498 1.00 65.69 441 ALA A N 1
ATOM 3265 C CA . ALA A 1 441 ? 28.732 -13.180 -19.260 1.00 65.69 441 ALA A CA 1
ATOM 3266 C C . ALA A 1 441 ? 29.025 -14.541 -18.611 1.00 65.69 441 ALA A C 1
ATOM 3268 O O . ALA A 1 441 ? 29.336 -14.594 -17.426 1.00 65.69 441 ALA A O 1
ATOM 3269 N N . ASP A 1 442 ? 29.032 -15.620 -19.400 1.00 70.69 442 ASP A N 1
ATOM 3270 C CA . ASP A 1 442 ? 29.319 -16.983 -18.922 1.00 70.69 442 ASP A CA 1
ATOM 3271 C C . ASP A 1 442 ? 30.769 -17.160 -18.430 1.00 70.69 442 ASP A C 1
ATOM 3273 O O . ASP A 1 442 ? 31.091 -18.112 -17.715 1.00 70.69 442 ASP A O 1
ATOM 3277 N N . ALA A 1 443 ? 31.664 -16.244 -18.815 1.00 75.19 443 ALA A N 1
ATOM 3278 C CA . ALA A 1 443 ? 33.073 -16.270 -18.446 1.00 75.19 443 ALA A CA 1
ATOM 3279 C C . ALA A 1 443 ? 33.364 -15.557 -17.111 1.00 75.19 443 ALA A C 1
ATOM 3281 O O . ALA A 1 443 ? 34.451 -15.741 -16.559 1.00 75.19 443 ALA A O 1
ATOM 3282 N N . VAL A 1 444 ? 32.417 -14.769 -16.586 1.00 76.31 444 VAL A N 1
ATOM 3283 C CA . VAL A 1 444 ? 32.549 -14.030 -15.322 1.00 76.31 444 VAL A CA 1
ATOM 3284 C C . VAL A 1 444 ? 31.628 -14.636 -14.267 1.00 76.31 444 VAL A C 1
ATOM 3286 O O . VAL A 1 444 ? 30.439 -14.830 -14.488 1.00 76.31 444 VAL A O 1
ATOM 3289 N N . GLN A 1 445 ? 32.179 -14.937 -13.091 1.00 80.94 445 GLN A N 1
ATOM 3290 C CA . GLN A 1 445 ? 31.455 -15.607 -12.006 1.00 80.94 445 GLN A CA 1
ATOM 3291 C C . GLN A 1 445 ? 31.458 -14.772 -10.725 1.00 80.94 445 GLN A C 1
ATOM 3293 O O . GLN A 1 445 ? 32.392 -14.013 -10.455 1.00 80.94 445 GLN A O 1
ATOM 3298 N N . VAL A 1 446 ? 30.423 -14.939 -9.898 1.00 80.75 446 VAL A N 1
ATOM 3299 C CA . VAL A 1 446 ? 30.396 -14.365 -8.546 1.00 80.75 446 VAL A CA 1
ATOM 3300 C C . VAL A 1 446 ? 31.572 -14.934 -7.748 1.00 80.75 446 VAL A C 1
ATOM 3302 O O . VAL A 1 446 ? 31.744 -16.144 -7.644 1.00 80.75 446 VAL A O 1
ATOM 3305 N N . GLY A 1 447 ? 32.395 -14.049 -7.193 1.00 79.06 447 GLY A N 1
ATOM 3306 C CA . GLY A 1 447 ? 33.647 -14.381 -6.518 1.00 79.06 447 GLY A CA 1
ATOM 3307 C C . GLY A 1 447 ? 34.917 -14.153 -7.338 1.00 79.06 447 GLY A C 1
ATOM 3308 O O . GLY A 1 447 ? 36.000 -14.162 -6.756 1.00 79.06 447 GLY A O 1
ATOM 3309 N N . MET A 1 448 ? 34.807 -13.898 -8.644 1.00 84.19 448 MET A N 1
ATOM 3310 C CA . MET A 1 448 ? 35.952 -13.611 -9.510 1.00 84.19 448 MET A CA 1
ATOM 3311 C C . MET A 1 448 ? 36.651 -12.303 -9.116 1.00 84.19 448 MET A C 1
ATOM 3313 O O . MET A 1 448 ? 35.993 -11.327 -8.750 1.00 84.19 448 MET A O 1
ATOM 3317 N N . ARG A 1 449 ? 37.986 -12.270 -9.211 1.00 85.38 449 ARG A N 1
ATOM 3318 C CA . ARG A 1 449 ? 38.796 -11.075 -8.929 1.00 85.38 449 ARG A CA 1
ATOM 3319 C C . ARG A 1 449 ? 39.027 -10.276 -10.211 1.00 85.38 449 ARG A C 1
ATOM 3321 O O . ARG A 1 449 ? 39.349 -10.833 -11.261 1.00 85.38 449 ARG A O 1
ATOM 3328 N N . ALA A 1 450 ? 38.905 -8.960 -10.110 1.00 84.81 450 ALA A N 1
ATOM 3329 C CA . ALA A 1 450 ? 39.119 -8.029 -11.203 1.00 84.81 450 ALA A CA 1
ATOM 3330 C C . ALA A 1 450 ? 40.072 -6.900 -10.794 1.00 84.81 450 ALA A C 1
ATOM 3332 O O . ALA A 1 450 ? 40.063 -6.414 -9.661 1.00 84.81 450 ALA A O 1
ATOM 3333 N N . THR A 1 451 ? 40.909 -6.474 -11.736 1.00 85.88 451 THR A N 1
ATOM 3334 C CA . THR A 1 451 ? 41.737 -5.273 -11.582 1.00 85.88 451 THR A CA 1
ATOM 3335 C C . THR A 1 451 ? 40.940 -4.066 -12.056 1.00 85.88 451 THR A C 1
ATOM 3337 O O . THR A 1 451 ? 40.430 -4.075 -13.175 1.00 85.88 451 THR A O 1
ATOM 3340 N N . VAL A 1 452 ? 40.837 -3.039 -11.214 1.00 84.12 452 VAL A N 1
ATOM 3341 C CA . VAL A 1 452 ? 40.127 -1.792 -11.522 1.00 84.12 452 VAL A CA 1
ATOM 3342 C C . VAL A 1 452 ? 41.153 -0.684 -11.740 1.00 84.12 452 VAL A C 1
ATOM 3344 O O . VAL A 1 452 ? 42.021 -0.459 -10.896 1.00 84.12 452 VAL A O 1
ATOM 3347 N N . VAL A 1 453 ? 41.058 0.015 -12.865 1.00 84.25 453 VAL A N 1
ATOM 3348 C CA . VAL A 1 453 ? 41.936 1.130 -13.244 1.00 84.25 453 VAL A CA 1
ATOM 3349 C C . VAL A 1 453 ? 41.063 2.339 -13.559 1.00 84.25 453 VAL A C 1
ATOM 3351 O O . VAL A 1 453 ? 40.034 2.186 -14.211 1.00 84.25 453 VAL A O 1
ATOM 3354 N N . ILE A 1 454 ? 41.431 3.530 -13.087 1.00 81.06 454 ILE A N 1
ATOM 3355 C CA . ILE A 1 454 ? 40.693 4.762 -13.416 1.00 81.06 454 ILE A CA 1
ATOM 3356 C C . ILE A 1 454 ? 40.900 5.082 -14.902 1.00 81.06 454 ILE A C 1
ATOM 3358 O O . ILE A 1 454 ? 42.038 5.083 -15.366 1.00 81.06 454 ILE A O 1
ATOM 3362 N N . ASP A 1 455 ? 39.811 5.325 -15.638 1.00 73.06 455 ASP A N 1
ATOM 3363 C CA . ASP A 1 455 ? 39.878 5.752 -17.041 1.00 73.06 455 ASP A CA 1
ATOM 3364 C C . ASP A 1 455 ? 40.182 7.263 -17.045 1.00 73.06 455 ASP A C 1
ATOM 3366 O O . ASP A 1 455 ? 39.412 8.060 -16.502 1.00 73.06 455 ASP A O 1
ATOM 3370 N N . SER A 1 456 ? 41.350 7.649 -17.559 1.00 59.88 456 SER A N 1
ATOM 3371 C CA . SER A 1 456 ? 41.834 9.035 -17.592 1.00 59.88 456 SER A CA 1
ATOM 3372 C C . SER A 1 456 ? 42.382 9.362 -18.974 1.00 59.88 456 SER A C 1
ATOM 3374 O O . SER A 1 456 ? 43.290 8.676 -19.442 1.00 59.88 456 SER A O 1
ATOM 3376 N N . ASP A 1 457 ? 41.831 10.404 -19.604 1.00 48.53 457 ASP A N 1
ATOM 3377 C CA . ASP A 1 457 ? 42.019 10.756 -21.018 1.00 48.53 457 ASP A CA 1
ATOM 3378 C C . ASP A 1 457 ? 43.477 10.620 -21.505 1.00 48.53 457 ASP A C 1
ATOM 3380 O O . ASP A 1 457 ? 44.322 11.492 -21.302 1.00 48.53 457 ASP A O 1
ATOM 3384 N N . GLY A 1 458 ? 43.772 9.498 -22.171 1.00 49.19 458 GLY A N 1
ATOM 3385 C CA . GLY A 1 458 ? 45.041 9.250 -22.861 1.00 49.19 458 GLY A CA 1
ATOM 3386 C C . GLY A 1 458 ? 46.210 8.698 -22.031 1.00 49.19 458 GLY A C 1
ATOM 3387 O O . GLY A 1 458 ? 47.285 8.522 -22.599 1.00 49.19 458 GLY A O 1
ATOM 3388 N N . THR A 1 459 ? 46.054 8.382 -20.738 1.00 47.50 459 THR A N 1
ATOM 3389 C CA . THR A 1 459 ? 47.119 7.722 -19.941 1.00 47.50 459 THR A CA 1
ATOM 3390 C C . THR A 1 459 ? 46.585 6.594 -19.062 1.00 47.50 459 THR A C 1
ATOM 3392 O O . THR A 1 459 ? 45.499 6.704 -18.497 1.00 47.50 459 THR A O 1
ATOM 3395 N N . GLU A 1 460 ? 47.358 5.505 -18.925 1.00 54.59 460 GLU A N 1
ATOM 3396 C CA . GLU A 1 460 ? 47.021 4.404 -18.012 1.00 54.59 460 GLU A CA 1
ATOM 3397 C C . GLU A 1 460 ? 46.938 4.928 -16.571 1.00 54.59 460 GLU A C 1
ATOM 3399 O O . GLU A 1 460 ? 47.945 5.275 -15.949 1.00 54.59 460 GLU A O 1
ATOM 3404 N N . GLY A 1 461 ? 45.710 5.017 -16.058 1.00 60.34 461 GLY A N 1
ATOM 3405 C CA . GLY A 1 461 ? 45.438 5.549 -14.733 1.00 60.34 461 GLY A CA 1
ATOM 3406 C C . GLY A 1 461 ? 46.029 4.692 -13.615 1.00 60.34 461 GLY A C 1
ATOM 3407 O O . GLY A 1 461 ? 46.417 3.534 -13.784 1.00 60.34 461 GLY A O 1
ATOM 3408 N N . LYS A 1 462 ? 46.069 5.256 -12.407 1.00 68.25 462 LYS A N 1
ATOM 3409 C CA . LYS A 1 462 ? 46.557 4.533 -11.230 1.00 68.25 462 LYS A CA 1
ATOM 3410 C C . LYS A 1 462 ? 45.646 3.325 -10.933 1.00 68.25 462 LYS A C 1
ATOM 3412 O O . LYS A 1 462 ? 44.431 3.520 -10.823 1.00 68.25 462 LYS A O 1
ATOM 3417 N N . PRO A 1 463 ? 46.190 2.105 -10.747 1.00 75.19 463 PRO A N 1
ATOM 3418 C CA . PRO A 1 463 ? 45.382 0.956 -10.360 1.00 75.19 463 PRO A CA 1
ATOM 3419 C C . PRO A 1 463 ? 44.799 1.161 -8.958 1.00 75.19 463 PRO A C 1
ATOM 3421 O O . PRO A 1 463 ? 45.495 1.571 -8.022 1.00 75.19 463 PRO A O 1
ATOM 3424 N N . LEU A 1 464 ? 43.508 0.871 -8.827 1.00 81.44 464 LEU A N 1
ATOM 3425 C CA . LEU A 1 464 ? 42.804 0.781 -7.553 1.00 81.44 464 LEU A CA 1
ATOM 3426 C C . LEU A 1 464 ? 43.010 -0.617 -6.938 1.00 81.44 464 LEU A C 1
ATOM 3428 O O . LEU A 1 464 ? 43.528 -1.516 -7.610 1.00 81.44 464 LEU A O 1
ATOM 3432 N N . PRO A 1 465 ? 42.634 -0.828 -5.660 1.00 81.81 465 PRO A N 1
ATOM 3433 C CA . PRO A 1 465 ? 42.633 -2.158 -5.066 1.00 81.81 465 PRO A CA 1
ATOM 3434 C C . PRO A 1 465 ? 41.871 -3.183 -5.912 1.00 81.81 465 PRO A C 1
ATOM 3436 O O . PRO A 1 465 ? 40.955 -2.838 -6.661 1.00 81.81 465 PRO A O 1
ATOM 3439 N N . VAL A 1 466 ? 42.235 -4.458 -5.767 1.00 84.38 466 VAL A N 1
ATOM 3440 C CA . VAL A 1 466 ? 41.511 -5.557 -6.415 1.00 84.38 466 VAL A CA 1
ATOM 3441 C C . VAL A 1 466 ? 40.059 -5.543 -5.941 1.00 84.38 466 VAL A C 1
ATOM 3443 O O . VAL A 1 466 ? 39.789 -5.401 -4.746 1.00 84.38 466 VAL A O 1
ATOM 3446 N N . ALA A 1 467 ? 39.136 -5.678 -6.889 1.00 84.62 467 ALA A N 1
ATOM 3447 C CA . ALA A 1 467 ? 37.714 -5.787 -6.614 1.00 84.62 467 ALA A CA 1
ATOM 3448 C C . ALA A 1 467 ? 37.226 -7.207 -6.915 1.00 84.62 467 ALA A C 1
ATOM 3450 O O . ALA A 1 467 ? 37.719 -7.868 -7.831 1.00 84.62 467 ALA A O 1
ATOM 3451 N N . ARG A 1 468 ? 36.253 -7.682 -6.145 1.00 88.06 468 ARG A N 1
ATOM 3452 C CA . ARG A 1 468 ? 35.648 -9.007 -6.279 1.00 88.06 468 ARG A CA 1
ATOM 3453 C C . ARG A 1 468 ? 34.226 -8.861 -6.801 1.00 88.06 468 ARG A C 1
ATOM 3455 O O . ARG A 1 468 ? 33.475 -8.038 -6.291 1.00 88.06 468 ARG A O 1
ATOM 3462 N N . VAL A 1 469 ? 33.838 -9.667 -7.786 1.00 84.50 469 VAL A N 1
ATOM 3463 C CA . VAL A 1 469 ? 32.454 -9.707 -8.284 1.00 84.50 469 VAL A CA 1
ATOM 3464 C C . VAL A 1 469 ? 31.538 -10.243 -7.187 1.00 84.50 469 VAL A C 1
ATOM 3466 O O . VAL A 1 469 ? 31.704 -11.383 -6.752 1.00 84.50 469 VAL A O 1
ATOM 3469 N N . VAL A 1 470 ? 30.569 -9.440 -6.753 1.00 83.06 470 VAL A N 1
ATOM 3470 C CA . VAL A 1 470 ? 29.597 -9.812 -5.709 1.00 83.06 470 VAL A CA 1
ATOM 3471 C C . VAL A 1 470 ? 28.236 -10.131 -6.314 1.00 83.06 470 VAL A C 1
ATOM 3473 O O . VAL A 1 470 ? 27.575 -11.075 -5.886 1.00 83.06 470 VAL A O 1
ATOM 3476 N N . ARG A 1 471 ? 27.837 -9.404 -7.362 1.00 82.25 471 ARG A N 1
ATOM 3477 C CA . ARG A 1 471 ? 26.564 -9.614 -8.057 1.00 82.25 471 ARG A CA 1
ATOM 3478 C C . ARG A 1 471 ? 26.748 -9.491 -9.563 1.00 82.25 471 ARG A C 1
ATOM 3480 O O . ARG A 1 471 ? 27.467 -8.615 -10.034 1.00 82.25 471 ARG A O 1
ATOM 3487 N N . ILE A 1 472 ? 26.054 -10.345 -10.305 1.00 76.69 472 ILE A N 1
ATOM 3488 C CA . ILE A 1 472 ? 25.924 -10.260 -11.759 1.00 76.69 472 ILE A CA 1
ATOM 3489 C C . ILE A 1 472 ? 24.428 -10.145 -12.054 1.00 76.69 472 ILE A C 1
ATOM 3491 O O . ILE A 1 472 ? 23.672 -11.084 -11.807 1.00 76.69 472 ILE A O 1
ATOM 3495 N N . SER A 1 473 ? 24.001 -8.977 -12.525 1.00 71.38 473 SER A N 1
ATOM 3496 C CA . SER A 1 473 ? 22.624 -8.673 -12.908 1.00 71.38 473 SER A CA 1
ATOM 3497 C C . SER A 1 473 ? 22.537 -8.614 -14.435 1.00 71.38 473 SER A C 1
ATOM 3499 O O . SER A 1 473 ? 23.252 -7.817 -15.043 1.00 71.38 473 SER A O 1
ATOM 3501 N N . PRO A 1 474 ? 21.668 -9.388 -15.104 1.00 53.91 474 PRO A N 1
ATOM 3502 C CA . PRO A 1 474 ? 21.444 -9.200 -16.533 1.00 53.91 474 PRO A CA 1
ATOM 3503 C C . PRO A 1 474 ? 20.759 -7.843 -16.774 1.00 53.91 474 PRO A C 1
ATOM 3505 O O . PRO A 1 474 ? 19.628 -7.637 -16.337 1.00 53.91 474 PRO A O 1
ATOM 3508 N N . VAL A 1 475 ? 21.438 -6.919 -17.462 1.00 51.22 475 VAL A N 1
ATOM 3509 C CA . VAL A 1 475 ? 20.927 -5.574 -17.783 1.00 51.22 475 VAL A CA 1
ATOM 3510 C C . VAL A 1 475 ? 20.824 -5.440 -19.295 1.00 51.22 475 VAL A C 1
ATOM 3512 O O . VAL A 1 475 ? 21.755 -5.031 -19.984 1.00 51.22 475 VAL A O 1
ATOM 3515 N N . PHE A 1 476 ? 19.657 -5.804 -19.824 1.00 48.56 476 PHE A N 1
ATOM 3516 C CA . PHE A 1 476 ? 19.365 -5.779 -21.258 1.00 48.56 476 PHE A CA 1
ATOM 3517 C C . PHE A 1 476 ? 19.031 -4.363 -21.764 1.00 48.56 476 PHE A C 1
ATOM 3519 O O . PHE A 1 476 ? 17.972 -4.136 -22.341 1.00 48.56 476 PHE A O 1
ATOM 3526 N N . ALA A 1 477 ? 19.948 -3.418 -21.555 1.00 44.75 477 ALA A N 1
ATOM 3527 C CA . ALA A 1 477 ? 19.921 -2.089 -22.161 1.00 44.75 477 ALA A CA 1
ATOM 3528 C C . ALA A 1 477 ? 20.792 -2.055 -23.437 1.00 44.75 477 ALA A C 1
ATOM 3530 O O . ALA A 1 477 ? 21.738 -2.840 -23.544 1.00 44.75 477 ALA A O 1
ATOM 3531 N N . PRO A 1 478 ? 20.528 -1.149 -24.400 1.00 42.50 478 PRO A N 1
ATOM 3532 C CA . PRO A 1 478 ? 21.489 -0.845 -25.456 1.00 42.50 478 PRO A CA 1
ATOM 3533 C C . PRO A 1 478 ? 22.732 -0.169 -24.856 1.00 42.50 478 PRO A C 1
ATOM 3535 O O . PRO A 1 478 ? 22.613 0.748 -24.040 1.00 42.50 478 PRO A O 1
ATOM 3538 N N . ALA A 1 479 ? 23.922 -0.609 -25.271 1.00 40.94 479 ALA A N 1
ATOM 3539 C CA . ALA A 1 479 ? 25.192 -0.074 -24.784 1.00 40.94 479 ALA A CA 1
ATOM 3540 C C . ALA A 1 479 ? 25.305 1.449 -25.000 1.00 40.94 479 ALA A C 1
ATOM 3542 O O . ALA A 1 479 ? 25.075 1.952 -26.100 1.00 40.94 479 ALA A O 1
ATOM 3543 N N . ARG A 1 480 ? 25.730 2.190 -23.967 1.00 45.69 480 ARG A N 1
ATOM 3544 C CA . ARG A 1 480 ? 25.973 3.648 -24.038 1.00 45.69 480 ARG A CA 1
ATOM 3545 C C . ARG A 1 480 ? 27.365 4.009 -24.587 1.00 45.69 480 ARG A C 1
ATOM 3547 O O . ARG A 1 480 ? 27.881 5.085 -24.294 1.00 45.69 480 ARG A O 1
ATOM 3554 N N . LEU A 1 481 ? 28.001 3.110 -25.340 1.00 46.75 481 LEU A N 1
ATOM 3555 C CA . LEU A 1 481 ? 29.388 3.249 -25.793 1.00 46.75 481 LEU A CA 1
ATOM 3556 C C . LEU A 1 481 ? 29.457 3.659 -27.278 1.00 46.75 481 LEU A C 1
ATOM 3558 O O . LEU A 1 481 ? 28.913 2.944 -28.119 1.00 46.75 481 LEU A O 1
ATOM 3562 N N . PRO A 1 482 ? 30.153 4.763 -27.633 1.00 45.34 482 PRO A N 1
ATOM 3563 C CA . PRO A 1 482 ? 30.207 5.259 -29.015 1.00 45.34 482 PRO A CA 1
ATOM 3564 C C . PRO A 1 482 ? 30.805 4.290 -30.048 1.00 45.34 482 PRO A C 1
ATOM 3566 O O . PRO A 1 482 ? 30.485 4.387 -31.229 1.00 45.34 482 PRO A O 1
ATOM 3569 N N . GLU A 1 483 ? 31.670 3.364 -29.627 1.00 49.19 483 GLU A N 1
ATOM 3570 C CA . GLU A 1 483 ? 32.419 2.475 -30.532 1.00 49.19 483 GLU A CA 1
ATOM 3571 C C . GLU A 1 483 ? 31.585 1.290 -31.066 1.00 49.19 483 GLU A C 1
ATOM 3573 O O . GLU A 1 483 ? 31.913 0.741 -32.116 1.00 49.19 483 GLU A O 1
ATOM 3578 N N . ASP A 1 484 ? 30.464 0.941 -30.419 1.00 44.47 484 ASP A N 1
ATOM 3579 C CA . ASP A 1 484 ? 29.551 -0.127 -30.870 1.00 44.47 484 ASP A CA 1
ATOM 3580 C C . ASP A 1 484 ? 28.449 0.366 -31.833 1.00 44.47 484 ASP A C 1
ATOM 3582 O O . ASP A 1 484 ? 27.649 -0.430 -32.333 1.00 44.47 484 ASP A O 1
ATOM 3586 N N . ALA A 1 485 ? 28.427 1.662 -32.175 1.00 42.22 485 ALA A N 1
ATOM 3587 C CA . ALA A 1 485 ? 27.406 2.276 -33.036 1.00 42.22 485 ALA A CA 1
ATOM 3588 C C . ALA A 1 485 ? 27.278 1.640 -34.443 1.00 42.22 485 ALA A C 1
ATOM 3590 O O . ALA A 1 485 ? 26.266 1.829 -35.116 1.00 42.22 485 ALA A O 1
ATOM 3591 N N . GLY A 1 486 ? 28.273 0.859 -34.883 1.00 44.44 486 GLY A N 1
ATOM 3592 C CA . GLY A 1 486 ? 28.247 0.095 -36.136 1.00 44.44 486 GLY A CA 1
ATOM 3593 C C . GLY A 1 486 ? 27.767 -1.363 -36.033 1.00 44.44 486 GLY A C 1
ATOM 3594 O O . GLY A 1 486 ? 27.732 -2.042 -37.059 1.00 44.44 486 GLY A O 1
ATOM 3595 N N . ARG A 1 487 ? 27.443 -1.890 -34.838 1.00 44.09 487 ARG A N 1
ATOM 3596 C CA . ARG A 1 487 ? 27.141 -3.328 -34.619 1.00 44.09 487 ARG A CA 1
ATOM 3597 C C . ARG A 1 487 ? 25.864 -3.628 -33.817 1.00 44.09 487 ARG A C 1
ATOM 3599 O O . ARG A 1 487 ? 25.710 -4.723 -33.279 1.00 44.09 487 ARG A O 1
ATOM 3606 N N . GLY A 1 488 ? 24.891 -2.719 -33.841 1.00 42.22 488 GLY A N 1
ATOM 3607 C CA . GLY A 1 488 ? 23.539 -2.977 -33.332 1.00 42.22 488 GLY A CA 1
ATOM 3608 C C . GLY A 1 488 ? 23.454 -3.113 -31.807 1.00 42.22 488 GLY A C 1
ATOM 3609 O O . GLY A 1 488 ? 24.337 -2.680 -31.074 1.00 42.22 488 GLY A O 1
ATOM 3610 N N . VAL A 1 489 ? 22.348 -3.679 -31.312 1.00 44.41 489 VAL A N 1
ATOM 3611 C CA . VAL A 1 489 ? 22.050 -3.734 -29.870 1.00 44.41 489 VAL A CA 1
ATOM 3612 C C . VAL A 1 489 ? 22.908 -4.797 -29.176 1.00 44.41 489 VAL A C 1
ATOM 3614 O O . VAL A 1 489 ? 22.498 -5.950 -29.018 1.00 44.41 489 VAL A O 1
ATOM 3617 N N . ALA A 1 490 ? 24.105 -4.405 -28.742 1.00 51.75 490 ALA A N 1
ATOM 3618 C CA . ALA A 1 490 ? 24.932 -5.213 -27.857 1.00 51.75 490 ALA A CA 1
ATOM 3619 C C . ALA A 1 490 ? 24.194 -5.437 -26.526 1.00 51.75 490 ALA A C 1
ATOM 3621 O O . ALA A 1 490 ? 23.911 -4.489 -25.796 1.00 51.75 490 ALA A O 1
ATOM 3622 N N . LYS A 1 491 ? 23.873 -6.698 -26.211 1.00 57.31 491 LYS A N 1
ATOM 3623 C CA . LYS A 1 491 ? 23.343 -7.084 -24.895 1.00 57.31 491 LYS A CA 1
ATOM 3624 C C . LYS A 1 491 ? 24.443 -6.897 -23.850 1.00 57.31 491 LYS A C 1
ATOM 3626 O O . LYS A 1 491 ? 25.558 -7.380 -24.053 1.00 57.31 491 LYS A O 1
ATOM 3631 N N . VAL A 1 492 ? 24.116 -6.258 -22.734 1.00 64.12 492 VAL A N 1
ATOM 3632 C CA . VAL A 1 492 ? 25.044 -5.980 -21.630 1.00 64.12 492 VAL A CA 1
ATOM 3633 C C . VAL A 1 492 ? 24.622 -6.766 -20.379 1.00 64.12 492 VAL A C 1
ATOM 3635 O O . VAL A 1 492 ? 23.504 -7.274 -20.268 1.00 64.12 492 VAL A O 1
ATOM 3638 N N . VAL A 1 493 ? 25.548 -6.924 -19.443 1.00 72.06 493 VAL A N 1
ATOM 3639 C CA . VAL A 1 493 ? 25.353 -7.481 -18.106 1.00 72.06 493 VAL A CA 1
ATOM 3640 C C . VAL A 1 493 ? 26.017 -6.530 -17.114 1.00 72.06 493 VAL A C 1
ATOM 3642 O O . VAL A 1 493 ? 27.158 -6.120 -17.312 1.00 72.06 493 VAL A O 1
ATOM 3645 N N . GLU A 1 494 ? 25.302 -6.159 -16.055 1.00 79.75 494 GLU A N 1
ATOM 3646 C CA . GLU A 1 494 ? 25.833 -5.334 -14.972 1.00 79.75 494 GLU A CA 1
ATOM 3647 C C . GLU A 1 494 ? 26.519 -6.236 -13.942 1.00 79.75 494 GLU A C 1
ATOM 3649 O O . GLU A 1 494 ? 25.880 -7.031 -13.250 1.00 79.75 494 GLU A O 1
ATOM 3654 N N . CYS A 1 495 ? 27.830 -6.090 -13.804 1.00 82.19 495 CYS A N 1
ATOM 3655 C CA . CYS A 1 495 ? 28.595 -6.672 -12.713 1.00 82.19 495 CYS A CA 1
ATOM 3656 C C . CYS A 1 495 ? 28.775 -5.622 -11.613 1.00 82.19 495 CYS A C 1
ATOM 3658 O O . CYS A 1 495 ? 29.314 -4.545 -11.863 1.00 82.19 495 CYS A O 1
ATOM 3660 N N . VAL A 1 496 ? 28.375 -5.947 -10.384 1.00 84.00 496 VAL A N 1
ATOM 3661 C CA . VAL A 1 496 ? 28.713 -5.162 -9.190 1.00 84.00 496 VAL A CA 1
ATOM 3662 C C . VAL A 1 496 ? 29.911 -5.817 -8.515 1.00 84.00 496 VAL A C 1
ATOM 3664 O O . VAL A 1 496 ? 29.878 -7.011 -8.192 1.00 84.00 496 VAL A O 1
ATOM 3667 N N . LEU A 1 497 ? 30.970 -5.035 -8.318 1.00 86.12 497 LEU A N 1
ATOM 3668 C CA . LEU A 1 497 ? 32.203 -5.458 -7.670 1.00 86.12 497 LEU A CA 1
ATOM 3669 C C . LEU A 1 497 ? 32.453 -4.648 -6.395 1.00 86.12 497 LEU A C 1
ATOM 3671 O O . LEU A 1 497 ? 32.296 -3.431 -6.391 1.00 86.12 497 LEU A O 1
ATOM 3675 N N . GLU A 1 498 ? 32.914 -5.310 -5.341 1.00 85.69 498 GLU A N 1
ATOM 3676 C CA . GLU A 1 498 ? 33.339 -4.676 -4.087 1.00 85.69 498 GLU A CA 1
ATOM 3677 C C . GLU A 1 498 ? 34.863 -4.677 -3.986 1.00 85.69 498 GLU A C 1
ATOM 3679 O O . GLU A 1 498 ? 35.510 -5.667 -4.331 1.00 85.69 498 GLU A O 1
ATOM 3684 N N . PHE A 1 499 ? 35.457 -3.581 -3.510 1.00 84.75 499 PHE A N 1
ATOM 3685 C CA . PHE A 1 499 ? 36.902 -3.519 -3.284 1.00 84.75 499 PHE A CA 1
ATOM 3686 C C . PHE A 1 499 ? 37.308 -4.340 -2.052 1.00 84.75 499 PHE A C 1
ATOM 3688 O O . PHE A 1 499 ? 36.751 -4.168 -0.972 1.00 84.75 499 PHE A O 1
ATOM 3695 N N . GLU A 1 500 ? 38.354 -5.163 -2.175 1.00 80.50 500 GLU A N 1
ATOM 3696 C CA . GLU A 1 500 ? 38.894 -5.961 -1.057 1.00 80.50 500 GLU A CA 1
ATOM 3697 C C . GLU A 1 500 ? 39.576 -5.104 0.032 1.00 80.50 500 GLU A C 1
ATOM 3699 O O . GLU A 1 500 ? 39.898 -5.593 1.113 1.00 80.50 500 GLU A O 1
ATOM 3704 N N . SER A 1 501 ? 39.835 -3.822 -0.245 1.00 75.38 501 SER A N 1
ATOM 3705 C CA . SER A 1 501 ? 40.376 -2.845 0.708 1.00 75.38 501 SER A CA 1
ATOM 3706 C C . SER A 1 501 ? 39.980 -1.418 0.311 1.00 75.38 501 SER A C 1
ATOM 3708 O O . SER A 1 501 ? 39.566 -1.173 -0.820 1.00 75.38 501 SER A O 1
ATOM 3710 N N . ALA A 1 502 ? 40.095 -0.465 1.241 1.00 70.69 502 ALA A N 1
ATOM 3711 C CA . ALA A 1 502 ? 39.620 0.908 1.059 1.00 70.69 502 ALA A CA 1
ATOM 3712 C C . ALA A 1 502 ? 40.236 1.610 -0.174 1.00 70.69 502 ALA A C 1
ATOM 3714 O O . ALA A 1 502 ? 41.401 2.021 -0.171 1.00 70.69 502 ALA A O 1
ATOM 3715 N N . ALA A 1 503 ? 39.430 1.789 -1.223 1.00 70.69 503 ALA A N 1
ATOM 3716 C CA . ALA A 1 503 ? 39.825 2.479 -2.444 1.00 70.69 503 ALA A CA 1
ATOM 3717 C C . ALA A 1 503 ? 39.810 4.007 -2.261 1.00 70.69 503 ALA A C 1
ATOM 3719 O O . ALA A 1 503 ? 38.823 4.588 -1.814 1.00 70.69 503 ALA A O 1
ATOM 3720 N N . LYS A 1 504 ? 40.895 4.685 -2.658 1.00 70.88 504 LYS A N 1
ATOM 3721 C CA . LYS A 1 504 ? 40.952 6.156 -2.726 1.00 70.88 504 LYS A CA 1
ATOM 3722 C C . LYS A 1 504 ? 40.428 6.639 -4.077 1.00 70.88 504 LYS A C 1
ATOM 3724 O O . LYS A 1 504 ? 41.217 6.972 -4.958 1.00 70.88 504 LYS A O 1
ATOM 3729 N N . ALA A 1 505 ? 39.109 6.660 -4.226 1.00 72.38 505 ALA A N 1
ATOM 3730 C CA . ALA A 1 505 ? 38.434 7.093 -5.445 1.00 72.38 505 ALA A CA 1
ATOM 3731 C C . ALA A 1 505 ? 37.185 7.938 -5.139 1.00 72.38 505 ALA A C 1
ATOM 3733 O O . ALA A 1 505 ? 36.777 8.050 -3.983 1.00 72.38 505 ALA A O 1
ATOM 3734 N N . ARG A 1 506 ? 36.599 8.566 -6.163 1.00 71.38 506 ARG A N 1
ATOM 3735 C CA . ARG A 1 506 ? 35.381 9.386 -6.053 1.00 71.38 506 ARG A CA 1
ATOM 3736 C C . ARG A 1 506 ? 34.214 8.695 -6.757 1.00 71.38 506 ARG A C 1
ATOM 3738 O O . ARG A 1 506 ? 34.390 8.151 -7.845 1.00 71.38 506 ARG A O 1
ATOM 3745 N N . VAL A 1 507 ? 33.025 8.768 -6.162 1.00 73.06 507 VAL A N 1
ATOM 3746 C CA . VAL A 1 507 ? 31.780 8.325 -6.809 1.00 73.06 507 VAL A CA 1
ATOM 3747 C C . VAL A 1 507 ? 31.565 9.104 -8.109 1.00 73.06 507 VAL A C 1
ATOM 3749 O O . VAL A 1 507 ? 31.852 10.299 -8.175 1.00 73.06 507 VAL A O 1
ATOM 3752 N N . GLY A 1 508 ? 31.108 8.410 -9.151 1.00 70.38 508 GLY A N 1
ATOM 3753 C CA . GLY A 1 508 ? 30.946 8.945 -10.503 1.00 70.38 508 GLY A CA 1
ATOM 3754 C C . GLY A 1 508 ? 32.194 8.856 -11.391 1.00 70.38 508 GLY A C 1
ATOM 3755 O O . GLY A 1 508 ? 32.103 9.181 -12.569 1.00 70.38 508 GLY A O 1
ATOM 3756 N N . GLN A 1 509 ? 33.350 8.402 -10.887 1.00 78.44 509 GLN A N 1
ATOM 3757 C CA . GLN A 1 509 ? 34.533 8.198 -11.736 1.00 78.44 509 GLN A CA 1
ATOM 3758 C C . GLN A 1 509 ? 34.374 6.983 -12.654 1.00 78.44 509 GLN A C 1
ATOM 3760 O O . GLN A 1 509 ? 34.011 5.897 -12.198 1.00 78.44 509 GLN A O 1
ATOM 3765 N N . HIS A 1 510 ? 34.717 7.161 -13.931 1.00 80.44 510 HIS A N 1
ATOM 3766 C CA . HIS A 1 510 ? 34.819 6.073 -14.896 1.00 80.44 510 HIS A CA 1
ATOM 3767 C C . HIS A 1 510 ? 36.050 5.202 -14.619 1.00 80.44 510 HIS A C 1
ATOM 3769 O O . HIS A 1 510 ? 37.136 5.691 -14.298 1.00 80.44 510 HIS A O 1
ATOM 3775 N N . VAL A 1 511 ? 35.870 3.891 -14.745 1.00 83.38 511 VAL A N 1
ATOM 3776 C CA . VAL A 1 511 ? 36.910 2.885 -14.531 1.00 83.38 511 VAL A CA 1
ATOM 3777 C C . VAL A 1 511 ? 36.873 1.814 -15.611 1.00 83.38 511 VAL A C 1
ATOM 3779 O O . VAL A 1 511 ? 35.814 1.422 -16.100 1.00 83.38 511 VAL A O 1
ATOM 3782 N N . ARG A 1 512 ? 38.045 1.277 -15.932 1.00 83.75 512 ARG A N 1
ATOM 3783 C CA . ARG A 1 512 ? 38.219 0.052 -16.705 1.00 83.75 512 ARG A CA 1
ATOM 3784 C C . ARG A 1 512 ? 38.400 -1.119 -15.743 1.00 83.75 512 ARG A C 1
ATOM 3786 O O . ARG A 1 512 ? 39.198 -1.044 -14.809 1.00 83.75 512 ARG A O 1
ATOM 3793 N N . VAL A 1 513 ? 37.662 -2.199 -15.974 1.00 83.44 513 VAL A N 1
ATOM 3794 C CA . VAL A 1 513 ? 37.650 -3.403 -15.135 1.00 83.44 513 VAL A CA 1
ATOM 3795 C C . VAL A 1 513 ? 38.143 -4.584 -15.965 1.00 83.44 513 VAL A C 1
ATOM 3797 O O . VAL A 1 513 ? 37.523 -4.945 -16.962 1.00 83.44 513 VAL A O 1
ATOM 3800 N N . GLU A 1 514 ? 39.262 -5.189 -15.568 1.00 85.00 514 GLU A N 1
ATOM 3801 C CA . GLU A 1 514 ? 39.809 -6.392 -16.206 1.00 85.00 514 GLU A CA 1
ATOM 3802 C C . GLU A 1 514 ? 39.570 -7.626 -15.332 1.00 85.00 514 GLU A C 1
ATOM 3804 O O . GLU A 1 514 ? 40.123 -7.729 -14.233 1.00 85.00 514 GLU A O 1
ATOM 3809 N N . PHE A 1 515 ? 38.787 -8.584 -15.830 1.00 80.69 515 PHE A N 1
ATOM 3810 C CA . PHE A 1 515 ? 38.501 -9.840 -15.134 1.00 80.69 515 PHE A CA 1
ATOM 3811 C C . PHE A 1 515 ? 39.627 -10.854 -15.366 1.00 80.69 515 PHE A C 1
ATOM 3813 O O . PHE A 1 515 ? 40.016 -11.118 -16.513 1.00 80.69 515 PHE A O 1
ATOM 3820 N N . ARG A 1 516 ? 40.141 -11.439 -14.277 1.00 75.25 516 ARG A N 1
ATOM 3821 C CA . ARG A 1 516 ? 41.217 -12.442 -14.295 1.00 75.25 516 ARG A CA 1
ATOM 3822 C C . ARG A 1 516 ? 40.696 -13.787 -13.792 1.00 75.25 516 ARG A C 1
ATOM 3824 O O . ARG A 1 516 ? 39.852 -13.824 -12.900 1.00 75.25 516 ARG A O 1
ATOM 3831 N N . LYS A 1 517 ? 41.175 -14.859 -14.425 1.00 58.47 517 LYS A N 1
ATOM 3832 C CA . LYS A 1 517 ? 40.795 -16.252 -14.148 1.00 58.47 517 LYS A CA 1
ATOM 3833 C C . LYS A 1 517 ? 41.520 -16.798 -12.923 1.00 58.47 517 LYS A C 1
ATOM 3835 O O . LYS A 1 517 ? 42.683 -16.382 -12.726 1.00 58.47 517 LYS A O 1
#

Organism: NCBI:txid1002370

Mean predicted aligned error: 18.7 Å

pLDDT: mean 82.61, std 16.07, range [27.09, 97.69]

Foldseek 3Di:
DDDDPDFFFQKWWAQFWAWDDDPNDTGTLAGGATDGFGWLFAEEEAEDPSNCQVVVLCCRLLVDATPDTFMAHRNDTSNPDDPVRSVVCCLQAEFEQEPDLPFDQVDFLLVLLLVSVVVVVDDCVRLNVLSLVLCVLLPRNVRRGPGPVRDDPLVSLSSSSSSSPSNPHQEYEYEASPVPHDPVSSVSSLVSQSVSSNVSSHTYYYYHHDVSSVVSGQKYWYGGNNYTDDIDGDDDDPDPDDDDDDDDDDDDDDPWFQFKWKWFKAFDVGKAQFFQQAWAFWADAPDFAFDWDAAFAFGTFGPCPVLVVQLVVLVVQLVVLVVQLVVLVVVLVVLVVVLVVQVVCVVVVNHDPVVSVVSVVVNVVSVVSNVVSVVSNVVSVVSNVVSVVVNVSRTGGHNHTFGWHDGADDGRDIHHGPHRNTIGRHPGAMKIWTKTFPVSVVSDDQFFKKWKWFDDPPDGHDIWAIWGFHDKAFDQDADPDPVCPPPPRGGIIITIIGGPDHTPDDGGTMIMITTTD

Nearest PDB structures (foldseek):
  5lj9-assembly3_C  TM=9.497E-01  e=1.366E-24  Escherichia coli K-12
  7v8i-assembly1_F  TM=9.130E-01  e=1.253E-23  Escherichia coli K-12
  7tch-assembly1_C  TM=8.926E-01  e=1.114E-21  Bacillus subtilis subsp. subtilis str. 168
  7v8m-assembly1_F  TM=9.166E-01  e=1.553E-21  Escherichia coli K-12
  8g3l-assembly1_B  TM=9.334E-01  e=2.345E-20  Bacillus subtilis subsp. subtilis str. 168

InterPro domains:
  IPR003439 ABC transporter-like, ATP-binding domain [PF00005] (30-179)
  IPR003439 ABC transporter-like, ATP-binding domain [PS50893] (11-250)
  IPR0035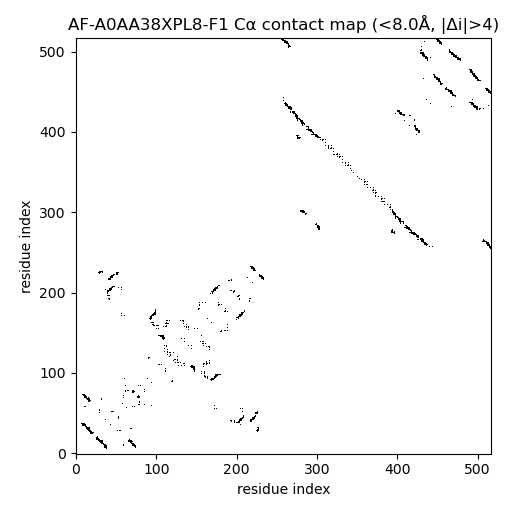93 AAA+ ATPase domain [SM00382] (39-227)
  IPR015854 ABC transporter, lipoprotein release, LolD-like [PTHR24220] (9-236)
  IPR017871 ABC transporter-like, conserved site [PS00211] (151-165)
  IPR017911 MacB-like, ATP-binding domain [cd03255] (11-228)
  IPR027417 P-loop containing nucleoside triphosphate hydrolase [G3DSA:3.40.50.300] (2-236)
  IPR027417 P-loop containing nucleoside triphosphate hydrolase [SSF52540] (11-236)

Secondary structure (DSSP, 8-state):
------PPPSEEEEEEEEEEEETTEEEEEEEEEEEEE-TT-EEEEE--TTSSHHHHHHHHTTSS--SEEEEEETTEESTTS-HHHHHHHHHHHEEEE-SS----TTS-HHHHHHHHHHHTT--HHHHHHHHHHHHHHTT-GGGTT--GGGS-HHHHHHHHHHHHHTT--SEEEEESTTTTS-HHHHHHHHHHHHHHHHHTT-EEEEE---HHHHTT-SEEEEEETTEEEEEEE------PPPPPPPPPP------S--EEEEEEEEETT--EEE--SS-EEEEE----TT-EE-TT-EEEEE--HHHHHHHHHHHHHHHHHHHHHHHHHHHHHHHHHHHHHHHHHHHTTSS-HHHHHHHHHHHHHHHHHHHHHHHHHHHHHHHHHHHHHHHHTTEEE-SSSEEEESPPPPTT-EE-TTS-SEEEEESPPEEEEEEEEGGGGGG--TT-EEEEEEEETTEEEEEPPPEEEEEEEEE-PPP--GGGTTS----EEEEEEEESS-----TT-EEEEEE--

Sequence (517 aa):
MTNTSITSPTLRADALEKGFVSGDVHVPVLRGLSLDIYPSELTLVSGPSGCGKSTLLSLMSGLSTPDGGRVHALGQDVSHMTRSEVERFRLHHVGFVFQGFNLFPALTALEQVQLPLGYRGMRNRDSEPLARQALDEVGLSHRSHMRPAQLSGGEKQRVAVARAFAKSPTLIFADEPTSALDAENGQRVIDILHRYARTHQATVLCVSHDPRLIRHADRVIAMEDGTVRDDRRQNETGAPVPAPPAASTSTSASAGKVAVARGIIDVEGGLIALVPAMDGSVSTAPVKEGAVVRKGDVLLSLDGALLEQEVGMANADLALATDRLRGSQAQLRELERNATRLATGASEGVSSNQQADAARQQLAGVRADVDVAGAQVEMAQHKLEHARLKLRQMSLTAPDAGTVVGQVPGVGAFVQAGKPAMSLLPARPLQVRAELSAAYADAVQVGMRATVVIDSDGTEGKPLPVARVVRISPVFAPARLPEDAGRGVAKVVECVLEFESAAKARVGQHVRVEFRK

Radius of gyration: 31.88 Å; Cα contacts (8 Å, |Δi|>4): 1007; chains: 1; bounding box: 84×64×95 Å

Solvent-accessible surface area (backbone atoms only — not comparable to full-atom values): 27598 Å² total; per-residue (Å²): 141,80,86,76,76,84,75,68,58,40,33,33,36,41,40,28,22,35,65,48,74,59,84,94,44,77,46,74,37,30,63,51,33,61,47,78,40,48,58,41,32,31,35,32,40,31,46,64,90,87,23,28,63,71,56,52,51,30,38,73,63,63,76,42,80,64,79,37,60,43,32,35,46,77,87,38,62,58,67,79,44,53,72,70,51,41,53,48,49,34,69,60,35,49,16,60,33,52,59,59,55,84,72,62,68,90,42,24,44,37,55,56,14,25,47,64,34,44,76,73,69,45,51,69,86,68,26,48,62,41,17,47,50,23,27,44,74,58,74,38,55,95,47,33,83,40,31,57,90,79,46,55,63,51,53,40,43,37,44,30,45,16,31,22,44,32,68,66,33,51,33,35,41,29,40,34,74,39,78,81,41,58,74,68,49,27,48,55,54,50,55,45,54,41,49,44,11,54,78,67,51,11,23,30,47,33,34,42,74,58,74,75,56,63,82,71,28,44,24,43,32,35,33,49,83,16,33,78,78,46,78,44,74,53,77,96,65,99,66,82,84,75,79,83,79,85,82,84,90,84,87,85,91,73,86,74,66,68,48,71,26,48,27,33,30,38,39,75,88,46,73,44,71,41,53,39,76,46,67,41,38,26,62,42,47,86,53,52,60,72,37,76,48,47,58,68,41,71,43,35,29,34,66,42,68,71,40,53,48,50,30,51,52,27,50,51,50,27,49,55,27,46,52,51,26,53,51,35,51,51,52,40,58,50,43,52,58,46,31,52,54,36,44,52,31,30,76,73,70,77,42,56,62,69,57,25,53,51,36,49,54,55,44,54,51,40,48,52,52,30,53,54,28,47,54,47,28,55,53,25,49,53,51,26,53,54,32,48,54,57,45,57,41,35,49,39,54,33,92,51,40,24,32,32,42,65,71,60,66,51,66,70,37,76,48,47,46,88,40,68,54,40,34,34,41,55,78,54,66,58,27,35,48,24,50,29,52,46,94,44,47,92,76,58,52,77,66,37,47,26,47,33,27,41,64,44,98,94,49,92,41,70,71,49,52,53,23,30,30,70,44,78,44,86,40,84,47,69,66,92,52,82,86,48,75,87,69,64,81,45,49,30,25,37,35,36,24,40,48,80,49,93,62,95,74,57,75,74,40,48,27,40,35,39,35,41,124